Protein AF-A0A2L2YLL3-F1 (afdb_monomer_lite)

pLDDT: mean 72.64, std 23.44, range [24.08, 97.94]

Structure (mmCIF, N/CA/C/O backbone):
data_AF-A0A2L2YLL3-F1
#
_entry.id   AF-A0A2L2YLL3-F1
#
loop_
_atom_site.group_PDB
_atom_site.id
_atom_site.type_symbol
_atom_site.label_atom_id
_atom_site.label_alt_id
_atom_site.label_comp_id
_atom_site.label_asym_id
_atom_site.label_entity_id
_atom_site.label_seq_id
_atom_site.pdbx_PDB_ins_code
_atom_site.Cartn_x
_atom_site.Cartn_y
_atom_site.Cartn_z
_atom_site.occupancy
_atom_site.B_iso_or_equiv
_atom_site.auth_seq_id
_atom_site.auth_comp_id
_atom_site.auth_asym_id
_atom_site.auth_atom_id
_atom_site.pdbx_PDB_model_num
ATOM 1 N N . TYR A 1 1 ? 27.338 8.711 -15.411 1.00 29.44 1 TYR A N 1
ATOM 2 C CA . TYR A 1 1 ? 28.175 9.914 -15.576 1.00 29.44 1 TYR A CA 1
ATOM 3 C C . TYR A 1 1 ? 27.740 11.093 -14.691 1.00 29.44 1 TYR A C 1
ATOM 5 O O . TYR A 1 1 ? 27.883 12.232 -15.105 1.00 29.44 1 TYR A O 1
ATOM 13 N N . CYS A 1 2 ? 27.277 10.874 -13.451 1.00 27.00 2 CYS A N 1
ATOM 14 C CA . CYS A 1 2 ? 27.056 11.976 -12.488 1.00 27.00 2 CYS A CA 1
ATOM 15 C C . CYS A 1 2 ? 27.782 11.753 -11.155 1.00 27.00 2 CYS A C 1
ATOM 17 O O . CYS 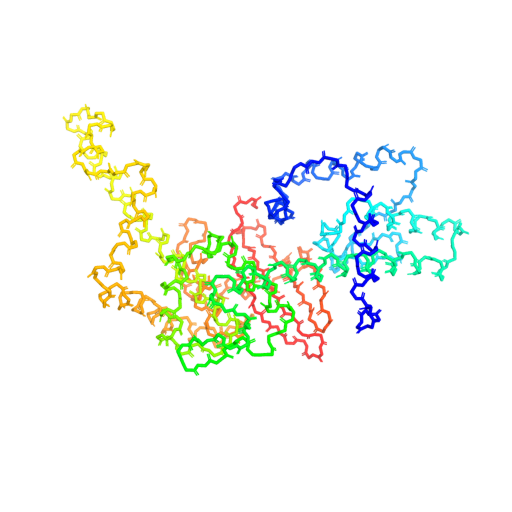A 1 2 ? 27.609 12.535 -10.228 1.00 27.00 2 CYS A O 1
ATOM 19 N N . ASP A 1 3 ? 28.611 10.714 -11.064 1.00 27.02 3 ASP A N 1
ATOM 20 C CA . ASP A 1 3 ? 29.281 10.329 -9.820 1.00 27.02 3 ASP A CA 1
ATOM 21 C C . ASP A 1 3 ? 30.549 11.165 -9.547 1.00 27.02 3 ASP A C 1
ATOM 23 O O . ASP A 1 3 ? 31.161 11.022 -8.497 1.00 27.02 3 ASP A O 1
ATOM 27 N N . ASN A 1 4 ? 30.897 12.092 -10.454 1.00 31.94 4 ASN A N 1
ATOM 28 C CA . ASN A 1 4 ? 32.111 12.919 -10.396 1.00 31.94 4 ASN A CA 1
ATOM 29 C C . ASN A 1 4 ? 31.833 14.437 -10.376 1.00 31.94 4 ASN A C 1
ATOM 31 O O . ASN A 1 4 ? 32.734 15.225 -10.659 1.00 31.94 4 ASN A O 1
ATOM 35 N N . LEU A 1 5 ? 30.601 14.876 -10.092 1.00 33.72 5 LEU A N 1
ATOM 36 C CA . LEU A 1 5 ? 30.301 16.310 -10.003 1.00 33.72 5 LEU A CA 1
ATOM 37 C C . LEU A 1 5 ? 30.640 16.853 -8.615 1.00 33.72 5 LEU A C 1
ATOM 39 O O . LEU A 1 5 ? 30.211 16.319 -7.592 1.00 33.72 5 LEU A O 1
ATOM 43 N N . THR A 1 6 ? 31.388 17.951 -8.591 1.00 36.62 6 THR A N 1
ATOM 44 C CA . THR A 1 6 ? 31.751 18.647 -7.353 1.00 36.62 6 THR A CA 1
ATOM 45 C C . THR A 1 6 ? 30.547 19.404 -6.769 1.00 36.62 6 THR A C 1
ATOM 47 O O . THR A 1 6 ? 29.654 19.816 -7.518 1.00 36.62 6 THR A O 1
ATOM 50 N N . PRO A 1 7 ? 30.510 19.664 -5.446 1.00 39.06 7 PRO A N 1
ATOM 51 C CA . PRO A 1 7 ? 29.427 20.419 -4.805 1.00 39.06 7 PRO A CA 1
ATOM 52 C C . PRO A 1 7 ? 29.129 21.777 -5.464 1.00 39.06 7 PRO A C 1
ATOM 54 O O . PRO A 1 7 ? 27.971 22.167 -5.565 1.00 39.06 7 PRO A O 1
ATOM 57 N N . LYS A 1 8 ? 30.156 22.452 -5.995 1.00 36.75 8 LYS A N 1
ATOM 58 C CA . LYS A 1 8 ? 30.034 23.743 -6.687 1.00 36.75 8 LYS A CA 1
ATOM 59 C C . LYS A 1 8 ? 29.384 23.623 -8.074 1.00 36.75 8 LYS A C 1
ATOM 61 O O . LYS A 1 8 ? 28.555 24.447 -8.436 1.00 36.75 8 LYS A O 1
ATOM 66 N N . GLN A 1 9 ? 29.692 22.561 -8.821 1.00 38.09 9 GLN A N 1
ATOM 67 C CA . GLN A 1 9 ? 29.041 22.270 -10.110 1.00 38.09 9 GLN A CA 1
ATOM 68 C C . GLN A 1 9 ? 27.572 21.876 -9.926 1.00 38.09 9 GLN A C 1
ATOM 70 O O . GLN A 1 9 ? 26.725 22.179 -10.761 1.00 38.09 9 GLN A O 1
ATOM 75 N N . ILE A 1 10 ? 27.264 21.226 -8.804 1.00 38.25 10 ILE A N 1
ATOM 76 C CA . ILE A 1 10 ? 25.896 20.915 -8.394 1.00 38.25 10 ILE A CA 1
ATOM 77 C C . ILE A 1 10 ? 25.134 22.210 -8.048 1.00 38.25 10 ILE A C 1
ATOM 79 O O . ILE A 1 10 ? 23.993 22.369 -8.469 1.00 38.25 10 ILE A O 1
ATOM 83 N N . GLU A 1 11 ? 25.764 23.158 -7.350 1.00 37.25 11 GLU A N 1
ATOM 84 C CA . GLU A 1 11 ? 25.188 24.470 -7.014 1.00 37.25 11 GLU A CA 1
ATOM 85 C C . GLU A 1 11 ? 24.919 25.352 -8.251 1.00 37.25 11 GLU A C 1
ATOM 87 O O . GLU A 1 11 ? 23.884 26.013 -8.336 1.00 37.25 11 GLU A O 1
ATOM 92 N N . GLU A 1 12 ? 25.799 25.325 -9.254 1.00 37.50 12 GLU A N 1
ATOM 93 C CA . GLU A 1 12 ? 25.586 26.025 -10.531 1.00 37.50 12 GLU A CA 1
ATOM 94 C C . GLU A 1 12 ? 24.445 25.408 -11.358 1.00 37.50 12 GLU A C 1
ATOM 96 O O . GLU A 1 12 ? 23.628 26.136 -11.927 1.00 37.50 12 GLU A O 1
ATOM 101 N N . LEU A 1 13 ? 24.316 24.077 -11.353 1.00 35.47 13 LEU A N 1
ATOM 102 C CA . LEU A 1 13 ? 23.163 23.372 -11.927 1.00 35.47 13 LEU A CA 1
ATOM 103 C C . LEU A 1 13 ? 21.850 23.727 -11.208 1.00 35.47 13 LEU A C 1
ATOM 105 O O . LEU A 1 13 ? 20.812 23.854 -11.859 1.00 35.47 13 LEU A O 1
ATOM 109 N N . PHE A 1 14 ? 21.890 23.945 -9.890 1.00 37.72 14 PHE A N 1
ATOM 110 C CA . PHE A 1 14 ? 20.732 24.408 -9.121 1.00 37.72 14 PHE A CA 1
ATOM 111 C C . PHE A 1 14 ? 20.312 25.834 -9.493 1.00 37.72 14 PHE A C 1
ATOM 113 O O . PHE A 1 14 ? 19.123 26.058 -9.723 1.00 37.72 14 PHE A O 1
ATOM 120 N N . LYS A 1 15 ? 21.263 26.766 -9.666 1.00 37.06 15 LYS A N 1
ATOM 121 C CA . LYS A 1 15 ? 20.975 28.138 -10.134 1.00 37.06 15 LYS A CA 1
ATOM 122 C C . LYS A 1 15 ? 20.339 28.164 -11.527 1.00 37.06 15 LYS A C 1
ATOM 124 O O . LYS A 1 15 ? 19.437 28.961 -11.770 1.00 37.06 15 LYS A O 1
ATOM 129 N N . LEU A 1 16 ? 20.757 27.264 -12.421 1.00 33.34 16 LEU A N 1
ATOM 130 C CA . LEU A 1 16 ? 20.118 27.067 -13.727 1.00 33.34 16 LEU A CA 1
ATOM 131 C C . LEU A 1 16 ? 18.698 26.493 -13.600 1.00 33.34 16 LEU A C 1
ATOM 133 O O . LEU A 1 16 ? 17.821 26.870 -14.371 1.00 33.34 16 LEU A O 1
ATOM 137 N N . SER A 1 17 ? 18.443 25.625 -12.615 1.00 29.89 17 SER A N 1
ATOM 138 C CA . SER A 1 17 ? 17.100 25.087 -12.354 1.00 29.89 17 SER A CA 1
ATOM 139 C C . SER A 1 17 ? 16.139 26.128 -11.761 1.00 29.89 17 SER A C 1
ATOM 141 O O . SER A 1 17 ? 14.954 26.119 -12.094 1.00 29.89 17 SER A O 1
ATOM 143 N N . ASP A 1 18 ? 16.651 27.069 -10.960 1.00 30.89 18 ASP A N 1
ATOM 144 C CA . ASP A 1 18 ? 15.876 28.167 -10.367 1.00 30.89 18 ASP A CA 1
ATOM 145 C C . ASP A 1 18 ? 15.486 29.229 -11.405 1.00 30.89 18 ASP A C 1
ATOM 147 O O . ASP A 1 18 ? 14.413 29.821 -11.314 1.00 30.89 18 ASP A O 1
ATOM 151 N N . GLN A 1 19 ? 16.296 29.424 -12.451 1.00 31.30 19 GLN A N 1
ATOM 152 C CA . GLN A 1 19 ? 15.951 30.296 -13.584 1.00 31.30 19 GLN A CA 1
ATOM 153 C C . GLN A 1 19 ? 14.800 29.748 -14.446 1.00 31.30 19 GLN A C 1
ATOM 155 O O . GLN A 1 19 ? 14.175 30.504 -15.188 1.00 31.30 19 GLN A O 1
ATOM 160 N N . VAL A 1 20 ? 14.484 28.454 -14.327 1.00 28.75 20 VAL A N 1
ATOM 161 C CA . VAL A 1 20 ? 13.350 27.799 -15.005 1.00 28.75 20 VAL A CA 1
ATOM 162 C C . VAL A 1 20 ? 12.089 27.794 -14.120 1.00 28.75 20 VAL A C 1
ATOM 164 O O . VAL A 1 20 ? 10.995 27.466 -14.583 1.00 28.75 20 VAL A O 1
ATOM 167 N N . GLN A 1 21 ? 12.190 28.214 -12.853 1.00 30.09 21 GLN A N 1
ATOM 168 C CA . GLN A 1 21 ? 11.046 28.329 -11.951 1.00 30.09 21 GLN A CA 1
ATOM 169 C C . GLN A 1 21 ? 10.413 29.723 -12.038 1.00 30.09 21 GLN A C 1
ATOM 171 O O . GLN A 1 21 ? 10.912 30.706 -11.492 1.00 30.09 21 GLN A O 1
ATOM 176 N N . GLY A 1 22 ? 9.241 29.810 -12.670 1.00 27.80 22 GLY A N 1
ATOM 177 C CA . GLY A 1 22 ? 8.340 30.937 -12.434 1.00 27.80 22 GLY A CA 1
ATOM 178 C C . GLY A 1 22 ? 8.000 31.032 -10.942 1.00 27.80 22 GLY A C 1
ATOM 179 O O . GLY A 1 22 ? 7.763 30.009 -10.295 1.00 27.80 22 GLY A O 1
ATOM 180 N N . LYS A 1 23 ? 7.977 32.258 -10.397 1.00 32.75 23 LYS A N 1
ATOM 181 C CA . LYS A 1 23 ? 7.629 32.539 -8.995 1.00 32.75 23 LYS A CA 1
ATOM 182 C C . LYS A 1 23 ? 6.327 31.831 -8.614 1.00 32.75 23 LYS A C 1
ATOM 184 O O . LYS A 1 23 ? 5.242 32.305 -8.932 1.00 32.75 23 LYS A O 1
ATOM 189 N N . SER A 1 24 ? 6.419 30.746 -7.857 1.00 28.45 24 SER A N 1
ATOM 190 C CA . SER A 1 24 ? 5.320 30.329 -7.000 1.00 28.45 24 SER A CA 1
ATOM 191 C C . SER A 1 24 ? 5.876 29.652 -5.762 1.00 28.45 24 SER A C 1
ATOM 193 O O . SER A 1 24 ? 6.748 28.789 -5.821 1.00 28.45 24 SER A O 1
ATOM 195 N N . GLN A 1 25 ? 5.384 30.136 -4.630 1.00 29.81 25 GLN A N 1
ATOM 196 C CA . GLN A 1 25 ? 5.626 29.612 -3.304 1.00 29.81 25 GLN A CA 1
ATOM 197 C C . GLN A 1 25 ? 5.488 28.087 -3.289 1.00 29.81 25 GLN A C 1
ATOM 199 O O . GLN A 1 25 ? 4.580 27.523 -3.900 1.00 29.81 25 GLN A O 1
ATOM 204 N N . LEU A 1 26 ? 6.387 27.450 -2.544 1.00 32.66 26 LEU A N 1
ATOM 205 C CA . LEU A 1 26 ? 6.389 26.043 -2.153 1.00 32.66 26 LEU A CA 1
ATOM 206 C C . LEU A 1 26 ? 5.014 25.581 -1.635 1.00 32.66 26 LEU A C 1
ATOM 208 O O . LEU A 1 26 ? 4.785 25.511 -0.437 1.00 32.66 26 LEU A O 1
ATOM 212 N N . HIS A 1 27 ? 4.097 25.217 -2.528 1.00 36.59 27 HIS A N 1
ATOM 213 C CA . HIS A 1 27 ? 2.863 24.521 -2.188 1.00 36.59 27 HIS A CA 1
ATOM 214 C C . HIS A 1 27 ? 2.395 23.659 -3.376 1.00 36.59 27 HIS A C 1
ATOM 216 O O . HIS A 1 27 ? 2.254 24.133 -4.498 1.00 36.59 27 HIS A O 1
ATOM 222 N N . LYS A 1 28 ? 2.073 22.386 -3.091 1.00 32.31 28 LYS A N 1
ATOM 223 C CA . LYS A 1 28 ? 1.314 21.427 -3.935 1.00 32.31 28 LYS A CA 1
ATOM 224 C C . LYS A 1 28 ? 2.044 20.574 -4.992 1.00 32.31 28 LYS A C 1
ATOM 226 O O . LYS A 1 28 ? 1.364 19.840 -5.703 1.00 32.31 28 LYS A O 1
ATOM 231 N N . ASN A 1 29 ? 3.375 20.527 -5.076 1.00 28.50 29 ASN A N 1
ATOM 232 C CA . ASN A 1 29 ? 4.015 19.623 -6.058 1.00 28.50 29 ASN A CA 1
ATOM 233 C C . ASN A 1 29 ? 3.997 18.138 -5.641 1.00 28.50 29 ASN A C 1
ATOM 235 O O . ASN A 1 29 ? 3.726 17.275 -6.474 1.00 28.50 29 ASN A O 1
ATOM 239 N N . ALA A 1 30 ? 4.131 17.827 -4.348 1.00 26.27 30 ALA A N 1
ATOM 240 C CA . ALA A 1 30 ? 3.989 16.452 -3.850 1.00 26.27 30 ALA A CA 1
ATOM 241 C C . ALA A 1 30 ? 2.544 15.910 -3.955 1.00 26.27 30 ALA A C 1
ATOM 243 O O . ALA A 1 30 ? 2.341 14.713 -4.152 1.00 26.27 30 ALA A O 1
ATOM 244 N N . SER A 1 31 ? 1.523 16.779 -3.892 1.00 25.52 31 SER A N 1
ATOM 245 C CA . SER A 1 31 ? 0.127 16.380 -4.134 1.00 25.52 31 SER A CA 1
ATOM 246 C C . SER A 1 31 ? -0.211 16.278 -5.625 1.00 25.52 31 SER A C 1
ATOM 248 O O . SER A 1 31 ? -1.009 15.423 -6.001 1.00 25.52 31 SER A O 1
ATOM 250 N N . LYS A 1 32 ? 0.436 17.070 -6.493 1.00 26.20 32 LYS A N 1
ATOM 251 C CA . LYS A 1 32 ? 0.293 16.954 -7.955 1.00 26.20 32 LYS A CA 1
ATOM 252 C C . LYS A 1 32 ? 0.927 15.678 -8.521 1.00 26.20 32 LYS A C 1
ATOM 254 O O . LYS A 1 32 ? 0.388 15.122 -9.467 1.00 26.20 32 LYS A O 1
ATOM 259 N N . ILE A 1 33 ? 1.979 15.138 -7.901 1.00 27.12 33 ILE A N 1
ATOM 260 C CA . ILE A 1 33 ? 2.552 13.836 -8.300 1.00 27.12 33 ILE A CA 1
ATOM 261 C C . ILE A 1 33 ? 1.598 12.669 -7.968 1.00 27.12 33 ILE A C 1
ATOM 263 O O . ILE A 1 33 ? 1.525 11.709 -8.730 1.00 27.12 33 ILE A O 1
ATOM 267 N N . LYS A 1 34 ? 0.778 12.769 -6.908 1.00 26.97 34 LYS A N 1
ATOM 268 C CA . LYS A 1 34 ? -0.331 11.819 -6.666 1.00 26.97 34 LYS A CA 1
ATOM 269 C C . LYS A 1 34 ? -1.477 11.969 -7.678 1.00 26.97 34 LYS A C 1
ATOM 271 O O . LYS A 1 34 ? -2.118 10.972 -7.996 1.00 26.97 34 LYS A O 1
ATOM 276 N N . ALA A 1 35 ? -1.708 13.170 -8.214 1.00 24.08 35 ALA A N 1
ATOM 277 C CA . ALA A 1 35 ? -2.744 13.424 -9.223 1.00 24.08 35 ALA A CA 1
ATOM 278 C C . ALA A 1 35 ? -2.396 12.872 -10.620 1.00 24.08 35 ALA A C 1
ATOM 280 O O . ALA A 1 35 ? -3.283 12.666 -11.437 1.00 24.08 35 ALA A O 1
ATOM 281 N N . VAL A 1 36 ? -1.125 12.560 -10.881 1.00 27.75 36 VAL A N 1
ATOM 282 C CA . VAL A 1 36 ? -0.669 11.957 -12.146 1.00 27.75 36 VAL A CA 1
ATOM 283 C C . VAL A 1 36 ? -1.029 10.464 -12.258 1.00 27.75 36 VAL A C 1
ATOM 285 O O . VAL A 1 36 ? -1.131 9.931 -13.358 1.00 27.75 36 VAL A O 1
ATOM 288 N N . ASN A 1 37 ? -1.296 9.785 -11.139 1.00 28.09 37 ASN A N 1
ATOM 289 C CA . ASN A 1 37 ? -1.699 8.373 -11.140 1.00 28.09 37 ASN A CA 1
ATOM 290 C C . ASN A 1 37 ? -3.218 8.164 -11.240 1.00 28.09 37 ASN A C 1
ATOM 292 O O . ASN A 1 37 ? -3.678 7.023 -11.255 1.00 28.09 37 ASN A O 1
ATOM 296 N N . HIS A 1 38 ? -4.006 9.237 -11.305 1.00 32.31 38 HIS A N 1
ATOM 297 C CA . HIS A 1 38 ? -5.446 9.142 -11.482 1.00 32.31 38 HIS A CA 1
ATOM 298 C C . HIS A 1 38 ? -5.905 10.155 -12.524 1.00 32.31 38 HIS A C 1
ATOM 300 O O . HIS A 1 38 ? -6.122 11.327 -12.224 1.00 32.31 38 HIS A O 1
ATOM 306 N N . ILE A 1 39 ? -6.077 9.680 -13.757 1.00 34.41 39 ILE A N 1
ATOM 307 C CA . ILE A 1 39 ? -6.798 10.422 -14.787 1.00 34.41 39 ILE A CA 1
ATOM 308 C C . ILE A 1 39 ? -8.276 10.391 -14.371 1.00 34.41 39 ILE A C 1
ATOM 310 O O . ILE A 1 39 ? -8.981 9.405 -14.587 1.00 34.41 39 ILE A O 1
ATOM 314 N N . GLY A 1 40 ? -8.696 11.428 -13.641 1.00 31.53 40 GLY A N 1
ATOM 315 C CA . GLY A 1 40 ? -10.042 11.545 -13.073 1.00 31.53 40 GLY A CA 1
ATOM 316 C C . GLY A 1 40 ? -11.124 11.596 -14.147 1.00 31.53 40 GLY A C 1
ATOM 317 O O . GLY A 1 40 ? -12.174 10.983 -13.971 1.00 31.53 40 GLY A O 1
ATOM 318 N N . ASP A 1 41 ? -10.789 12.238 -15.262 1.00 36.19 41 ASP A N 1
ATOM 319 C CA . ASP A 1 41 ? -11.589 12.382 -16.467 1.00 36.19 41 ASP A CA 1
ATOM 320 C C . ASP A 1 41 ? -10.685 12.065 -17.668 1.00 36.19 41 ASP A C 1
ATOM 322 O O . ASP A 1 41 ? -9.819 12.857 -18.058 1.00 36.19 41 ASP A O 1
ATOM 326 N N . LYS A 1 42 ? -10.816 10.837 -18.190 1.00 36.56 42 LYS A N 1
ATOM 327 C CA . LYS A 1 42 ? -10.049 10.374 -19.355 1.00 36.56 42 LYS A CA 1
ATOM 328 C C . LYS A 1 42 ? -10.321 11.265 -20.558 1.00 36.56 42 LYS A C 1
ATOM 330 O O . LYS A 1 42 ? -9.387 11.564 -21.294 1.00 36.56 42 LYS A O 1
ATOM 335 N N . GLN A 1 43 ? -11.560 11.716 -20.720 1.00 38.97 43 GLN A N 1
ATOM 336 C CA . GLN A 1 43 ? -11.976 12.512 -21.856 1.00 38.97 43 GLN A CA 1
ATOM 337 C C . GLN A 1 43 ? -11.348 13.901 -21.810 1.00 38.97 43 GLN A C 1
ATOM 339 O O . GLN A 1 43 ? -10.747 14.283 -22.798 1.00 38.97 43 GLN A O 1
ATOM 344 N N . ALA A 1 44 ? -11.304 14.572 -20.658 1.00 39.41 44 ALA A N 1
ATOM 345 C CA . ALA A 1 44 ? -10.593 15.847 -20.513 1.00 39.41 44 ALA A CA 1
ATOM 346 C C . ALA A 1 44 ? -9.067 15.728 -20.729 1.00 39.41 44 ALA A C 1
ATOM 348 O O . ALA A 1 44 ? -8.439 16.622 -21.293 1.00 39.41 44 ALA A O 1
ATOM 349 N N . PHE A 1 45 ? -8.440 14.621 -20.312 1.00 40.19 45 PHE A N 1
ATOM 350 C CA . PHE A 1 45 ? -7.019 14.374 -20.592 1.00 40.19 45 PHE A CA 1
ATOM 351 C C . PHE A 1 45 ? -6.765 14.138 -22.085 1.00 40.19 45 PHE A C 1
ATOM 353 O O . PHE A 1 45 ? -5.854 14.739 -22.656 1.00 40.19 45 PHE A O 1
ATOM 360 N N . PHE A 1 46 ? -7.591 13.322 -22.739 1.00 41.06 46 PHE A N 1
ATOM 361 C CA . PHE A 1 46 ? -7.507 13.114 -24.182 1.00 41.06 46 PHE A CA 1
ATOM 362 C C . PHE A 1 46 ? -7.867 14.376 -24.959 1.00 41.06 46 PHE A C 1
ATOM 364 O O . PHE A 1 46 ? -7.169 14.697 -25.907 1.00 41.06 46 PHE A O 1
ATOM 371 N N . GLU A 1 47 ? -8.854 15.150 -24.523 1.00 42.38 47 GLU A N 1
ATOM 372 C CA . GLU A 1 47 ? -9.174 16.471 -25.054 1.00 42.38 47 GLU A CA 1
ATOM 373 C C . GLU A 1 47 ? -8.025 17.445 -24.828 1.00 42.38 47 GLU A C 1
ATOM 375 O O . GLU A 1 47 ? -7.798 18.267 -25.693 1.00 42.38 47 GLU A O 1
ATOM 380 N N . SER A 1 48 ? -7.229 17.335 -23.759 1.00 39.94 48 SER A N 1
ATOM 381 C CA . SER A 1 48 ? -6.019 18.151 -23.573 1.00 39.94 48 SER A CA 1
ATOM 382 C C . SER A 1 48 ? -4.863 17.724 -24.484 1.00 39.94 48 SER A C 1
ATOM 384 O O . SER A 1 48 ? -4.108 18.574 -24.942 1.00 39.94 48 SER A O 1
ATOM 386 N N . LEU A 1 49 ? -4.751 16.432 -24.819 1.00 38.88 49 LEU A N 1
ATOM 387 C CA . LEU A 1 49 ? -3.808 15.929 -25.825 1.00 38.88 49 LEU A CA 1
ATOM 388 C C . LEU A 1 49 ? -4.269 16.272 -27.247 1.00 38.88 49 LEU A C 1
ATOM 390 O O . LEU A 1 49 ? -3.451 16.612 -28.095 1.00 38.88 49 LEU A O 1
ATOM 394 N N . VAL A 1 50 ? -5.579 16.236 -27.496 1.00 38.47 50 VAL A N 1
ATOM 395 C CA . VAL A 1 50 ? -6.224 16.645 -28.747 1.00 38.47 50 VAL A CA 1
ATOM 396 C C . VAL A 1 50 ? -6.211 18.165 -28.890 1.00 38.47 50 VAL A C 1
ATOM 398 O O . VAL A 1 50 ? -6.021 18.637 -29.995 1.00 38.47 50 VAL A O 1
ATOM 401 N N . THR A 1 51 ? -6.328 18.927 -27.802 1.00 39.31 51 THR A N 1
ATOM 402 C CA . THR A 1 51 ? -6.189 20.393 -27.754 1.00 39.31 51 THR A CA 1
ATOM 403 C C . THR A 1 51 ? -4.730 20.783 -27.891 1.00 39.31 51 THR A C 1
ATOM 405 O O . THR A 1 51 ? -4.444 21.678 -28.657 1.00 39.31 51 THR A O 1
ATOM 408 N N . ALA A 1 52 ? -3.784 20.055 -27.293 1.00 37.69 52 ALA A N 1
ATOM 409 C CA . ALA A 1 52 ? -2.366 20.216 -27.606 1.00 37.69 52 ALA A CA 1
ATOM 410 C C . ALA A 1 52 ? -2.077 19.884 -29.081 1.00 37.69 52 ALA A C 1
ATOM 412 O O . ALA A 1 52 ? -1.311 20.592 -29.717 1.00 37.69 52 ALA A O 1
ATOM 413 N N . ARG A 1 53 ? -2.729 18.862 -29.659 1.00 35.91 53 ARG A N 1
ATOM 414 C CA . ARG A 1 53 ? -2.729 18.570 -31.107 1.00 35.91 53 ARG A CA 1
ATOM 415 C C . ARG A 1 53 ? -3.400 19.684 -31.928 1.00 35.91 53 ARG A C 1
ATOM 417 O O . ARG A 1 53 ? -2.978 19.913 -33.055 1.00 35.91 53 ARG A O 1
ATOM 424 N N . ARG A 1 54 ? -4.403 20.368 -31.371 1.00 37.66 54 ARG A N 1
ATOM 425 C CA . ARG A 1 54 ? -5.152 21.476 -31.984 1.00 37.66 54 ARG A CA 1
ATOM 426 C C . ARG A 1 54 ? -4.365 22.789 -31.966 1.00 37.66 54 ARG A C 1
ATOM 428 O O . ARG A 1 54 ? -4.247 23.450 -32.981 1.00 37.66 54 ARG A O 1
ATOM 435 N N . ASP A 1 55 ? -3.714 23.094 -30.850 1.00 38.31 55 ASP A N 1
ATOM 436 C CA . ASP A 1 55 ? -2.754 24.189 -30.664 1.00 38.31 55 ASP A CA 1
ATOM 437 C C . ASP A 1 55 ? -1.465 23.975 -31.482 1.00 38.31 55 ASP A C 1
ATOM 439 O O . ASP A 1 55 ? -0.667 24.893 -31.662 1.00 38.31 55 ASP A O 1
ATOM 443 N N . LEU A 1 56 ? -1.263 22.753 -31.981 1.00 38.78 56 LEU A N 1
ATOM 444 C CA . LEU A 1 56 ? -0.209 22.358 -32.910 1.00 38.78 56 LEU A CA 1
ATOM 445 C C . LEU A 1 56 ? -0.735 22.165 -34.345 1.00 38.78 56 LEU A C 1
ATOM 447 O O . LEU A 1 56 ? 0.014 21.605 -35.148 1.00 38.78 56 LEU A O 1
ATOM 451 N N . GLU A 1 57 ? -1.964 22.603 -34.682 1.00 31.77 57 GLU A N 1
ATOM 452 C CA . GLU A 1 57 ? -2.580 22.512 -36.025 1.00 31.77 57 GLU A CA 1
ATOM 453 C C . GLU A 1 57 ? -1.649 23.102 -37.099 1.00 31.77 57 GLU A C 1
ATOM 455 O O . GLU A 1 57 ? -1.609 24.299 -37.371 1.00 31.77 57 GLU A O 1
ATOM 460 N N . GLY A 1 58 ? -0.846 22.204 -37.668 1.00 43.47 58 GLY A N 1
ATOM 461 C CA . GLY A 1 58 ? 0.346 22.471 -38.470 1.00 43.47 58 GLY A CA 1
ATOM 462 C C . GLY A 1 58 ? 1.355 21.310 -38.421 1.00 43.47 58 GLY A C 1
ATOM 463 O O . GLY A 1 58 ? 2.151 21.163 -39.341 1.00 43.47 58 GLY A O 1
ATOM 464 N N . HIS A 1 59 ? 1.293 20.443 -37.399 1.00 42.34 59 HIS A N 1
ATOM 465 C CA . HIS A 1 59 ? 2.264 19.368 -37.152 1.00 42.34 59 HIS A CA 1
ATOM 466 C C . HIS A 1 59 ? 1.599 17.976 -37.194 1.00 42.34 59 HIS A C 1
ATOM 468 O O . HIS A 1 59 ? 0.731 17.657 -36.382 1.00 42.34 59 HIS A O 1
ATOM 474 N N . GLN A 1 60 ? 2.010 17.123 -38.142 1.00 43.47 60 GLN A N 1
ATOM 475 C CA . GLN A 1 60 ? 1.501 15.752 -38.335 1.00 43.47 60 GLN A CA 1
ATOM 476 C C . GLN A 1 60 ? 2.293 14.712 -37.513 1.00 43.47 60 GLN A C 1
ATOM 478 O O . GLN A 1 60 ? 3.020 13.879 -38.065 1.00 43.47 60 GLN A O 1
ATOM 483 N N . VAL A 1 61 ? 2.158 14.746 -36.188 1.00 42.06 61 VAL A N 1
ATOM 484 C CA . VAL A 1 61 ? 2.708 13.705 -35.294 1.00 42.06 61 VAL A CA 1
ATOM 485 C C . VAL A 1 61 ? 1.698 12.558 -35.171 1.00 42.06 61 VAL A C 1
ATOM 487 O O . VAL A 1 61 ? 0.528 12.800 -34.859 1.00 42.06 61 VAL A O 1
ATOM 490 N N . GLN A 1 62 ? 2.123 11.317 -35.435 1.00 42.88 62 GLN A N 1
ATOM 491 C CA . GLN A 1 62 ? 1.291 10.122 -35.265 1.00 42.88 62 GLN A CA 1
ATOM 492 C C . GLN A 1 62 ? 1.502 9.518 -33.876 1.00 42.88 62 GLN A C 1
ATOM 494 O O . GLN A 1 62 ? 2.619 9.188 -33.484 1.00 42.88 62 GLN A O 1
ATOM 499 N N . PHE A 1 63 ? 0.396 9.349 -33.153 1.00 42.50 63 PHE A N 1
ATOM 500 C CA . PHE A 1 63 ? 0.340 8.590 -31.910 1.00 42.50 63 PHE A CA 1
ATOM 501 C C . PHE A 1 63 ? -0.372 7.275 -32.194 1.00 42.50 63 PHE A C 1
ATOM 503 O O . PHE A 1 63 ? -1.509 7.287 -32.671 1.00 42.50 63 PHE A O 1
ATOM 510 N N . SER A 1 64 ? 0.273 6.155 -31.886 1.00 38.09 64 SER A N 1
ATOM 511 C CA . SER A 1 64 ? -0.372 4.846 -31.933 1.00 38.09 64 SER A CA 1
ATOM 512 C C . SER A 1 64 ? -0.097 4.064 -30.654 1.00 38.09 64 SER A C 1
ATOM 514 O O . SER A 1 64 ? 0.901 4.285 -29.962 1.00 38.09 64 SER A O 1
ATOM 516 N N . PHE A 1 65 ? -1.043 3.196 -30.308 1.00 33.94 65 PHE A N 1
ATOM 517 C CA . PHE A 1 65 ? -0.837 2.180 -29.290 1.00 33.94 65 PHE A CA 1
ATOM 518 C C . PHE A 1 65 ? -0.354 0.918 -29.988 1.00 33.94 65 PHE A C 1
ATOM 520 O O . PHE A 1 65 ? -0.991 0.447 -30.929 1.00 33.94 65 PHE A O 1
ATOM 527 N N . GLU A 1 66 ? 0.763 0.386 -29.518 1.00 34.78 66 GLU A N 1
ATOM 528 C CA . GLU A 1 66 ? 1.254 -0.919 -29.954 1.00 34.78 66 GLU A CA 1
ATOM 529 C C . GLU A 1 66 ? 0.593 -2.032 -29.140 1.00 34.78 66 GLU A C 1
ATOM 531 O O . GLU A 1 66 ? 0.050 -1.772 -28.064 1.00 34.78 66 GLU A O 1
ATOM 536 N N . GLU A 1 67 ? 0.695 -3.283 -29.606 1.00 27.64 67 GLU A N 1
ATOM 537 C CA . GLU A 1 67 ? 0.190 -4.481 -28.902 1.00 27.64 67 GLU A CA 1
ATOM 538 C C . GLU A 1 67 ? 0.682 -4.591 -27.444 1.00 27.64 67 GLU A C 1
ATOM 540 O O . GLU A 1 67 ? 0.090 -5.295 -26.633 1.00 27.64 67 GLU A O 1
ATOM 545 N N . LEU A 1 68 ? 1.732 -3.848 -27.081 1.00 30.34 68 LEU A N 1
ATOM 546 C CA . LEU A 1 68 ? 2.320 -3.793 -25.746 1.00 30.34 68 LEU A CA 1
ATOM 547 C C . LEU A 1 68 ? 1.867 -2.581 -24.901 1.00 30.34 68 LEU A C 1
ATOM 549 O O . LEU A 1 68 ? 2.448 -2.301 -23.857 1.00 30.34 68 LEU A O 1
ATOM 553 N N . GLY A 1 69 ? 0.857 -1.809 -25.310 1.00 31.11 69 GLY A N 1
ATOM 554 C CA . GLY A 1 69 ? 0.325 -0.692 -24.508 1.00 31.11 69 GLY A CA 1
ATOM 555 C C . GLY A 1 69 ? 1.304 0.474 -24.279 1.00 31.11 69 GLY A C 1
ATOM 556 O O . GLY A 1 69 ? 1.079 1.323 -23.409 1.00 31.11 69 GLY A O 1
ATOM 557 N N . LEU A 1 70 ? 2.389 0.521 -25.055 1.00 37.12 70 LEU A N 1
ATOM 558 C CA . LEU A 1 70 ? 3.320 1.641 -25.119 1.00 37.12 70 LEU A CA 1
ATOM 559 C C . LEU A 1 70 ? 2.741 2.742 -26.010 1.00 37.12 70 LEU A C 1
ATOM 561 O O . LEU A 1 70 ? 2.012 2.469 -26.964 1.00 37.12 70 LEU A O 1
ATOM 565 N N . ILE A 1 71 ? 3.082 3.992 -25.695 1.00 41.91 71 ILE A N 1
ATOM 566 C CA . ILE A 1 71 ? 2.836 5.107 -26.605 1.00 41.91 71 ILE A CA 1
ATOM 567 C C . ILE A 1 71 ? 3.984 5.096 -27.601 1.00 41.91 71 ILE A C 1
ATOM 569 O O . ILE A 1 71 ? 5.130 5.347 -27.218 1.00 41.91 71 ILE A O 1
ATOM 573 N N . ASN A 1 72 ? 3.654 4.806 -28.852 1.00 44.62 72 ASN A N 1
ATOM 574 C CA . ASN A 1 72 ? 4.548 5.003 -29.972 1.00 44.62 72 ASN A CA 1
ATOM 575 C C . ASN A 1 72 ? 4.360 6.435 -30.497 1.00 44.62 72 ASN A C 1
ATOM 577 O O . ASN A 1 72 ? 3.244 6.862 -30.818 1.00 44.62 72 ASN A O 1
ATOM 581 N N . ILE A 1 73 ? 5.464 7.177 -30.530 1.00 48.41 73 ILE A N 1
ATOM 582 C CA . ILE A 1 73 ? 5.566 8.511 -31.111 1.00 48.41 73 ILE A CA 1
ATOM 583 C C . ILE A 1 73 ? 6.363 8.373 -32.412 1.00 48.41 73 ILE A C 1
ATOM 585 O O . ILE A 1 73 ? 7.574 8.150 -32.380 1.00 48.41 73 ILE A O 1
ATOM 589 N N . ASP A 1 74 ? 5.667 8.508 -33.546 1.00 47.88 74 ASP A N 1
ATOM 590 C CA . ASP A 1 74 ? 6.239 8.528 -34.902 1.00 47.88 74 ASP A CA 1
ATOM 591 C C . ASP A 1 74 ? 7.133 7.322 -35.295 1.00 47.88 74 ASP A C 1
ATOM 593 O O . ASP A 1 74 ? 7.949 7.448 -36.199 1.00 47.88 74 ASP A O 1
ATOM 597 N N . ASN A 1 75 ? 6.947 6.146 -34.686 1.00 46.00 75 ASN A N 1
ATOM 598 C CA . ASN A 1 75 ? 7.743 4.912 -34.858 1.00 46.00 75 ASN A CA 1
ATOM 599 C C . ASN A 1 75 ? 9.202 4.993 -34.380 1.00 46.00 75 ASN A C 1
ATOM 601 O O . ASN A 1 75 ? 9.981 4.086 -34.655 1.00 46.00 75 ASN A O 1
ATOM 605 N N . GLU A 1 76 ? 9.561 6.044 -33.640 1.00 43.75 76 GLU A N 1
ATOM 606 C CA . GLU A 1 76 ? 10.944 6.310 -33.213 1.00 43.75 76 GLU A CA 1
ATOM 607 C C . GLU A 1 76 ? 11.110 6.305 -31.685 1.00 43.75 76 GLU A C 1
ATOM 609 O O . GLU A 1 76 ? 12.218 6.151 -31.164 1.00 43.75 76 GLU A O 1
ATOM 614 N N . LEU A 1 77 ? 10.022 6.495 -30.926 1.00 46.00 77 LEU A N 1
ATOM 615 C CA . LEU A 1 77 ? 10.047 6.418 -29.466 1.00 46.00 77 LEU A CA 1
ATOM 616 C C . LEU A 1 77 ? 8.874 5.622 -28.918 1.00 46.00 77 LEU A C 1
ATOM 618 O O . LEU A 1 77 ? 7.717 6.019 -29.043 1.00 46.00 77 LEU A O 1
ATOM 622 N N . HIS A 1 78 ? 9.216 4.570 -28.183 1.00 48.50 78 HIS A N 1
ATOM 623 C CA . HIS A 1 78 ? 8.277 3.730 -27.455 1.00 48.50 78 HIS A CA 1
ATOM 624 C C . HIS A 1 78 ? 8.402 4.069 -25.971 1.00 48.50 78 HIS A C 1
ATOM 626 O O . HIS A 1 78 ? 9.417 3.777 -25.333 1.00 48.50 78 HIS A O 1
ATOM 632 N N . ILE A 1 79 ? 7.395 4.736 -25.407 1.00 46.19 79 ILE A N 1
ATOM 633 C CA . ILE A 1 79 ? 7.426 5.180 -24.011 1.00 46.19 79 ILE A CA 1
ATOM 634 C C . ILE A 1 79 ? 6.201 4.698 -23.242 1.00 46.19 79 ILE A C 1
ATOM 636 O O . ILE A 1 79 ? 5.060 4.795 -23.691 1.00 46.19 79 ILE A O 1
ATOM 640 N N . ALA A 1 80 ? 6.437 4.201 -22.028 1.00 45.44 80 ALA A N 1
ATOM 641 C CA . ALA A 1 80 ? 5.358 3.813 -21.135 1.00 45.44 80 ALA A CA 1
ATOM 642 C C . ALA A 1 80 ? 4.506 5.043 -20.745 1.00 45.44 80 ALA A C 1
ATOM 644 O O . ALA A 1 80 ? 5.074 6.062 -20.324 1.00 45.44 80 ALA A O 1
ATOM 645 N N . PRO A 1 81 ? 3.160 4.961 -20.785 1.00 42.97 81 PRO A N 1
ATOM 646 C CA . PRO A 1 81 ? 2.281 6.096 -20.499 1.00 42.97 81 PRO A CA 1
ATOM 647 C C . PRO A 1 81 ? 2.579 6.784 -19.162 1.00 42.97 81 PRO A C 1
ATOM 649 O O . PRO A 1 81 ? 2.730 8.000 -19.098 1.00 42.97 81 PRO A O 1
ATOM 652 N N . ASN A 1 82 ? 2.762 6.014 -18.085 1.00 43.50 82 ASN A N 1
ATOM 653 C CA . ASN A 1 82 ? 3.054 6.551 -16.751 1.00 43.50 82 ASN A CA 1
ATOM 654 C C . ASN A 1 82 ? 4.418 7.259 -16.656 1.00 43.50 82 ASN A C 1
ATOM 656 O O . ASN A 1 82 ? 4.573 8.172 -15.847 1.00 43.50 82 ASN A O 1
ATOM 660 N N . LYS A 1 83 ? 5.403 6.862 -17.469 1.00 49.12 83 LYS A N 1
ATOM 661 C CA . LYS A 1 83 ? 6.702 7.535 -17.558 1.00 49.12 83 LYS A CA 1
ATOM 662 C C . LYS A 1 83 ? 6.566 8.839 -18.320 1.00 49.12 83 LYS A C 1
ATOM 664 O O . LYS A 1 83 ? 7.068 9.852 -17.843 1.00 49.12 83 LYS A O 1
ATOM 669 N N . LEU A 1 84 ? 5.794 8.844 -19.405 1.00 49.66 84 LEU A N 1
ATOM 670 C CA . LEU A 1 84 ? 5.466 10.069 -20.123 1.00 49.66 84 LEU A CA 1
ATOM 671 C C . LEU A 1 84 ? 4.764 11.085 -19.208 1.00 49.66 84 LEU A C 1
ATOM 673 O O . LEU A 1 84 ? 5.113 12.263 -19.242 1.00 49.66 84 LEU A O 1
ATOM 677 N N . VAL A 1 85 ? 3.851 10.656 -18.323 1.00 45.59 85 VAL A N 1
ATOM 678 C CA . VAL A 1 85 ? 3.185 11.592 -17.393 1.00 45.59 85 VAL A CA 1
ATOM 679 C C . VAL A 1 85 ? 4.118 12.109 -16.277 1.00 45.59 85 VAL A C 1
ATOM 681 O O . VAL A 1 85 ? 3.942 13.226 -15.787 1.00 45.59 85 VAL A O 1
ATOM 684 N N . GLN A 1 86 ? 5.153 11.350 -15.898 1.00 47.06 86 GLN A N 1
ATOM 685 C CA . GLN A 1 86 ? 6.157 11.766 -14.900 1.00 47.06 86 GLN A CA 1
ATOM 686 C C . GLN A 1 86 ? 7.171 12.797 -15.436 1.00 47.06 86 GLN A C 1
ATOM 688 O O . GLN A 1 86 ? 7.751 13.563 -14.651 1.00 47.06 86 GLN A O 1
ATOM 693 N N . ILE A 1 87 ? 7.356 12.831 -16.759 1.00 54.75 87 ILE A N 1
ATOM 694 C CA . ILE A 1 87 ? 8.167 13.820 -17.478 1.00 54.75 87 ILE A CA 1
ATOM 695 C C . ILE A 1 87 ? 7.482 15.197 -17.401 1.00 54.75 87 ILE A C 1
ATOM 697 O O . ILE A 1 87 ? 6.267 15.288 -17.250 1.00 54.75 87 ILE A O 1
ATOM 701 N N . SER A 1 88 ? 8.235 16.299 -17.400 1.00 54.66 88 SER A N 1
ATOM 702 C CA . SER A 1 88 ? 7.622 17.639 -17.369 1.00 54.66 88 SER A CA 1
ATOM 703 C C . SER A 1 88 ? 6.893 17.955 -18.685 1.00 54.66 88 SER A C 1
ATOM 705 O O . SER A 1 88 ? 7.232 17.392 -19.719 1.00 54.66 88 SER A O 1
ATOM 707 N N . ASP A 1 89 ? 5.920 18.875 -18.691 1.00 52.62 89 ASP A N 1
ATOM 708 C CA . ASP A 1 89 ? 5.273 19.313 -19.945 1.00 52.62 89 ASP A CA 1
ATOM 709 C C . ASP A 1 89 ? 6.281 19.847 -20.966 1.00 52.62 89 ASP A C 1
ATOM 711 O O . ASP A 1 89 ? 6.165 19.585 -22.160 1.00 52.62 89 ASP A O 1
ATOM 715 N N . MET A 1 90 ? 7.297 20.564 -20.485 1.00 62.47 90 MET A N 1
ATOM 716 C CA . MET A 1 90 ? 8.376 21.099 -21.308 1.00 62.47 90 MET A CA 1
ATOM 717 C C . MET A 1 90 ? 9.206 19.981 -21.945 1.00 62.47 90 MET A C 1
ATOM 719 O O . MET A 1 90 ? 9.444 19.996 -23.148 1.00 62.47 90 MET A O 1
ATOM 723 N N . ASP A 1 91 ? 9.599 18.984 -21.156 1.00 59.22 91 ASP A N 1
ATOM 724 C CA . ASP A 1 91 ? 10.375 17.842 -21.639 1.00 59.22 91 ASP A CA 1
ATOM 725 C C . ASP A 1 91 ? 9.543 16.921 -22.545 1.00 59.22 91 ASP A C 1
ATOM 727 O O . ASP A 1 91 ? 10.059 16.395 -23.528 1.00 59.22 91 ASP A O 1
ATOM 731 N N . ARG A 1 92 ? 8.242 16.756 -22.266 1.00 57.00 92 ARG A N 1
ATOM 732 C CA . ARG A 1 92 ? 7.305 16.063 -23.163 1.00 57.00 92 ARG A CA 1
ATOM 733 C C . ARG A 1 92 ? 7.246 16.763 -24.518 1.00 57.00 92 ARG A C 1
ATOM 735 O O . ARG A 1 92 ? 7.355 16.105 -25.544 1.00 57.00 92 ARG A O 1
ATOM 742 N N . ARG A 1 93 ? 7.123 18.095 -24.530 1.00 59.75 93 ARG A N 1
ATOM 743 C CA . ARG A 1 93 ? 7.162 18.894 -25.766 1.00 59.75 93 ARG A CA 1
ATOM 744 C C . ARG A 1 93 ? 8.501 18.754 -26.488 1.00 59.75 93 ARG A C 1
ATOM 746 O O . ARG A 1 93 ? 8.497 18.633 -27.704 1.00 59.75 93 ARG A O 1
ATOM 753 N N . ALA A 1 94 ? 9.619 18.712 -25.764 1.00 65.62 94 ALA A N 1
ATOM 754 C CA . ALA A 1 94 ? 10.941 18.513 -26.358 1.00 65.62 94 ALA A CA 1
ATOM 755 C C . ALA A 1 94 ? 11.091 17.132 -27.023 1.00 65.62 94 ALA A C 1
ATOM 757 O O . ALA A 1 94 ? 11.672 17.037 -28.101 1.00 65.62 94 ALA A O 1
ATOM 758 N N . ILE A 1 95 ? 10.534 16.077 -26.415 1.00 58.78 95 ILE A N 1
ATOM 759 C CA . ILE A 1 95 ? 10.463 14.736 -27.015 1.00 58.78 95 ILE A CA 1
ATOM 760 C C . ILE A 1 95 ? 9.647 14.767 -28.314 1.00 58.78 95 ILE A C 1
ATOM 762 O O . ILE A 1 95 ? 10.105 14.264 -29.340 1.00 58.78 95 ILE A O 1
ATOM 766 N N . LEU A 1 96 ? 8.459 15.378 -28.283 1.00 60.00 96 LEU A N 1
ATOM 767 C CA . LEU A 1 96 ? 7.573 15.463 -29.448 1.00 60.00 96 LEU A CA 1
ATOM 768 C C . LEU A 1 96 ? 8.194 16.286 -30.587 1.00 60.00 96 LEU A C 1
ATOM 770 O O . LEU A 1 96 ? 8.152 15.868 -31.739 1.00 60.00 96 LEU A O 1
ATOM 774 N N . ASP A 1 97 ? 8.825 17.417 -30.266 1.00 67.00 97 ASP A N 1
ATOM 775 C CA . ASP A 1 97 ? 9.512 18.278 -31.235 1.00 67.00 97 ASP A CA 1
ATOM 776 C C . ASP A 1 97 ? 10.723 17.578 -31.874 1.00 67.00 97 ASP A C 1
ATOM 778 O O . ASP A 1 97 ? 10.916 17.643 -33.088 1.00 67.00 97 ASP A O 1
ATOM 782 N N . ALA A 1 98 ? 11.522 16.851 -31.084 1.00 61.69 98 ALA A N 1
ATOM 783 C CA . ALA A 1 98 ? 12.647 16.076 -31.606 1.00 61.69 98 ALA A CA 1
ATOM 784 C C . ALA A 1 98 ? 12.184 14.943 -32.539 1.00 61.69 98 ALA A C 1
ATOM 786 O O . ALA A 1 98 ? 12.759 14.775 -33.613 1.00 61.69 98 ALA A O 1
ATOM 787 N N . SER A 1 99 ? 11.121 14.224 -32.163 1.00 54.97 99 SER A N 1
ATOM 788 C CA . SER A 1 99 ? 10.543 13.134 -32.969 1.00 54.97 99 SER A CA 1
ATOM 789 C C . SER A 1 99 ? 10.015 13.656 -34.310 1.00 54.97 99 SER A C 1
ATOM 791 O O . SER A 1 99 ? 10.342 13.126 -35.370 1.00 54.97 99 SER A O 1
ATOM 793 N N . HIS A 1 100 ? 9.308 14.791 -34.286 1.00 61.34 100 HIS A N 1
ATOM 794 C CA . HIS A 1 100 ? 8.832 15.459 -35.497 1.00 61.34 100 HIS A CA 1
ATOM 795 C C . HIS A 1 100 ? 9.981 15.918 -36.410 1.00 61.34 100 HIS A C 1
ATOM 797 O O . HIS A 1 100 ? 9.907 15.786 -37.635 1.00 61.34 100 HIS A O 1
ATOM 803 N N . LYS A 1 101 ? 11.057 16.475 -35.840 1.00 67.75 101 LYS A N 1
ATOM 804 C CA . LYS A 1 101 ? 12.223 16.910 -36.623 1.00 67.75 101 LYS A CA 1
ATOM 805 C C . LYS A 1 101 ? 12.966 15.730 -37.246 1.00 67.75 101 LYS A C 1
ATOM 807 O O . LYS A 1 101 ? 13.408 15.862 -38.384 1.00 67.75 101 LYS A O 1
ATOM 812 N N . LEU A 1 102 ? 13.075 14.602 -36.543 1.00 54.88 102 LEU A N 1
ATOM 813 C CA . LEU A 1 102 ? 13.672 13.379 -37.084 1.00 54.88 102 LEU A CA 1
ATOM 814 C C . LEU A 1 102 ? 12.860 12.855 -38.277 1.00 54.88 102 LEU A C 1
ATOM 816 O O . LEU A 1 102 ? 13.406 12.699 -39.367 1.00 54.88 102 LEU A O 1
ATOM 820 N N . LYS A 1 103 ? 11.540 12.699 -38.109 1.00 61.12 103 LYS A N 1
ATOM 821 C CA . LYS A 1 103 ? 10.619 12.221 -39.156 1.00 61.12 103 LYS A CA 1
ATOM 822 C C . LYS A 1 103 ? 10.678 13.050 -40.439 1.00 61.12 103 LYS A C 1
ATOM 824 O O . LYS A 1 103 ? 10.640 12.511 -41.540 1.00 61.12 103 LYS A O 1
ATOM 829 N N . ASN A 1 104 ? 10.805 14.367 -40.307 1.00 71.69 104 ASN A N 1
ATOM 830 C CA . ASN A 1 104 ? 10.892 15.277 -41.450 1.00 71.69 104 ASN A CA 1
ATOM 831 C C . ASN A 1 104 ? 12.323 15.461 -41.982 1.00 71.69 104 ASN A C 1
ATOM 833 O O . ASN A 1 104 ? 12.573 16.399 -42.736 1.00 71.69 104 ASN A O 1
ATOM 837 N N . SER A 1 105 ? 13.279 14.617 -41.573 1.00 76.19 105 SER A N 1
ATOM 838 C CA . SER A 1 105 ? 14.703 14.731 -41.933 1.00 76.19 105 SER A CA 1
ATOM 839 C C . SER A 1 105 ? 15.342 16.087 -41.575 1.00 76.19 105 SER A C 1
ATOM 841 O O . SER A 1 105 ? 16.420 16.425 -42.059 1.00 76.19 105 SER A O 1
ATOM 843 N N . ALA A 1 106 ? 14.700 16.869 -40.701 1.00 76.00 106 ALA A N 1
ATOM 844 C CA . ALA A 1 106 ? 15.188 18.147 -40.182 1.00 76.00 106 ALA A CA 1
ATOM 845 C C . ALA A 1 106 ? 16.144 17.964 -38.986 1.00 76.00 106 ALA A C 1
ATOM 847 O O . ALA A 1 106 ? 16.710 18.929 -38.469 1.00 76.00 106 ALA A O 1
ATOM 848 N N . MET A 1 107 ? 16.314 16.725 -38.527 1.00 75.75 107 MET A N 1
ATOM 849 C CA . MET A 1 107 ? 17.236 16.307 -37.481 1.00 75.75 107 MET A CA 1
ATOM 850 C C . MET A 1 107 ? 17.798 14.933 -37.846 1.00 75.75 107 MET A C 1
ATOM 852 O O . MET A 1 107 ? 17.081 14.085 -38.365 1.00 75.75 107 MET A O 1
ATOM 856 N N . THR A 1 108 ? 19.087 14.719 -37.584 1.00 75.81 108 THR A N 1
ATOM 857 C CA . THR A 1 108 ? 19.715 13.404 -37.753 1.00 75.81 108 THR A CA 1
ATOM 858 C C . THR A 1 108 ? 19.381 12.496 -36.574 1.00 75.81 108 THR A C 1
ATOM 860 O O . THR A 1 108 ? 19.180 12.981 -35.461 1.00 75.81 108 THR A O 1
ATOM 863 N N . ASP A 1 109 ? 19.418 11.182 -36.783 1.00 51.38 109 ASP A N 1
ATOM 864 C CA . ASP A 1 109 ? 19.209 10.188 -35.721 1.00 51.38 109 ASP A CA 1
ATOM 865 C C . ASP A 1 109 ? 20.139 10.419 -34.507 1.00 51.38 109 ASP A C 1
ATOM 867 O O . ASP A 1 109 ? 19.703 10.480 -33.359 1.00 51.38 109 ASP A O 1
ATOM 871 N N . ALA A 1 110 ? 21.418 10.725 -34.749 1.00 55.22 110 ALA A N 1
ATOM 872 C CA . ALA A 1 110 ? 22.366 11.063 -33.683 1.00 55.22 110 ALA A CA 1
ATOM 873 C C . ALA A 1 110 ? 21.977 12.333 -32.891 1.00 55.22 110 ALA A C 1
ATOM 875 O O . ALA A 1 110 ? 22.173 12.404 -31.675 1.00 55.22 110 ALA A O 1
ATOM 876 N N . ALA A 1 111 ? 21.435 13.355 -33.561 1.00 63.44 111 ALA A N 1
ATOM 877 C CA . ALA A 1 111 ? 20.970 14.578 -32.905 1.00 63.44 111 ALA A CA 1
ATOM 878 C C . ALA A 1 111 ? 19.653 14.356 -32.143 1.00 63.44 111 ALA A C 1
ATOM 880 O O . ALA A 1 111 ? 19.463 14.935 -31.069 1.00 63.44 111 ALA A O 1
ATOM 881 N N . TYR A 1 112 ? 18.793 13.479 -32.660 1.00 57.12 112 TYR A N 1
ATOM 882 C CA . TYR A 1 112 ? 17.579 13.022 -32.000 1.00 57.12 112 TYR A CA 1
ATOM 883 C C . TYR A 1 112 ? 17.900 12.286 -30.702 1.00 57.12 112 TYR A C 1
ATOM 885 O O . TYR A 1 112 ? 17.494 12.746 -29.632 1.00 57.12 112 TYR A O 1
ATOM 893 N N . TRP A 1 113 ? 18.733 11.243 -30.749 1.00 54.12 113 TRP A N 1
ATOM 894 C CA . TRP A 1 113 ? 19.115 10.498 -29.549 1.00 54.12 113 TRP A CA 1
ATOM 895 C C . TRP A 1 113 ? 19.823 11.368 -28.516 1.00 54.12 113 TRP A C 1
ATOM 897 O O . TRP A 1 113 ? 19.573 11.215 -27.325 1.00 54.12 113 TRP A O 1
ATOM 907 N N . LYS A 1 114 ? 20.614 12.358 -28.940 1.00 66.25 114 LYS A N 1
ATOM 908 C CA . LYS A 1 114 ? 21.211 13.348 -28.032 1.00 66.25 114 LYS A CA 1
ATOM 909 C C . LYS A 1 114 ? 20.169 14.249 -27.346 1.00 66.25 114 LYS A C 1
ATOM 911 O O . LYS A 1 114 ? 20.337 14.602 -26.177 1.00 66.25 114 LYS A O 1
ATOM 916 N N . SER A 1 115 ? 19.094 14.625 -28.041 1.00 60.94 115 SER A N 1
ATOM 917 C CA . SER A 1 115 ? 17.964 15.371 -27.463 1.00 60.94 115 SER A CA 1
ATOM 918 C C . SER A 1 115 ? 17.182 14.522 -26.455 1.00 60.94 115 SER A C 1
ATOM 920 O O . SER A 1 115 ? 16.925 14.965 -25.331 1.00 60.94 115 SER A O 1
ATOM 922 N N . ILE A 1 116 ? 16.878 13.272 -26.819 1.00 56.34 116 ILE A N 1
ATOM 923 C CA . ILE A 1 116 ? 16.217 12.306 -25.935 1.00 56.34 116 ILE A CA 1
ATOM 924 C C . ILE A 1 116 ? 17.090 12.021 -24.710 1.00 56.34 116 ILE A C 1
ATOM 926 O O . ILE A 1 116 ? 16.602 12.096 -23.584 1.00 56.34 116 ILE A O 1
ATOM 930 N N . GLU A 1 117 ? 18.394 11.801 -24.885 1.00 52.75 117 GLU A N 1
ATOM 931 C CA . GLU A 1 117 ? 19.335 11.603 -23.784 1.00 52.75 117 GLU A CA 1
ATOM 932 C C . GLU A 1 117 ? 19.330 12.797 -22.826 1.00 52.75 117 GLU A C 1
ATOM 934 O O . GLU A 1 117 ? 19.264 12.602 -21.615 1.00 52.75 117 GLU A O 1
ATOM 939 N N . LYS A 1 118 ? 19.311 14.034 -23.334 1.00 62.94 118 LYS A N 1
ATOM 940 C CA . LYS A 1 118 ? 19.223 15.240 -22.500 1.00 62.94 118 LYS A CA 1
ATOM 941 C C . LYS A 1 118 ? 17.936 15.273 -21.668 1.00 62.94 118 LYS A C 1
ATOM 943 O O . LYS A 1 118 ? 17.988 15.566 -20.473 1.00 62.94 118 LYS A O 1
ATOM 948 N N . VAL A 1 119 ? 16.791 14.928 -22.257 1.00 60.69 119 VAL A N 1
ATOM 949 C CA . VAL A 1 119 ? 15.510 14.834 -21.532 1.00 60.69 119 VAL A CA 1
ATOM 950 C C . VAL A 1 119 ? 15.548 13.725 -20.475 1.00 60.69 119 VAL A C 1
ATOM 952 O O . VAL A 1 119 ? 15.116 13.927 -19.334 1.00 60.69 119 VAL A O 1
ATOM 955 N N . LEU A 1 120 ? 16.104 12.564 -20.817 1.00 54.31 120 LEU A N 1
ATOM 956 C CA . LEU A 1 120 ? 16.269 11.444 -19.893 1.00 54.31 120 LEU A CA 1
ATOM 957 C C . LEU A 1 120 ? 17.237 11.790 -18.754 1.00 54.31 120 LEU A C 1
ATOM 959 O O . LEU A 1 120 ? 16.977 11.433 -17.606 1.00 54.31 120 LEU A O 1
ATOM 963 N N . GLN A 1 121 ? 18.311 12.530 -19.032 1.00 55.25 121 GLN A N 1
ATOM 964 C CA . GLN A 1 121 ? 19.255 13.038 -18.038 1.00 55.25 121 GLN A CA 1
ATOM 965 C C . GLN A 1 121 ? 18.582 14.049 -17.100 1.00 55.25 121 GLN A C 1
ATOM 967 O O . GLN A 1 121 ? 18.692 13.897 -15.883 1.00 55.25 121 GLN A O 1
ATOM 972 N N . ASN A 1 122 ? 17.809 15.005 -17.623 1.00 55.16 122 ASN A N 1
ATOM 973 C CA . ASN A 1 122 ? 17.038 15.957 -16.812 1.00 55.16 122 ASN A CA 1
ATOM 974 C C . ASN A 1 122 ? 16.062 15.239 -15.866 1.00 55.16 122 ASN A C 1
ATOM 976 O O . ASN A 1 122 ? 15.992 15.531 -14.670 1.00 55.16 122 ASN A O 1
ATOM 980 N N . ASN A 1 123 ? 15.341 14.239 -16.376 1.00 56.91 123 ASN A N 1
ATOM 981 C CA . ASN A 1 123 ? 14.398 13.466 -15.572 1.00 56.91 123 ASN A CA 1
ATOM 982 C C . ASN A 1 123 ? 15.110 12.529 -14.587 1.00 56.91 123 ASN A C 1
ATOM 984 O O . ASN A 1 123 ? 14.654 12.373 -13.455 1.00 56.91 123 ASN A O 1
ATOM 988 N N . ARG A 1 124 ? 16.280 11.987 -14.941 1.00 53.34 124 ARG A N 1
ATOM 989 C CA . ARG A 1 124 ? 17.155 11.256 -14.013 1.00 53.34 124 ARG A CA 1
ATOM 990 C C . ARG A 1 124 ? 17.626 12.148 -12.865 1.00 53.34 124 ARG A C 1
ATOM 992 O O . ARG A 1 124 ? 17.573 11.705 -11.720 1.00 53.34 124 ARG A O 1
ATOM 999 N N . VAL A 1 125 ? 18.034 13.388 -13.140 1.00 48.12 125 VAL A N 1
ATOM 1000 C CA . VAL A 1 125 ? 18.413 14.380 -12.117 1.00 48.12 125 VAL A CA 1
ATOM 1001 C C . VAL A 1 125 ? 17.225 14.685 -11.203 1.00 48.12 125 VAL A C 1
ATOM 1003 O O . VAL A 1 125 ? 17.366 14.642 -9.982 1.00 48.12 125 VAL A O 1
ATOM 1006 N N . LYS A 1 126 ? 16.027 14.883 -11.765 1.00 54.94 126 LYS A N 1
ATOM 1007 C CA . LYS A 1 126 ? 14.791 15.078 -10.991 1.00 54.94 126 LYS A CA 1
ATOM 1008 C C . LYS A 1 126 ? 14.459 13.875 -10.103 1.00 54.94 126 LYS A C 1
ATOM 1010 O O . LYS A 1 126 ? 14.160 14.057 -8.927 1.00 54.94 126 LYS A O 1
ATOM 1015 N N . MET A 1 127 ? 14.552 12.648 -10.619 1.00 56.75 127 MET A N 1
ATOM 1016 C CA . MET A 1 127 ? 14.335 11.431 -9.823 1.00 56.75 127 MET A CA 1
ATOM 1017 C C . MET A 1 127 ? 15.388 11.281 -8.717 1.00 56.75 127 MET A C 1
ATOM 1019 O O . MET A 1 127 ? 15.064 10.893 -7.598 1.00 56.75 127 MET A O 1
ATOM 1023 N N . GLN A 1 128 ? 16.651 11.612 -8.994 1.00 54.59 128 GLN A N 1
ATOM 1024 C CA . GLN A 1 128 ? 17.705 11.629 -7.976 1.00 54.59 128 GLN A CA 1
ATOM 1025 C C . GLN A 1 128 ? 17.450 12.695 -6.903 1.00 54.59 128 GLN A C 1
ATOM 1027 O O . GLN A 1 128 ? 17.676 12.427 -5.725 1.00 54.59 128 GLN A O 1
ATOM 1032 N N . TYR A 1 129 ? 16.938 13.866 -7.280 1.00 57.56 129 TYR A N 1
ATOM 1033 C CA . TYR A 1 129 ? 16.526 14.906 -6.340 1.00 57.56 129 TYR A CA 1
ATOM 1034 C C . TYR A 1 129 ? 15.367 14.441 -5.452 1.00 57.56 129 TYR A C 1
ATOM 1036 O O . TYR A 1 129 ? 15.483 14.480 -4.230 1.00 57.56 129 TYR A O 1
ATOM 1044 N N . GLN A 1 130 ? 14.303 13.893 -6.046 1.00 62.53 130 GLN A N 1
ATOM 1045 C CA . GLN A 1 130 ? 13.174 13.320 -5.303 1.00 62.53 130 GLN A CA 1
ATOM 1046 C C . GLN A 1 130 ? 13.632 12.232 -4.327 1.00 62.53 130 GLN A C 1
ATOM 1048 O O . GLN A 1 130 ? 13.170 12.186 -3.191 1.00 62.53 130 GLN A O 1
ATOM 1053 N N . ARG A 1 131 ? 14.590 11.388 -4.729 1.00 67.88 131 ARG A N 1
ATOM 1054 C CA . ARG A 1 131 ? 15.199 10.394 -3.834 1.00 67.88 131 ARG A CA 1
ATOM 1055 C C . ARG A 1 131 ? 15.982 11.032 -2.694 1.00 67.88 131 ARG A C 1
ATOM 1057 O O . ARG A 1 131 ? 15.907 10.532 -1.578 1.00 67.88 131 ARG A O 1
ATOM 1064 N N . ARG A 1 132 ? 16.711 12.128 -2.928 1.00 69.88 132 ARG A N 1
ATOM 1065 C CA . ARG A 1 132 ? 17.393 12.872 -1.853 1.00 69.88 132 ARG A CA 1
ATOM 1066 C C . ARG A 1 132 ? 16.392 13.458 -0.857 1.00 69.88 132 ARG A C 1
ATOM 1068 O O . ARG A 1 132 ? 16.594 13.299 0.344 1.00 69.88 132 ARG A O 1
ATOM 1075 N N . GLU A 1 133 ? 15.309 14.069 -1.334 1.00 75.19 133 GLU A N 1
ATOM 1076 C CA . GLU A 1 133 ? 14.231 14.563 -0.467 1.00 75.19 133 GLU A CA 1
ATOM 1077 C C . GLU A 1 133 ? 13.570 13.424 0.316 1.00 75.19 133 GLU A C 1
ATOM 1079 O O . GLU A 1 133 ? 13.403 13.523 1.532 1.00 75.19 133 GLU A O 1
ATOM 1084 N N . ALA A 1 134 ? 13.262 12.310 -0.353 1.00 77.50 134 ALA A N 1
ATOM 1085 C CA . ALA A 1 134 ? 12.707 11.119 0.277 1.00 77.50 134 ALA A CA 1
ATOM 1086 C C . ALA A 1 134 ? 13.636 10.563 1.366 1.00 77.50 134 ALA A C 1
ATOM 1088 O O . ALA A 1 134 ? 13.176 10.258 2.465 1.00 77.50 134 ALA A O 1
ATOM 1089 N N . ILE A 1 135 ? 14.945 10.484 1.100 1.00 80.44 135 ILE A N 1
ATOM 1090 C CA . ILE A 1 135 ? 15.952 10.084 2.091 1.00 80.44 135 ILE A CA 1
ATOM 1091 C C . ILE A 1 135 ? 15.945 11.050 3.277 1.00 80.44 135 ILE A C 1
ATOM 1093 O O . ILE A 1 135 ? 15.946 10.592 4.415 1.00 80.44 135 ILE A O 1
ATOM 1097 N N . ALA A 1 136 ? 15.913 12.365 3.046 1.00 79.44 136 ALA A N 1
ATOM 1098 C CA . ALA A 1 136 ? 15.883 13.356 4.122 1.00 79.44 136 ALA A CA 1
ATOM 1099 C C . ALA A 1 136 ? 14.626 13.219 5.001 1.00 79.44 136 ALA A C 1
ATOM 1101 O O . ALA A 1 136 ? 14.717 13.253 6.229 1.00 79.44 136 ALA A O 1
ATOM 1102 N N . GLN A 1 137 ? 13.458 12.998 4.392 1.00 86.81 137 GLN A N 1
ATOM 1103 C CA . GLN A 1 137 ? 12.208 12.773 5.123 1.00 86.81 137 GLN A CA 1
ATOM 1104 C C . GLN A 1 137 ? 12.221 11.456 5.903 1.00 86.81 137 GLN A C 1
ATOM 1106 O O . GLN A 1 137 ? 11.820 11.438 7.065 1.00 86.81 137 GLN A O 1
ATOM 1111 N N . LEU A 1 138 ? 12.730 10.374 5.307 1.00 89.38 138 LEU A N 1
ATOM 1112 C CA . LEU A 1 138 ? 12.895 9.088 5.987 1.00 89.38 138 LEU A CA 1
ATOM 1113 C C . LEU A 1 138 ? 13.861 9.212 7.171 1.00 89.38 138 LEU A C 1
ATOM 1115 O O . LEU A 1 138 ? 13.539 8.752 8.260 1.00 89.38 138 LEU A O 1
ATOM 1119 N N . LYS A 1 139 ? 15.004 9.885 6.994 1.00 90.94 139 LYS A N 1
ATOM 1120 C CA . LYS A 1 139 ? 15.980 10.151 8.064 1.00 90.94 139 LYS A CA 1
ATOM 1121 C C . LYS A 1 139 ? 15.337 10.884 9.236 1.00 90.94 139 LYS A C 1
ATOM 1123 O O . LYS A 1 139 ? 15.467 10.455 10.378 1.00 90.94 139 LYS A O 1
ATOM 1128 N N . LYS A 1 140 ? 14.553 11.927 8.945 1.00 91.19 140 LYS A N 1
ATOM 1129 C CA . LYS A 1 140 ? 13.773 12.655 9.953 1.00 91.19 140 LYS A CA 1
ATOM 1130 C C . LYS A 1 140 ? 12.748 11.756 10.651 1.00 91.19 140 LYS A C 1
ATOM 1132 O O . LYS A 1 140 ? 12.651 11.789 11.872 1.00 91.19 140 LYS A O 1
ATOM 1137 N N . ALA A 1 141 ? 11.993 10.962 9.894 1.00 90.75 141 ALA A N 1
ATOM 1138 C CA . ALA A 1 141 ? 10.949 10.092 10.432 1.00 90.75 141 ALA A CA 1
ATOM 1139 C C . ALA A 1 141 ? 11.511 8.982 11.336 1.00 90.75 141 ALA A C 1
ATOM 1141 O O . ALA A 1 141 ? 10.927 8.685 12.374 1.00 90.75 141 ALA A O 1
ATOM 1142 N N . PHE A 1 142 ? 12.661 8.415 10.969 1.00 91.81 142 PHE A N 1
ATOM 1143 C CA . PHE A 1 142 ? 13.374 7.408 11.758 1.00 91.81 142 PHE A CA 1
ATOM 1144 C C . PHE A 1 142 ? 14.346 7.998 12.785 1.00 91.81 142 PHE A C 1
ATOM 1146 O O . PHE A 1 142 ? 14.988 7.234 13.500 1.00 91.81 142 PHE A O 1
ATOM 1153 N N . GLN A 1 143 ? 14.454 9.329 12.865 1.00 92.81 143 GLN A N 1
ATOM 1154 C CA . GLN A 1 143 ? 15.352 10.040 13.780 1.00 92.81 143 GLN A CA 1
ATOM 1155 C C . GLN A 1 143 ? 16.805 9.542 13.679 1.00 92.81 143 GLN A C 1
ATOM 1157 O O . GLN A 1 143 ? 17.452 9.238 14.677 1.00 92.81 143 GLN A O 1
ATOM 1162 N N . THR A 1 144 ? 17.310 9.431 12.448 1.00 93.19 144 THR A N 1
ATOM 1163 C CA . THR A 1 144 ? 18.660 8.935 12.148 1.00 93.19 144 THR A CA 1
ATOM 1164 C C . THR A 1 144 ? 19.335 9.776 11.072 1.00 93.19 144 THR A C 1
ATOM 1166 O O . THR A 1 144 ? 18.684 10.263 10.148 1.00 93.19 144 THR A O 1
ATOM 1169 N N . ASP A 1 145 ? 20.662 9.849 11.116 1.00 91.25 145 ASP A N 1
ATOM 1170 C CA . ASP A 1 145 ? 21.470 10.431 10.042 1.00 91.25 145 ASP A CA 1
ATOM 1171 C C . ASP A 1 145 ? 21.826 9.416 8.949 1.00 91.25 145 ASP A C 1
ATOM 1173 O O . ASP A 1 145 ? 22.220 9.801 7.843 1.00 91.25 145 ASP A O 1
ATOM 1177 N N . ASN A 1 146 ? 21.651 8.118 9.215 1.00 91.56 146 ASN A N 1
ATOM 1178 C CA . ASN A 1 146 ? 21.916 7.041 8.268 1.00 91.56 146 ASN A CA 1
ATOM 1179 C C . ASN A 1 146 ? 20.750 6.042 8.237 1.00 91.56 146 ASN A C 1
ATOM 1181 O O . ASN A 1 146 ? 20.424 5.415 9.239 1.00 91.56 146 ASN A O 1
ATOM 1185 N N . LEU A 1 147 ? 20.122 5.864 7.072 1.00 91.19 147 LEU A N 1
ATOM 1186 C CA . LEU A 1 147 ? 19.015 4.913 6.937 1.00 91.19 147 LEU A CA 1
ATOM 1187 C C . LEU A 1 147 ? 19.473 3.460 7.086 1.00 91.19 147 LEU A C 1
ATOM 1189 O O . LEU A 1 147 ? 18.706 2.632 7.564 1.00 91.19 147 LEU A O 1
ATOM 1193 N N . GLU A 1 148 ? 20.725 3.148 6.750 1.00 93.12 148 GLU A N 1
ATOM 1194 C CA . GLU A 1 148 ? 21.257 1.786 6.862 1.00 93.12 148 GLU A CA 1
ATOM 1195 C C . GLU A 1 148 ? 21.432 1.321 8.311 1.00 93.12 148 GLU A C 1
ATOM 1197 O O . GLU A 1 148 ? 21.571 0.125 8.561 1.00 93.12 148 GLU A O 1
ATOM 1202 N N . THR A 1 149 ? 21.428 2.250 9.272 1.00 92.50 149 THR A N 1
ATOM 1203 C CA . THR A 1 149 ? 21.535 1.941 10.704 1.00 92.50 149 THR A CA 1
ATOM 1204 C C . THR A 1 149 ? 20.176 1.806 11.384 1.00 92.50 149 THR A C 1
ATOM 1206 O O . THR A 1 149 ? 20.126 1.470 12.568 1.00 92.50 149 THR A O 1
ATOM 1209 N N . VAL A 1 150 ? 19.074 2.056 10.666 1.00 92.12 150 VAL A N 1
ATOM 1210 C CA . VAL A 1 150 ? 17.726 1.896 11.217 1.00 92.12 150 VAL A CA 1
ATOM 1211 C C . VAL A 1 150 ? 17.479 0.426 11.509 1.00 92.12 150 VAL A C 1
ATOM 1213 O O . VAL A 1 150 ? 17.510 -0.418 10.610 1.00 92.12 150 VAL A O 1
ATOM 1216 N N . LYS A 1 151 ? 17.183 0.144 12.777 1.00 92.31 151 LYS A N 1
ATOM 1217 C CA . LYS A 1 151 ? 16.856 -1.194 13.255 1.00 92.31 151 LYS A CA 1
ATOM 1218 C C . LYS A 1 151 ? 15.357 -1.368 13.392 1.00 92.31 151 LYS A C 1
ATOM 1220 O O . LYS A 1 151 ? 14.716 -0.644 14.150 1.00 92.31 151 LYS A O 1
ATOM 1225 N N . ILE A 1 152 ? 14.824 -2.393 12.736 1.00 93.12 152 ILE A N 1
ATOM 1226 C CA . ILE A 1 152 ? 13.496 -2.927 13.038 1.00 93.12 152 ILE A CA 1
ATOM 1227 C C . ILE A 1 152 ? 13.705 -4.258 13.757 1.00 93.12 152 ILE A C 1
ATOM 1229 O O . ILE A 1 152 ? 14.202 -5.232 13.193 1.00 93.12 152 ILE A O 1
ATOM 1233 N N . GLY A 1 153 ? 13.408 -4.280 15.057 1.00 90.50 153 GLY A N 1
ATOM 1234 C CA . GLY A 1 153 ? 13.818 -5.384 15.922 1.00 90.50 153 GLY A CA 1
ATOM 1235 C C . GLY A 1 153 ? 15.342 -5.475 16.027 1.00 90.50 153 GLY A C 1
ATOM 1236 O O . GLY A 1 153 ? 15.974 -4.583 16.587 1.00 90.50 153 GLY A O 1
ATOM 1237 N N . LYS A 1 154 ? 15.925 -6.565 15.519 1.00 89.62 154 LYS A N 1
ATOM 1238 C CA . LYS A 1 154 ? 17.382 -6.794 15.524 1.00 89.62 154 LYS A CA 1
ATOM 1239 C C . LYS A 1 154 ? 18.045 -6.523 14.167 1.00 89.62 154 LYS A C 1
ATOM 1241 O O . LYS A 1 154 ? 19.270 -6.524 14.099 1.00 89.62 154 LYS A O 1
ATOM 1246 N N . GLU A 1 155 ? 17.258 -6.269 13.122 1.00 91.19 155 GLU A N 1
ATOM 1247 C CA . GLU A 1 155 ? 17.720 -6.243 11.733 1.00 91.19 155 GLU A CA 1
ATOM 1248 C C . GLU A 1 155 ? 17.884 -4.816 11.198 1.00 91.19 155 GLU A C 1
ATOM 1250 O O . GLU A 1 155 ? 17.023 -3.958 11.411 1.00 91.19 155 GLU A O 1
ATOM 1255 N N . ASN A 1 156 ? 18.955 -4.585 10.434 1.00 93.50 156 ASN A N 1
ATOM 1256 C CA . ASN A 1 156 ? 19.178 -3.351 9.673 1.00 93.50 156 ASN A CA 1
ATOM 1257 C C . ASN A 1 156 ? 18.503 -3.463 8.299 1.00 93.50 156 ASN A C 1
ATOM 1259 O O . ASN A 1 156 ? 19.165 -3.647 7.275 1.00 93.50 156 ASN A O 1
ATOM 1263 N N . ILE A 1 157 ? 17.173 -3.406 8.279 1.00 91.69 157 ILE A N 1
ATOM 1264 C CA . ILE A 1 157 ? 16.386 -3.800 7.100 1.00 91.69 157 ILE A CA 1
ATOM 1265 C C . ILE A 1 157 ? 16.577 -2.892 5.878 1.00 91.69 157 ILE A C 1
ATOM 1267 O O . ILE A 1 157 ? 16.251 -3.309 4.774 1.00 91.69 157 ILE A O 1
ATOM 1271 N N . PHE A 1 158 ? 17.097 -1.670 6.045 1.00 91.94 158 PHE A N 1
ATOM 1272 C CA . PHE A 1 158 ? 17.343 -0.731 4.940 1.00 91.94 158 PHE A CA 1
ATOM 1273 C C . PHE A 1 158 ? 18.799 -0.714 4.456 1.00 91.94 158 PHE A C 1
ATOM 1275 O O . PHE A 1 158 ? 19.149 0.103 3.602 1.00 91.94 158 PHE A O 1
ATOM 1282 N N . LYS A 1 159 ? 19.661 -1.600 4.971 1.00 90.38 159 LYS A N 1
ATOM 1283 C CA . LYS A 1 159 ? 21.039 -1.734 4.483 1.00 90.38 159 LYS A CA 1
ATOM 1284 C C . LYS A 1 159 ? 21.035 -2.153 3.008 1.00 90.38 159 LYS A C 1
ATOM 1286 O O . LYS A 1 159 ? 20.364 -3.117 2.650 1.00 90.38 159 LYS A O 1
ATOM 1291 N N . ASN A 1 160 ? 21.810 -1.462 2.165 1.00 80.62 160 ASN A N 1
ATOM 1292 C CA . ASN A 1 160 ? 21.895 -1.713 0.718 1.00 80.62 160 ASN A CA 1
ATOM 1293 C C . ASN A 1 160 ? 20.544 -1.626 -0.031 1.00 80.62 160 ASN A C 1
ATOM 1295 O O . ASN A 1 160 ? 20.361 -2.288 -1.055 1.00 80.62 160 ASN A O 1
ATOM 1299 N N . MET A 1 161 ? 19.592 -0.831 0.470 1.00 82.38 161 MET A N 1
ATOM 1300 C CA . MET A 1 161 ? 18.282 -0.657 -0.162 1.00 82.38 161 MET A CA 1
ATOM 1301 C C . MET A 1 161 ? 18.421 -0.122 -1.595 1.00 82.38 161 MET A C 1
ATOM 1303 O O . MET A 1 161 ? 19.055 0.908 -1.842 1.00 82.38 161 MET A O 1
ATOM 1307 N N . LYS A 1 162 ? 17.794 -0.806 -2.556 1.00 76.56 162 LYS A N 1
ATOM 1308 C CA . LYS A 1 162 ? 17.834 -0.427 -3.972 1.00 76.56 162 LYS A CA 1
ATOM 1309 C C . LYS A 1 162 ? 17.031 0.857 -4.212 1.00 76.56 162 LYS A C 1
ATOM 1311 O O . LYS A 1 162 ? 16.043 1.106 -3.519 1.00 76.56 162 LYS A O 1
ATOM 1316 N N . PRO A 1 163 ? 17.342 1.641 -5.263 1.00 68.94 163 PRO A N 1
ATOM 1317 C CA . PRO A 1 163 ? 16.592 2.861 -5.564 1.00 68.94 163 PRO A CA 1
ATOM 1318 C C . PRO A 1 163 ? 15.081 2.648 -5.753 1.00 68.94 163 PRO A C 1
ATOM 1320 O O . PRO A 1 163 ? 14.290 3.475 -5.318 1.00 68.94 163 PRO A O 1
ATOM 1323 N N . SER A 1 164 ? 14.661 1.529 -6.351 1.00 66.88 164 SER A N 1
ATOM 1324 C CA . SER A 1 164 ? 13.238 1.188 -6.504 1.00 66.88 164 SER A CA 1
ATOM 1325 C C . SER A 1 164 ? 12.547 0.866 -5.175 1.00 66.88 164 SER A C 1
ATOM 1327 O O . SER A 1 164 ? 11.361 1.145 -5.012 1.00 66.88 164 SER A O 1
ATOM 1329 N N . GLU A 1 165 ? 13.274 0.284 -4.221 1.00 72.44 165 GLU A N 1
ATOM 1330 C CA . GLU A 1 165 ? 12.768 -0.008 -2.876 1.00 72.44 165 GLU A CA 1
ATOM 1331 C C . GLU A 1 165 ? 12.643 1.279 -2.059 1.00 72.44 165 GLU A C 1
ATOM 1333 O O . GLU A 1 165 ? 11.640 1.464 -1.375 1.00 72.44 165 GLU A O 1
ATOM 1338 N N . LEU A 1 166 ? 13.599 2.204 -2.208 1.00 78.12 166 LEU A N 1
ATOM 1339 C CA . LEU A 1 166 ? 13.520 3.551 -1.643 1.00 78.12 166 LEU A CA 1
ATOM 1340 C C . LEU A 1 166 ? 12.300 4.311 -2.178 1.00 78.12 166 LEU A C 1
ATOM 1342 O O . LEU A 1 166 ? 11.543 4.876 -1.390 1.00 78.12 166 LEU A O 1
ATOM 1346 N N . ASP A 1 167 ? 12.090 4.304 -3.498 1.00 73.25 167 ASP A N 1
ATOM 1347 C CA . ASP A 1 167 ? 10.943 4.970 -4.124 1.00 73.25 167 ASP A CA 1
ATOM 1348 C C . ASP A 1 167 ? 9.618 4.381 -3.604 1.00 73.25 167 ASP A C 1
ATOM 1350 O O . ASP A 1 167 ? 8.699 5.121 -3.242 1.00 73.25 167 ASP A O 1
ATOM 1354 N N . ARG A 1 168 ? 9.522 3.044 -3.505 1.00 80.06 168 ARG A N 1
ATOM 1355 C CA . ARG A 1 168 ? 8.356 2.358 -2.922 1.00 80.06 168 ARG A CA 1
ATOM 1356 C C . ARG A 1 168 ? 8.141 2.766 -1.469 1.00 80.06 168 ARG A C 1
ATOM 1358 O O . ARG A 1 168 ? 7.028 3.149 -1.114 1.00 80.06 168 ARG A O 1
ATOM 1365 N N . LEU A 1 169 ? 9.183 2.702 -0.646 1.00 86.62 169 LEU A N 1
ATOM 1366 C CA . LEU A 1 169 ? 9.106 3.038 0.771 1.00 86.62 169 LEU A CA 1
ATOM 1367 C C . LEU A 1 169 ? 8.645 4.486 0.962 1.00 86.62 169 LEU A C 1
ATOM 1369 O O . LEU A 1 169 ? 7.709 4.735 1.714 1.00 86.62 169 LEU A O 1
ATOM 1373 N N . ALA A 1 170 ? 9.236 5.438 0.238 1.00 80.12 170 ALA A N 1
ATOM 1374 C CA . ALA A 1 170 ? 8.852 6.847 0.297 1.00 80.12 170 ALA A CA 1
ATOM 1375 C C . ALA A 1 170 ? 7.377 7.063 -0.079 1.00 80.12 170 ALA A C 1
ATOM 1377 O O . ALA A 1 170 ? 6.648 7.790 0.606 1.00 80.12 170 ALA A O 1
ATOM 1378 N N . ASN A 1 171 ? 6.907 6.373 -1.122 1.00 81.12 171 ASN A N 1
ATOM 1379 C CA . ASN A 1 171 ? 5.503 6.401 -1.521 1.00 81.12 171 ASN A CA 1
ATOM 1380 C C . ASN A 1 171 ? 4.587 5.832 -0.433 1.00 81.12 171 ASN A C 1
ATOM 1382 O O . ASN A 1 171 ? 3.556 6.439 -0.128 1.00 81.12 171 ASN A O 1
ATOM 1386 N N . VAL A 1 172 ? 4.961 4.711 0.187 1.00 86.62 172 VAL A N 1
ATOM 1387 C CA . VAL A 1 172 ? 4.210 4.095 1.290 1.00 86.62 172 VAL A CA 1
ATOM 1388 C C . VAL A 1 172 ? 4.165 5.016 2.508 1.00 86.62 172 VAL A C 1
ATOM 1390 O O . VAL A 1 172 ? 3.081 5.262 3.033 1.00 86.62 172 VAL A O 1
ATOM 1393 N N . MET A 1 173 ? 5.283 5.624 2.906 1.00 87.12 173 MET A N 1
ATOM 1394 C CA . MET A 1 173 ? 5.316 6.576 4.025 1.00 87.12 173 MET A CA 1
ATOM 1395 C C . MET A 1 173 ? 4.462 7.826 3.764 1.00 87.12 173 MET A C 1
ATOM 1397 O O . MET A 1 173 ? 3.767 8.326 4.652 1.00 87.12 173 MET A O 1
ATOM 1401 N N . THR A 1 174 ? 4.458 8.315 2.525 1.00 82.94 174 THR A N 1
ATOM 1402 C CA . THR A 1 174 ? 3.659 9.481 2.117 1.00 82.94 174 THR A CA 1
ATOM 1403 C C . THR A 1 174 ? 2.166 9.151 1.992 1.00 82.94 174 THR A C 1
ATOM 1405 O O . THR A 1 174 ? 1.301 10.014 2.144 1.00 82.94 174 THR A O 1
ATOM 1408 N N . SER A 1 175 ? 1.810 7.910 1.667 1.00 84.25 175 SER A N 1
ATOM 1409 C CA . SER A 1 175 ? 0.418 7.475 1.496 1.00 84.25 175 SER A CA 1
ATOM 1410 C C . SER A 1 175 ? -0.124 6.817 2.763 1.00 84.25 175 SER A C 1
ATOM 1412 O O . SER A 1 175 ? -0.812 7.473 3.547 1.00 84.25 175 SER A O 1
ATOM 1414 N N . SER A 1 176 ? 0.203 5.549 2.979 1.00 89.31 176 SER A N 1
ATOM 1415 C CA . SER A 1 176 ? -0.227 4.741 4.118 1.00 89.31 176 SER A CA 1
ATOM 1416 C C . SER A 1 176 ? 0.368 5.232 5.435 1.00 89.31 176 SER A C 1
ATOM 1418 O O . SER A 1 176 ? -0.350 5.319 6.425 1.00 89.31 176 SER A O 1
ATOM 1420 N N . GLY A 1 177 ? 1.618 5.694 5.443 1.00 86.19 177 GLY A N 1
ATOM 1421 C CA . GLY A 1 177 ? 2.217 6.378 6.595 1.00 86.19 177 GLY A CA 1
ATOM 1422 C C . GLY A 1 177 ? 1.631 7.770 6.874 1.00 86.19 177 GLY A C 1
ATOM 1423 O O . GLY A 1 177 ? 2.103 8.449 7.779 1.00 86.19 177 GLY A O 1
ATOM 1424 N N . LYS A 1 178 ? 0.619 8.216 6.107 1.00 88.69 178 LYS A N 1
ATOM 1425 C CA . LYS A 1 178 ? -0.090 9.500 6.259 1.00 88.69 178 LYS A CA 1
ATOM 1426 C C . LYS A 1 178 ? 0.856 10.704 6.349 1.00 88.69 178 LYS A C 1
ATOM 1428 O O . LYS A 1 178 ? 0.691 11.565 7.206 1.00 88.69 178 LYS A O 1
ATOM 1433 N N . ASN A 1 179 ? 1.805 10.779 5.412 1.00 88.44 179 ASN A N 1
ATOM 1434 C CA . ASN A 1 179 ? 2.886 11.770 5.390 1.00 88.44 179 ASN A CA 1
ATOM 1435 C C . ASN A 1 179 ? 3.806 11.659 6.614 1.00 88.44 179 ASN A C 1
ATOM 1437 O O . ASN A 1 179 ? 4.065 12.655 7.286 1.00 88.44 179 ASN A O 1
ATOM 1441 N N . TYR A 1 180 ? 4.331 10.454 6.857 1.00 88.56 180 TYR A N 1
ATOM 1442 C CA . TYR A 1 180 ? 5.291 10.188 7.933 1.00 88.56 180 TYR A CA 1
ATOM 1443 C C . TYR A 1 180 ? 4.739 10.494 9.337 1.00 88.56 180 TYR A C 1
ATOM 1445 O O . TYR A 1 180 ? 5.463 10.995 10.196 1.00 88.56 180 TYR A O 1
ATOM 1453 N N . ASP A 1 181 ? 3.455 10.213 9.579 1.00 91.12 181 ASP A N 1
ATOM 1454 C CA . ASP A 1 181 ? 2.835 10.445 10.881 1.00 91.12 181 ASP A CA 1
ATOM 1455 C C . ASP A 1 181 ? 3.493 9.562 11.962 1.00 91.12 181 ASP A C 1
ATOM 1457 O O . ASP A 1 181 ? 3.417 8.331 11.867 1.00 91.12 181 ASP A O 1
ATOM 1461 N N . PRO A 1 182 ? 4.092 10.153 13.016 1.00 92.88 182 PRO A N 1
ATOM 1462 C CA . PRO A 1 182 ? 4.821 9.394 14.028 1.00 92.88 182 PRO A CA 1
ATOM 1463 C C . PRO A 1 182 ? 3.986 8.320 14.731 1.00 92.88 182 PRO A C 1
ATOM 1465 O O . PRO A 1 182 ? 4.520 7.261 15.040 1.00 92.88 182 PRO A O 1
ATOM 1468 N N . LYS A 1 183 ? 2.679 8.544 14.945 1.00 94.75 183 LYS A N 1
ATOM 1469 C CA . LYS A 1 183 ? 1.805 7.569 15.620 1.00 94.75 183 LYS A CA 1
ATOM 1470 C C . LYS A 1 183 ? 1.559 6.341 14.746 1.00 94.75 183 LYS A C 1
ATOM 1472 O O . LYS A 1 183 ? 1.509 5.223 15.248 1.00 94.75 183 LYS A O 1
ATOM 1477 N N . VAL A 1 184 ? 1.418 6.544 13.433 1.00 95.19 184 VAL A N 1
ATOM 1478 C CA . VAL A 1 184 ? 1.276 5.437 12.472 1.00 95.19 184 VAL A CA 1
ATOM 1479 C C . VAL A 1 184 ? 2.580 4.650 12.393 1.00 95.19 184 VAL A C 1
ATOM 1481 O O . VAL A 1 184 ? 2.555 3.422 12.441 1.00 95.19 184 VAL A O 1
ATOM 1484 N N . LEU A 1 185 ? 3.715 5.349 12.305 1.00 95.00 185 LEU A N 1
ATOM 1485 C CA . LEU A 1 185 ? 5.025 4.711 12.200 1.00 95.00 185 LEU A CA 1
ATOM 1486 C C . LEU A 1 185 ? 5.420 3.960 13.472 1.00 95.00 185 LEU A C 1
ATOM 1488 O O . LEU A 1 185 ? 5.987 2.880 13.364 1.00 95.00 185 LEU A O 1
ATOM 1492 N N . GLU A 1 186 ? 5.090 4.471 14.660 1.00 95.56 186 GLU A N 1
ATOM 1493 C CA . GLU A 1 186 ? 5.323 3.760 15.922 1.00 95.56 186 GLU A CA 1
ATOM 1494 C C . GLU A 1 186 ? 4.619 2.395 15.926 1.00 95.56 186 GLU A C 1
ATOM 1496 O O . GLU A 1 186 ? 5.251 1.368 16.181 1.00 95.56 186 GLU A O 1
ATOM 1501 N N . ILE A 1 187 ? 3.328 2.372 15.576 1.00 97.75 187 ILE A N 1
ATOM 1502 C CA . ILE A 1 187 ? 2.536 1.137 15.532 1.00 97.75 187 ILE A CA 1
ATOM 1503 C C . ILE A 1 187 ? 3.057 0.197 14.443 1.00 97.75 187 ILE A C 1
ATOM 1505 O O . ILE A 1 187 ? 3.243 -0.994 14.692 1.00 97.75 187 ILE A O 1
ATOM 1509 N N . ALA A 1 188 ? 3.348 0.723 13.251 1.00 97.19 188 ALA A N 1
ATOM 1510 C CA . ALA A 1 188 ? 3.889 -0.069 12.153 1.00 97.19 188 ALA A CA 1
ATOM 1511 C C . ALA A 1 188 ? 5.271 -0.665 12.473 1.00 97.19 188 ALA A C 1
ATOM 1513 O O . ALA A 1 188 ? 5.529 -1.814 12.122 1.00 97.19 188 ALA A O 1
ATOM 1514 N N . ASN A 1 189 ? 6.146 0.074 13.163 1.00 96.25 189 ASN A N 1
ATOM 1515 C CA . ASN A 1 189 ? 7.470 -0.398 13.574 1.00 96.25 189 ASN A CA 1
ATOM 1516 C C . ASN A 1 189 ? 7.377 -1.558 14.564 1.00 96.25 189 ASN A C 1
ATOM 1518 O O . ASN A 1 189 ? 8.083 -2.556 14.412 1.00 96.25 189 ASN A O 1
ATOM 1522 N N . GLU A 1 190 ? 6.507 -1.440 15.566 1.00 96.69 190 GLU A N 1
ATOM 1523 C CA . GLU A 1 190 ? 6.302 -2.505 16.550 1.00 96.69 190 GLU A CA 1
ATOM 1524 C C . GLU A 1 190 ? 5.662 -3.733 15.917 1.00 96.69 190 GLU A C 1
ATOM 1526 O O . GLU A 1 190 ? 6.125 -4.850 16.140 1.00 96.69 190 GLU A O 1
ATOM 1531 N N . PHE A 1 191 ? 4.684 -3.538 15.032 1.00 97.62 191 PHE A N 1
ATOM 1532 C CA . PHE A 1 191 ? 4.107 -4.641 14.280 1.00 97.62 191 PHE A CA 1
ATOM 1533 C C . PHE A 1 191 ? 5.150 -5.335 13.387 1.00 97.62 191 PHE A C 1
ATOM 1535 O O . PHE A 1 191 ? 5.317 -6.551 13.453 1.00 97.62 191 PHE A O 1
ATOM 1542 N N . ALA A 1 192 ? 5.938 -4.579 12.619 1.00 97.00 192 ALA A N 1
ATOM 1543 C CA . ALA A 1 192 ? 7.010 -5.129 11.790 1.00 97.00 192 ALA A CA 1
ATOM 1544 C C . ALA A 1 192 ? 8.063 -5.890 12.619 1.00 97.00 192 ALA A C 1
ATOM 1546 O O . ALA A 1 192 ? 8.576 -6.923 12.182 1.00 97.00 192 ALA A O 1
ATOM 1547 N N . LYS A 1 193 ? 8.363 -5.419 13.835 1.00 96.38 193 LYS A N 1
ATOM 1548 C CA . LYS A 1 193 ? 9.243 -6.105 14.788 1.00 96.38 193 LYS A CA 1
ATOM 1549 C C . LYS A 1 193 ? 8.637 -7.419 15.288 1.00 96.38 193 LYS A C 1
ATOM 1551 O O . LYS A 1 193 ? 9.348 -8.423 15.287 1.00 96.38 193 LYS A O 1
ATOM 1556 N N . MET A 1 194 ? 7.354 -7.439 15.662 1.00 95.25 194 MET A N 1
ATOM 1557 C CA . MET A 1 194 ? 6.632 -8.665 16.046 1.00 95.25 194 MET A CA 1
ATOM 1558 C C . MET A 1 194 ? 6.638 -9.702 14.918 1.00 95.25 194 MET A C 1
ATOM 1560 O O . MET A 1 194 ? 6.774 -10.894 15.170 1.00 95.25 194 MET A O 1
ATOM 1564 N N . ARG A 1 195 ? 6.557 -9.249 13.661 1.00 94.44 195 ARG A N 1
ATOM 1565 C CA . ARG A 1 195 ? 6.580 -10.112 12.470 1.00 94.44 195 ARG A CA 1
ATOM 1566 C C . ARG A 1 195 ? 7.985 -10.423 11.944 1.00 94.44 195 ARG A C 1
ATOM 1568 O O . ARG A 1 195 ? 8.112 -10.941 10.835 1.00 94.44 195 ARG A O 1
ATOM 1575 N N . HIS A 1 196 ? 9.032 -10.118 12.715 1.00 94.31 196 HIS A N 1
ATOM 1576 C CA . HIS A 1 196 ? 10.433 -10.372 12.364 1.00 94.31 196 HIS A CA 1
ATOM 1577 C C . HIS A 1 196 ? 10.806 -9.871 10.958 1.00 94.31 196 HIS A C 1
ATOM 1579 O O . HIS A 1 196 ? 11.400 -10.602 10.166 1.00 94.31 196 HIS A O 1
ATOM 1585 N N . CYS A 1 197 ? 10.418 -8.635 10.636 1.00 94.12 197 CYS A N 1
ATOM 1586 C CA . CYS A 1 197 ? 10.666 -8.014 9.338 1.00 94.12 197 CYS A CA 1
ATOM 1587 C C . CYS A 1 197 ? 12.149 -8.066 8.933 1.00 94.12 197 CYS A C 1
ATOM 1589 O O . CYS A 1 197 ? 13.016 -7.687 9.717 1.00 94.12 197 CYS A O 1
ATOM 1591 N N . LYS A 1 198 ? 12.426 -8.488 7.690 1.00 90.69 198 LYS A N 1
ATOM 1592 C CA . LYS A 1 198 ? 13.797 -8.671 7.174 1.00 90.69 198 LYS A CA 1
ATOM 1593 C C . LYS A 1 198 ? 14.160 -7.756 6.010 1.00 90.69 198 LYS A C 1
ATOM 1595 O O . LYS A 1 198 ? 15.341 -7.532 5.771 1.00 90.69 198 LYS A O 1
ATOM 1600 N N . THR A 1 199 ? 13.172 -7.251 5.271 1.00 90.25 199 THR A N 1
ATOM 1601 C CA . THR A 1 199 ? 13.405 -6.521 4.016 1.00 90.25 199 THR A CA 1
ATOM 1602 C C . THR A 1 199 ? 12.652 -5.185 3.978 1.00 90.25 199 THR A C 1
ATOM 1604 O O . THR A 1 199 ? 11.620 -5.048 4.644 1.00 90.25 199 THR A O 1
ATOM 1607 N N . PRO A 1 200 ? 13.095 -4.203 3.165 1.00 90.06 200 PRO A N 1
ATOM 1608 C CA . PRO A 1 200 ? 12.345 -2.961 2.949 1.00 90.06 200 PRO A CA 1
ATOM 1609 C C . PRO A 1 200 ? 10.954 -3.202 2.342 1.00 90.06 200 PRO A C 1
ATOM 1611 O O . PRO A 1 200 ? 10.004 -2.467 2.625 1.00 90.06 200 PRO A O 1
ATOM 1614 N N . GLY A 1 201 ? 10.833 -4.236 1.501 1.00 89.38 201 GLY A N 1
ATOM 1615 C CA . GLY A 1 201 ? 9.575 -4.640 0.878 1.00 89.38 201 GLY A CA 1
ATOM 1616 C C . GLY A 1 201 ? 8.560 -5.146 1.903 1.00 89.38 201 GLY A C 1
ATOM 1617 O O . GLY A 1 201 ? 7.428 -4.666 1.919 1.00 89.38 201 GLY A O 1
ATOM 1618 N N . ASP A 1 202 ? 8.979 -6.039 2.804 1.00 91.62 202 ASP A N 1
ATOM 1619 C CA . ASP A 1 202 ? 8.124 -6.519 3.898 1.00 91.62 202 ASP A CA 1
ATOM 1620 C C . ASP A 1 202 ? 7.716 -5.379 4.825 1.00 91.62 202 ASP A C 1
ATOM 1622 O O . ASP A 1 202 ? 6.546 -5.260 5.179 1.00 91.62 202 ASP A O 1
ATOM 1626 N N . TYR A 1 203 ? 8.662 -4.502 5.167 1.00 95.75 203 TYR A N 1
ATOM 1627 C CA . TYR A 1 203 ? 8.378 -3.342 6.002 1.00 95.75 203 TYR A CA 1
ATOM 1628 C C . TYR A 1 203 ? 7.322 -2.435 5.373 1.00 95.75 203 TYR A C 1
ATOM 1630 O O . TYR A 1 203 ? 6.382 -2.024 6.050 1.00 95.75 203 TYR A O 1
ATOM 1638 N N . SER A 1 204 ? 7.431 -2.178 4.067 1.00 94.06 204 SER A N 1
ATOM 1639 C CA . SER A 1 204 ? 6.419 -1.424 3.323 1.00 94.06 204 SER A CA 1
ATOM 1640 C C . SER A 1 204 ? 5.041 -2.080 3.458 1.00 94.06 204 SER A C 1
ATOM 1642 O O . SER A 1 204 ? 4.088 -1.408 3.844 1.00 94.06 204 SER A O 1
ATOM 1644 N N . ASN A 1 205 ? 4.948 -3.399 3.256 1.00 94.31 205 ASN A N 1
ATOM 1645 C CA . ASN A 1 205 ? 3.691 -4.136 3.414 1.00 94.31 205 ASN A CA 1
ATOM 1646 C C . ASN A 1 205 ? 3.146 -4.059 4.852 1.00 94.31 205 ASN A C 1
ATOM 1648 O O . ASN A 1 205 ? 1.942 -3.905 5.036 1.00 94.31 205 ASN A O 1
ATOM 1652 N N . TYR A 1 206 ? 4.002 -4.112 5.880 1.00 97.12 206 TYR A N 1
ATOM 1653 C CA . TYR A 1 206 ? 3.578 -3.981 7.280 1.00 97.12 206 TYR A CA 1
ATOM 1654 C C . TYR A 1 206 ? 3.086 -2.574 7.630 1.00 97.12 206 TYR A C 1
ATOM 1656 O O . TYR A 1 206 ? 2.096 -2.449 8.350 1.00 97.12 206 TYR A O 1
ATOM 1664 N N . VAL A 1 207 ? 3.715 -1.519 7.098 1.00 97.19 207 VAL A N 1
ATOM 1665 C CA . VAL A 1 207 ? 3.225 -0.137 7.244 1.00 97.19 207 VAL A CA 1
ATOM 1666 C C . VAL A 1 207 ? 1.851 0.009 6.603 1.00 97.19 207 VAL A C 1
ATOM 1668 O O . VAL A 1 207 ? 0.946 0.598 7.195 1.00 97.19 207 VAL A O 1
ATOM 1671 N N . GLU A 1 208 ? 1.674 -0.530 5.400 1.00 95.50 208 GLU A N 1
ATOM 1672 C CA . GLU A 1 208 ? 0.391 -0.472 4.715 1.00 95.50 208 GLU A CA 1
ATOM 1673 C C . GLU A 1 208 ? -0.695 -1.286 5.432 1.00 95.50 208 GLU A C 1
ATOM 1675 O O . GLU A 1 208 ? -1.809 -0.788 5.606 1.00 95.50 208 GLU A O 1
ATOM 1680 N N . PHE A 1 209 ? -0.362 -2.489 5.911 1.00 97.44 209 PHE A N 1
ATOM 1681 C CA . PHE A 1 209 ? -1.266 -3.341 6.682 1.00 97.44 209 PHE A CA 1
ATOM 1682 C C . PHE A 1 209 ? -1.712 -2.658 7.978 1.00 97.44 209 PHE A C 1
ATOM 1684 O O . PHE A 1 209 ? -2.910 -2.517 8.216 1.00 97.44 209 PHE A O 1
ATOM 1691 N N . ALA A 1 210 ? -0.762 -2.169 8.784 1.00 97.56 210 ALA A N 1
ATOM 1692 C CA . ALA A 1 210 ? -1.062 -1.465 10.027 1.00 97.56 210 ALA A CA 1
ATOM 1693 C C . ALA A 1 210 ? -1.905 -0.209 9.764 1.00 97.56 210 ALA A C 1
ATOM 1695 O O . ALA A 1 210 ? -2.884 0.038 10.460 1.00 97.56 210 ALA A O 1
ATOM 1696 N N . SER A 1 211 ? -1.579 0.562 8.723 1.00 96.81 211 SER A N 1
ATOM 1697 C CA . SER A 1 211 ? -2.350 1.752 8.352 1.00 96.81 211 SER A CA 1
ATOM 1698 C C . SER A 1 211 ? -3.792 1.426 7.961 1.00 96.81 211 SER A C 1
ATOM 1700 O O . SER A 1 211 ? -4.712 2.103 8.427 1.00 96.81 211 SER A O 1
ATOM 1702 N N . LYS A 1 212 ? -4.010 0.378 7.151 1.00 95.50 212 LYS A N 1
ATOM 1703 C CA . LYS A 1 212 ? -5.365 -0.078 6.821 1.00 95.50 212 LYS A CA 1
ATOM 1704 C C . LYS A 1 212 ? -6.101 -0.544 8.076 1.00 95.50 212 LYS A C 1
ATOM 1706 O O . LYS A 1 212 ? -7.203 -0.070 8.311 1.00 95.50 212 LYS A O 1
ATOM 1711 N N . TYR A 1 213 ? -5.482 -1.374 8.911 1.00 97.25 213 TYR A N 1
ATOM 1712 C CA . TYR A 1 213 ? -6.102 -1.854 10.147 1.00 97.25 213 TYR A CA 1
ATOM 1713 C C . TYR A 1 213 ? -6.544 -0.702 11.065 1.00 97.25 213 TYR A C 1
ATOM 1715 O O . TYR A 1 213 ? -7.678 -0.667 11.535 1.00 97.25 213 TYR A O 1
ATOM 1723 N N . LEU A 1 214 ? -5.680 0.299 11.266 1.00 97.00 214 LEU A N 1
ATOM 1724 C CA . LEU A 1 214 ? -6.008 1.496 12.048 1.00 97.00 214 LEU A CA 1
ATOM 1725 C C . LEU A 1 214 ? -7.163 2.293 11.429 1.00 97.00 214 LEU A C 1
ATOM 1727 O O . LEU A 1 214 ? -7.997 2.845 12.148 1.00 97.00 214 LEU A O 1
ATOM 1731 N N . ASN A 1 215 ? -7.217 2.367 10.098 1.00 95.50 215 ASN A N 1
ATOM 1732 C CA . ASN A 1 215 ? -8.319 3.007 9.392 1.00 95.50 215 ASN A CA 1
ATOM 1733 C C . ASN A 1 215 ? -9.629 2.224 9.548 1.00 95.50 215 ASN A C 1
ATOM 1735 O O . ASN A 1 215 ? -10.658 2.845 9.784 1.00 95.50 215 ASN A O 1
ATOM 1739 N N . ASP A 1 216 ? -9.595 0.896 9.470 1.00 95.00 216 ASP A N 1
ATOM 1740 C CA . ASP A 1 216 ? -10.777 0.045 9.624 1.00 95.00 216 ASP A CA 1
ATOM 1741 C C . ASP A 1 216 ? -11.342 0.148 11.050 1.00 95.00 216 ASP A C 1
ATOM 1743 O O . ASP A 1 216 ? -12.544 0.346 11.222 1.00 95.00 216 ASP A O 1
ATOM 1747 N N . LEU A 1 217 ? -10.481 0.157 12.079 1.00 96.06 217 LEU A N 1
ATOM 1748 C CA . LEU A 1 217 ? -10.898 0.434 13.462 1.00 96.06 217 LEU A CA 1
ATOM 1749 C C . LEU A 1 217 ? -11.554 1.814 13.604 1.00 96.06 217 LEU A C 1
ATOM 1751 O O . LEU A 1 217 ? -12.579 1.959 14.272 1.00 96.06 217 LEU A O 1
ATOM 1755 N N . LYS A 1 218 ? -10.976 2.838 12.965 1.00 95.56 218 LYS A N 1
ATOM 1756 C CA . LYS A 1 218 ? -11.531 4.196 12.966 1.00 95.56 218 LYS A CA 1
ATOM 1757 C C . LYS A 1 218 ? -12.908 4.228 12.292 1.00 95.56 218 LYS A C 1
ATOM 1759 O O . LYS A 1 218 ? -13.832 4.809 12.854 1.00 95.56 218 LYS A O 1
ATOM 1764 N N . VAL A 1 219 ? -13.048 3.610 11.118 1.00 94.62 219 VAL A N 1
ATOM 1765 C CA . VAL A 1 219 ? -14.318 3.523 10.377 1.00 94.62 219 VAL A CA 1
ATOM 1766 C C . VAL A 1 219 ? -15.367 2.774 11.196 1.00 94.62 219 VAL A C 1
ATOM 1768 O O . VAL A 1 219 ? -16.501 3.232 11.288 1.00 94.62 219 VAL A O 1
ATOM 1771 N N . HIS A 1 220 ? -14.992 1.681 11.863 1.00 94.38 220 HIS A N 1
ATOM 1772 C CA . HIS A 1 220 ? -15.899 0.934 12.730 1.00 94.38 220 HIS A CA 1
ATOM 1773 C C . HIS A 1 220 ? -16.406 1.780 13.910 1.00 94.38 220 HIS A C 1
ATOM 1775 O O . HIS A 1 220 ? -17.603 1.802 14.190 1.00 94.38 220 HIS A O 1
ATOM 1781 N N . LYS A 1 221 ? -15.526 2.547 14.568 1.00 94.19 221 LYS A N 1
ATOM 1782 C CA . LYS A 1 221 ? -15.929 3.489 15.628 1.00 94.19 221 LYS A CA 1
ATOM 1783 C C . LYS A 1 221 ? -16.856 4.591 15.107 1.00 94.19 221 LYS A C 1
ATOM 1785 O O . LYS A 1 221 ? -17.859 4.896 15.748 1.00 94.19 221 LYS A O 1
ATOM 1790 N N . GLU A 1 222 ? -16.557 5.149 13.934 1.00 94.19 222 GLU A N 1
ATOM 1791 C CA . GLU A 1 222 ? -17.417 6.135 13.266 1.00 94.19 222 GLU A CA 1
ATOM 1792 C C . GLU A 1 222 ? -18.805 5.566 12.943 1.00 94.19 222 GLU A C 1
ATOM 1794 O O . GLU A 1 222 ? -19.808 6.246 13.163 1.00 94.19 222 GLU A O 1
ATOM 1799 N N . ALA A 1 223 ? -18.870 4.321 12.468 1.00 94.12 223 ALA A N 1
ATOM 1800 C CA . ALA A 1 223 ? -20.120 3.632 12.172 1.00 94.12 223 ALA A CA 1
ATOM 1801 C C . ALA A 1 223 ? -20.940 3.362 13.442 1.00 94.12 223 ALA A C 1
ATOM 1803 O O . ALA A 1 223 ? -22.141 3.618 13.452 1.00 94.12 223 ALA A O 1
ATOM 1804 N N . ASN A 1 224 ? -20.300 2.933 14.535 1.00 93.44 224 ASN A N 1
ATOM 1805 C CA . ASN A 1 224 ? -20.974 2.722 15.821 1.00 93.44 224 ASN A CA 1
ATOM 1806 C C . ASN A 1 224 ? -21.551 4.025 16.386 1.00 93.44 224 ASN A C 1
ATOM 1808 O O . ASN A 1 224 ? -22.679 4.037 16.874 1.00 93.44 224 ASN A O 1
ATOM 1812 N N . TYR A 1 225 ? -20.816 5.134 16.269 1.00 93.19 225 TYR A N 1
ATOM 1813 C CA . TYR A 1 225 ? -21.335 6.455 16.618 1.00 93.19 225 TYR A CA 1
ATOM 1814 C C . TYR A 1 225 ? -22.535 6.847 15.752 1.00 93.19 225 TYR A C 1
ATOM 1816 O O . TYR A 1 225 ? -23.528 7.342 16.278 1.00 93.19 225 TYR A O 1
ATOM 1824 N N . GLN A 1 226 ? -22.456 6.635 14.433 1.00 93.06 226 GLN A N 1
ATOM 1825 C CA . GLN A 1 226 ? -23.547 6.981 13.522 1.00 93.06 226 GLN A CA 1
ATOM 1826 C C . GLN A 1 226 ? -24.802 6.158 13.828 1.00 93.06 226 GLN A C 1
ATOM 1828 O O . GLN A 1 226 ? -25.875 6.733 13.953 1.00 93.06 226 GLN A O 1
ATOM 1833 N N . LYS A 1 227 ? -24.648 4.852 14.062 1.00 93.50 227 LYS A N 1
ATOM 1834 C CA . LYS A 1 227 ? -25.737 3.970 14.487 1.00 93.50 227 LYS A CA 1
ATOM 1835 C C . LYS A 1 227 ? -26.379 4.447 15.792 1.00 93.50 227 LYS A C 1
ATOM 1837 O O . LYS A 1 227 ? -27.596 4.565 15.856 1.00 93.50 227 LYS A O 1
ATOM 1842 N N . ALA A 1 228 ? -25.572 4.779 16.802 1.00 92.00 228 ALA A N 1
ATOM 1843 C CA . ALA A 1 228 ? -26.082 5.281 18.077 1.00 92.00 228 ALA A CA 1
ATOM 1844 C C . ALA A 1 228 ? -26.811 6.632 17.926 1.00 92.00 228 ALA A C 1
ATOM 1846 O O . ALA A 1 228 ? -27.812 6.873 18.597 1.00 92.00 228 ALA A O 1
ATOM 1847 N N . PHE A 1 229 ? -26.331 7.507 17.036 1.00 91.94 229 PHE A N 1
ATOM 1848 C CA . PHE A 1 229 ? -27.013 8.760 16.710 1.00 91.94 229 PHE A CA 1
ATOM 1849 C C . PHE A 1 229 ? -28.363 8.500 16.033 1.00 91.94 229 PHE A C 1
ATOM 1851 O O . PHE A 1 229 ? -29.371 9.084 16.430 1.00 91.94 229 PHE A O 1
ATOM 1858 N N . ASP A 1 230 ? -28.399 7.614 15.038 1.00 92.31 230 ASP A N 1
ATOM 1859 C CA . ASP A 1 230 ? -29.623 7.282 14.308 1.00 92.31 230 ASP A CA 1
ATOM 1860 C C . ASP A 1 230 ? -30.670 6.674 15.259 1.00 92.31 230 ASP A C 1
ATOM 1862 O O . ASP A 1 230 ? -31.816 7.114 15.268 1.00 92.31 230 ASP A O 1
ATOM 1866 N N . GLU A 1 231 ? -30.260 5.759 16.146 1.00 91.81 231 GLU A N 1
ATOM 1867 C CA . GLU A 1 231 ? -31.113 5.164 17.187 1.00 91.81 231 GLU A CA 1
ATOM 1868 C C . GLU A 1 231 ? -31.669 6.202 18.175 1.00 91.81 231 GLU A C 1
ATOM 1870 O O . GLU A 1 231 ? -32.849 6.153 18.524 1.00 91.81 231 GLU A O 1
ATOM 1875 N N . ALA A 1 232 ? -30.856 7.173 18.603 1.00 88.88 232 ALA A N 1
ATOM 1876 C CA . ALA A 1 232 ? -31.325 8.256 19.469 1.00 88.88 232 ALA A CA 1
ATOM 1877 C C . ALA A 1 232 ? -32.364 9.141 18.762 1.00 88.88 232 ALA A C 1
ATOM 1879 O O . ALA A 1 232 ? -33.354 9.542 19.371 1.00 88.88 232 ALA A O 1
ATOM 1880 N N . THR A 1 233 ? -32.170 9.383 17.463 1.00 90.25 233 THR A N 1
ATOM 1881 C CA . THR A 1 233 ? -33.034 10.258 16.658 1.00 90.25 233 THR A CA 1
ATOM 1882 C C . THR A 1 233 ? -34.395 9.623 16.342 1.00 90.25 2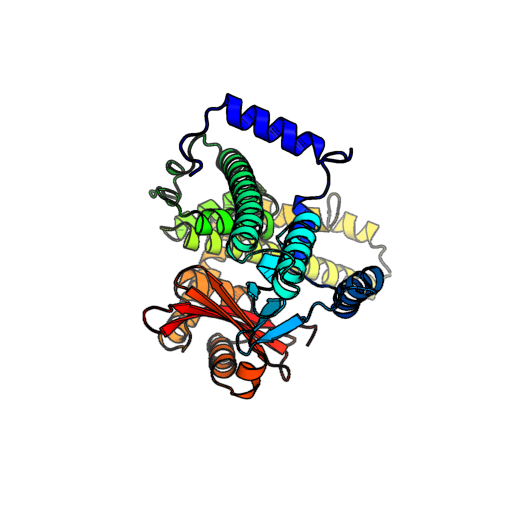33 THR A C 1
ATOM 1884 O O . THR A 1 233 ? -35.355 10.343 16.077 1.00 90.25 233 THR A O 1
ATOM 1887 N N . ILE A 1 234 ? -34.502 8.287 16.390 1.00 89.25 234 ILE A N 1
ATOM 1888 C CA . ILE A 1 234 ? -35.778 7.564 16.233 1.00 89.25 234 ILE A CA 1
ATOM 1889 C C . ILE A 1 234 ? -36.749 7.903 17.371 1.00 89.25 234 ILE A C 1
ATOM 1891 O O . ILE A 1 234 ? -37.946 8.045 17.129 1.00 89.25 234 ILE A O 1
ATOM 1895 N N . ASN A 1 235 ? -36.241 8.022 18.601 1.00 79.75 235 ASN A N 1
ATOM 1896 C CA . ASN A 1 235 ? -37.074 8.226 19.787 1.00 79.75 235 ASN A CA 1
ATOM 1897 C C . ASN A 1 235 ? -37.419 9.703 20.009 1.00 79.75 235 ASN A C 1
ATOM 1899 O O . ASN A 1 235 ? -38.538 10.023 20.399 1.00 79.75 235 ASN A O 1
ATOM 1903 N N . GLU A 1 236 ? -36.474 10.602 19.739 1.00 84.69 236 GLU A N 1
ATOM 1904 C CA . GLU A 1 236 ? -36.681 12.046 19.798 1.00 84.69 236 GLU A CA 1
ATOM 1905 C C . GLU A 1 236 ? -35.676 12.737 18.863 1.00 84.69 236 GLU A C 1
ATOM 1907 O O . GLU A 1 236 ? -34.513 12.335 18.830 1.00 84.69 236 GLU A O 1
ATOM 1912 N N . PRO A 1 237 ? -36.051 13.777 18.097 1.00 85.00 237 PRO A N 1
ATOM 1913 C CA . PRO A 1 237 ? -35.096 14.506 17.268 1.00 85.00 237 PRO A CA 1
ATOM 1914 C C . PRO A 1 237 ? -33.962 15.138 18.099 1.00 85.00 237 PRO A C 1
ATOM 1916 O O . PRO A 1 237 ? -34.112 16.216 18.670 1.00 85.00 237 PRO A O 1
ATOM 1919 N N . VAL A 1 238 ? -32.787 14.503 18.127 1.00 87.19 238 VAL A N 1
ATOM 1920 C CA . VAL A 1 238 ? -31.596 15.034 18.806 1.00 87.19 238 VAL A CA 1
ATOM 1921 C C . VAL A 1 238 ? -30.715 15.789 17.814 1.00 87.19 238 VAL A C 1
ATOM 1923 O O . VAL A 1 238 ? -30.360 15.297 16.741 1.00 87.19 238 VAL A O 1
ATOM 1926 N N . SER A 1 239 ? -30.291 17.003 18.173 1.00 89.25 239 SER A N 1
ATOM 1927 C CA . SER A 1 239 ? -29.307 17.718 17.355 1.00 89.25 239 SER A CA 1
ATOM 1928 C C . SER A 1 239 ? -27.939 17.021 17.411 1.00 89.25 239 SER A C 1
ATOM 1930 O O . SER A 1 239 ? -27.459 16.640 18.481 1.00 89.25 239 SER A O 1
ATOM 1932 N N . ARG A 1 240 ? -27.245 16.924 16.268 1.00 86.62 240 ARG A N 1
ATOM 1933 C CA . ARG A 1 240 ? -25.899 16.314 16.190 1.00 86.62 240 ARG A CA 1
ATOM 1934 C C . ARG A 1 240 ? -24.901 16.903 17.189 1.00 86.62 240 ARG A C 1
ATOM 1936 O O . ARG A 1 240 ? -24.057 16.176 17.699 1.00 86.62 240 ARG A O 1
ATOM 1943 N N . ASN A 1 241 ? -24.991 18.202 17.474 1.00 86.81 241 ASN A N 1
ATOM 1944 C CA . ASN A 1 241 ? -24.086 18.879 18.405 1.00 86.81 241 ASN A CA 1
ATOM 1945 C C . ASN A 1 241 ? -24.323 18.451 19.859 1.00 86.81 241 ASN A C 1
ATOM 1947 O O . ASN A 1 241 ? -23.360 18.266 20.601 1.00 86.81 241 ASN A O 1
ATOM 1951 N N . VAL A 1 242 ? -25.588 18.275 20.253 1.00 87.69 242 VAL A N 1
ATOM 1952 C CA . VAL A 1 242 ? -25.950 17.774 21.587 1.00 87.69 242 VAL A CA 1
ATOM 1953 C C . VAL A 1 242 ? -25.471 16.335 21.738 1.00 87.69 242 VAL A C 1
ATOM 1955 O O . VAL A 1 242 ? -24.701 16.048 22.653 1.00 87.69 242 VAL A O 1
ATOM 1958 N N . PHE A 1 243 ? -25.788 15.478 20.766 1.00 91.25 243 PHE A N 1
ATOM 1959 C CA . PHE A 1 243 ? -25.364 14.080 20.792 1.00 91.25 243 PHE A CA 1
ATOM 1960 C C . PHE A 1 243 ? -23.835 13.933 20.815 1.00 91.25 243 PHE A C 1
ATOM 1962 O O . PHE A 1 243 ? -23.286 13.167 21.598 1.00 91.25 243 PHE A O 1
ATOM 1969 N N . ALA A 1 244 ? -23.105 14.710 20.006 1.00 88.88 244 ALA A N 1
ATOM 1970 C CA . ALA A 1 244 ? -21.642 14.703 20.017 1.00 88.88 244 ALA A CA 1
ATOM 1971 C C . ALA A 1 244 ? -21.053 15.093 21.386 1.00 88.88 244 ALA A C 1
ATOM 1973 O O . ALA A 1 244 ? -20.030 14.537 21.786 1.00 88.88 244 ALA A O 1
ATOM 1974 N N . LYS A 1 245 ? -21.688 16.018 22.117 1.00 89.31 245 LYS A N 1
ATOM 1975 C CA . LYS A 1 245 ? -21.264 16.412 23.467 1.00 89.31 245 LYS A CA 1
ATOM 1976 C C . LYS A 1 245 ? -21.507 15.294 24.483 1.00 89.31 245 LYS A C 1
ATOM 1978 O O . LYS A 1 245 ? -20.629 15.030 25.303 1.00 89.31 245 LYS A O 1
ATOM 1983 N N . GLU A 1 246 ? -22.650 14.619 24.407 1.00 87.81 246 GLU A N 1
ATOM 1984 C CA . GLU A 1 246 ? -22.983 13.464 25.256 1.00 87.81 246 GLU A CA 1
ATOM 1985 C C . GLU A 1 246 ? -22.043 12.284 25.007 1.00 87.81 246 GLU A C 1
ATOM 1987 O O . GLU A 1 246 ? -21.517 11.693 25.950 1.00 87.81 246 GLU A O 1
ATOM 1992 N N . TYR A 1 247 ? -21.728 12.028 23.737 1.00 86.94 247 TYR A N 1
ATOM 1993 C CA . TYR A 1 247 ? -20.740 11.039 23.305 1.00 86.94 247 TYR A CA 1
ATOM 1994 C C . TYR A 1 247 ? -19.284 11.483 23.533 1.00 86.94 247 TYR A C 1
ATOM 1996 O O . TYR A 1 247 ? -18.353 10.770 23.168 1.00 86.94 247 TYR A O 1
ATOM 2004 N N . ARG A 1 248 ? -19.072 12.664 24.136 1.00 90.62 248 ARG A N 1
ATOM 2005 C CA . ARG A 1 248 ? -17.762 13.235 24.499 1.00 90.62 248 ARG A CA 1
ATOM 2006 C C . ARG A 1 248 ? -16.792 13.384 23.320 1.00 90.62 248 ARG A C 1
ATOM 2008 O O . ARG A 1 248 ? -15.575 13.299 23.499 1.00 90.62 248 ARG A O 1
ATOM 2015 N N . ILE A 1 249 ? -17.313 13.670 22.125 1.00 89.19 249 ILE A N 1
ATOM 2016 C CA . ILE A 1 249 ? -16.496 13.959 20.943 1.00 89.19 249 ILE A CA 1
ATOM 2017 C C . ILE A 1 249 ? -15.681 15.236 21.190 1.00 89.19 249 ILE A C 1
ATOM 2019 O O . ILE A 1 249 ? -16.225 16.301 21.479 1.00 89.19 249 ILE A O 1
ATOM 2023 N N . GLN A 1 250 ? -14.361 15.135 21.046 1.00 82.31 250 GLN A N 1
ATOM 2024 C CA . GLN A 1 250 ? -13.428 16.255 21.196 1.00 82.31 250 GLN A CA 1
ATOM 2025 C C . GLN A 1 250 ? -12.931 16.734 19.829 1.00 82.31 250 GLN A C 1
ATOM 2027 O O . GLN A 1 250 ? -12.332 15.965 19.078 1.00 82.31 250 GLN A O 1
ATOM 2032 N N . GLY A 1 251 ? -13.127 18.019 19.523 1.00 86.69 251 GLY A N 1
ATOM 2033 C CA . GLY A 1 251 ? -12.682 18.613 18.260 1.00 86.69 251 GLY A CA 1
ATOM 2034 C C . GLY A 1 251 ? -13.442 18.070 17.047 1.00 86.69 251 GLY A C 1
ATOM 2035 O O . GLY A 1 251 ? -14.645 17.815 17.108 1.00 86.69 251 GLY A O 1
ATOM 2036 N N . LYS A 1 252 ? -12.752 17.910 15.910 1.00 87.81 252 LYS A N 1
ATOM 2037 C CA . LYS A 1 252 ? -13.371 17.347 14.703 1.00 87.81 252 LYS A CA 1
ATOM 2038 C C . LYS A 1 252 ? -13.636 15.856 14.899 1.00 87.81 252 LYS A C 1
ATOM 2040 O O . LYS A 1 252 ? -12.724 15.103 15.227 1.00 87.81 252 LYS A O 1
ATOM 2045 N N . ARG A 1 253 ? -14.852 15.408 14.573 1.00 85.62 253 ARG A N 1
ATOM 2046 C CA . ARG A 1 253 ? -15.290 14.005 14.694 1.00 85.62 253 ARG A CA 1
ATOM 2047 C C . ARG A 1 253 ? -14.290 12.992 14.116 1.00 85.62 253 ARG A C 1
ATOM 2049 O O . ARG A 1 253 ? -13.941 12.023 14.779 1.00 85.62 253 ARG A O 1
ATOM 2056 N N . SER A 1 254 ? -13.775 13.242 12.912 1.00 82.88 254 SER A N 1
ATOM 2057 C CA . SER A 1 254 ? -12.808 12.346 12.261 1.00 82.88 254 SER A CA 1
ATOM 2058 C C . SER A 1 254 ? -11.454 12.279 12.975 1.00 82.88 254 SER A C 1
ATOM 2060 O O . SER A 1 254 ? -10.773 11.257 12.917 1.00 82.88 254 SER A O 1
ATOM 2062 N N . GLU A 1 255 ? -11.040 13.369 13.622 1.00 90.56 255 GLU A N 1
ATOM 2063 C CA . GLU A 1 255 ? -9.810 13.427 14.418 1.00 90.56 255 GLU A CA 1
ATOM 2064 C C . GLU A 1 255 ? -10.014 12.774 15.787 1.00 90.56 255 GLU A C 1
ATOM 2066 O O . GLU A 1 255 ? -9.103 12.105 16.271 1.00 90.56 255 GLU A O 1
ATOM 2071 N N . HIS A 1 256 ? -11.209 12.903 16.372 1.00 93.50 256 HIS A N 1
ATOM 2072 C CA . HIS A 1 256 ? -11.575 12.258 17.629 1.00 93.50 256 HIS A CA 1
ATOM 2073 C C . HIS A 1 256 ? -11.413 10.736 17.551 1.00 93.50 256 HIS A C 1
ATOM 2075 O O . HIS A 1 256 ? -10.575 10.189 18.262 1.00 93.50 256 HIS A O 1
ATOM 2081 N N . PHE A 1 257 ? -12.107 10.060 16.630 1.00 94.94 257 PHE A N 1
ATOM 2082 C CA . PHE A 1 257 ? -12.019 8.596 16.511 1.00 94.94 257 PHE A CA 1
ATOM 2083 C C . PHE A 1 257 ? -10.622 8.119 16.128 1.00 94.94 257 PHE A C 1
ATOM 2085 O O . PHE A 1 257 ? -10.145 7.095 16.611 1.00 94.94 257 PHE A O 1
ATOM 2092 N N . ARG A 1 258 ? -9.917 8.897 15.302 1.00 93.88 258 ARG A N 1
ATOM 2093 C CA . ARG A 1 258 ? -8.512 8.631 14.996 1.00 93.88 258 ARG A CA 1
ATOM 2094 C C . ARG A 1 258 ? -7.651 8.659 16.265 1.00 93.88 258 ARG A C 1
ATOM 2096 O O . ARG A 1 258 ? -6.807 7.788 16.448 1.00 93.88 258 ARG A O 1
ATOM 2103 N N . ASN A 1 259 ? -7.847 9.650 17.133 1.00 94.31 259 ASN A N 1
ATOM 2104 C CA . ASN A 1 259 ? -7.129 9.747 18.401 1.00 94.31 259 ASN A CA 1
ATOM 2105 C C . ASN A 1 259 ? -7.537 8.650 19.386 1.00 94.31 259 ASN A C 1
ATOM 2107 O O . ASN A 1 259 ? -6.663 8.150 20.084 1.00 94.31 259 ASN A O 1
ATOM 2111 N N . GLU A 1 260 ? -8.806 8.240 19.420 1.00 94.62 260 GLU A N 1
ATOM 2112 C CA . GLU A 1 260 ? -9.244 7.098 20.228 1.00 94.62 260 GLU A CA 1
ATOM 2113 C C . GLU A 1 260 ? -8.510 5.814 19.841 1.00 94.62 260 GLU A C 1
ATOM 2115 O O . GLU A 1 260 ? -7.939 5.170 20.716 1.00 94.62 260 GLU A O 1
ATOM 2120 N N . VAL A 1 261 ? -8.441 5.485 18.544 1.00 96.19 261 VAL A N 1
ATOM 2121 C CA . VAL A 1 261 ? -7.704 4.302 18.060 1.00 96.19 261 VAL A CA 1
ATOM 2122 C C . VAL A 1 261 ? -6.240 4.355 18.502 1.00 96.19 261 VAL A C 1
ATOM 2124 O O . VAL A 1 261 ? -5.713 3.385 19.041 1.00 96.19 261 VAL A O 1
ATOM 2127 N N . PHE A 1 262 ? -5.562 5.495 18.340 1.00 96.31 262 PHE A N 1
ATOM 2128 C CA . PHE A 1 262 ? -4.174 5.612 18.802 1.00 96.31 262 PHE A CA 1
ATOM 2129 C C . PHE A 1 262 ? -4.037 5.525 20.322 1.00 96.31 262 PHE A C 1
ATOM 2131 O O . PHE A 1 262 ? -3.073 4.944 20.820 1.00 96.31 262 PHE A O 1
ATOM 2138 N N . ASN A 1 263 ? -4.986 6.093 21.064 1.00 95.31 263 ASN A N 1
ATOM 2139 C CA . ASN A 1 263 ? -4.988 6.013 22.515 1.00 95.31 263 ASN A CA 1
ATOM 2140 C C . ASN A 1 263 ? -5.167 4.567 22.981 1.00 95.31 263 ASN A C 1
ATOM 2142 O O . ASN A 1 263 ? -4.487 4.184 23.921 1.00 95.31 263 ASN A O 1
ATOM 2146 N N . GLU A 1 264 ? -5.964 3.740 22.301 1.00 94.81 264 GLU A N 1
ATOM 2147 C CA . GLU A 1 264 ? -6.090 2.308 22.612 1.00 94.81 264 GLU A CA 1
ATOM 2148 C C . GLU A 1 264 ? -4.772 1.544 22.433 1.00 94.81 264 GLU A C 1
ATOM 2150 O O . GLU A 1 264 ? -4.434 0.692 23.254 1.00 94.81 264 GLU A O 1
ATOM 2155 N N . PHE A 1 265 ? -3.980 1.863 21.406 1.00 96.88 265 PHE A N 1
ATOM 2156 C CA . PHE A 1 265 ? -2.636 1.292 21.238 1.00 96.88 265 PHE A CA 1
ATOM 2157 C C . PHE A 1 265 ? -1.635 1.786 22.291 1.00 96.88 265 PHE A C 1
ATOM 2159 O O . PHE A 1 265 ? -0.660 1.095 22.593 1.00 96.88 265 PHE A O 1
ATOM 2166 N N . LYS A 1 266 ? -1.880 2.963 22.877 1.00 94.69 266 LYS A N 1
ATOM 2167 C CA . LYS A 1 266 ? -1.058 3.523 23.953 1.00 94.69 266 LYS A CA 1
ATOM 2168 C C . LYS A 1 266 ? -1.434 2.964 25.328 1.00 94.69 266 LYS A C 1
ATOM 2170 O O . LYS A 1 266 ? -0.546 2.596 26.088 1.00 94.69 266 LYS A O 1
ATOM 2175 N N . THR A 1 267 ? -2.722 2.924 25.662 1.00 95.00 267 THR A N 1
ATOM 2176 C CA . THR A 1 267 ? -3.222 2.564 26.999 1.00 95.00 267 THR A CA 1
ATOM 2177 C C . THR A 1 267 ? -3.437 1.064 27.162 1.00 95.00 267 THR A C 1
ATOM 2179 O O . THR A 1 267 ? -3.146 0.527 28.223 1.00 95.00 267 THR A O 1
ATOM 2182 N N . ASN A 1 268 ? -3.874 0.373 26.106 1.00 95.50 268 ASN A N 1
ATOM 2183 C CA . ASN A 1 268 ? -4.146 -1.066 26.096 1.00 95.50 268 ASN A CA 1
ATOM 2184 C C . ASN A 1 268 ? -3.175 -1.803 25.164 1.00 95.50 268 ASN A C 1
ATOM 2186 O O . ASN A 1 268 ? -3.579 -2.677 24.397 1.00 95.50 268 ASN A O 1
ATOM 2190 N N . ARG A 1 269 ? -1.891 -1.423 25.210 1.00 95.12 269 ARG A N 1
ATOM 2191 C CA . ARG A 1 269 ? -0.861 -1.808 24.233 1.00 95.12 269 ARG A CA 1
ATOM 2192 C C . ARG A 1 269 ? -0.870 -3.297 23.889 1.00 95.12 269 ARG A C 1
ATOM 2194 O O . ARG A 1 269 ? -1.037 -3.642 22.725 1.00 95.12 269 ARG A O 1
ATOM 2201 N N . GLU A 1 270 ? -0.720 -4.169 24.883 1.00 95.62 270 GLU A N 1
ATOM 2202 C CA . GLU A 1 270 ? -0.640 -5.620 24.666 1.00 95.62 270 GLU A CA 1
ATOM 2203 C C . GLU A 1 270 ? -1.890 -6.166 23.968 1.00 95.62 270 GLU A C 1
ATOM 2205 O O . GLU A 1 270 ? -1.782 -6.854 22.956 1.00 95.62 270 GLU A O 1
ATOM 2210 N N . LYS A 1 271 ? -3.081 -5.785 24.444 1.00 97.12 271 LYS A N 1
ATOM 2211 C CA . LYS A 1 271 ? -4.358 -6.199 23.851 1.00 97.12 271 LYS A CA 1
ATOM 2212 C C . LYS A 1 271 ? -4.498 -5.711 22.406 1.00 97.12 271 LYS A C 1
ATOM 2214 O O . LYS A 1 271 ? -4.893 -6.487 21.541 1.00 97.12 271 LYS A O 1
ATOM 2219 N N . SER A 1 272 ? -4.166 -4.450 22.141 1.00 97.75 272 SER A N 1
ATOM 2220 C CA . SER A 1 272 ? -4.299 -3.835 20.814 1.00 97.75 272 SER A CA 1
ATOM 2221 C C . SER A 1 272 ? -3.341 -4.453 19.791 1.00 97.75 272 SER A C 1
ATOM 2223 O O . SER A 1 272 ? -3.749 -4.756 18.670 1.00 97.75 272 SER A O 1
ATOM 2225 N N . PHE A 1 273 ? -2.086 -4.709 20.179 1.00 97.81 273 PHE A N 1
ATOM 2226 C CA . PHE A 1 273 ? -1.120 -5.393 19.314 1.00 97.81 273 PHE A CA 1
ATOM 2227 C C . PHE A 1 273 ? -1.437 -6.878 19.136 1.00 97.81 273 PHE A C 1
ATOM 2229 O O . PHE A 1 273 ? -1.261 -7.393 18.035 1.00 97.81 273 PHE A O 1
ATOM 2236 N N . LYS A 1 274 ? -1.953 -7.552 20.171 1.00 97.44 274 LYS A N 1
ATOM 2237 C CA . LYS A 1 274 ? -2.433 -8.932 20.054 1.00 97.44 274 LYS A CA 1
ATOM 2238 C C . LYS A 1 274 ? -3.578 -9.036 19.046 1.00 97.44 274 LYS A C 1
ATOM 2240 O O . LYS A 1 274 ? -3.510 -9.876 18.163 1.00 97.44 274 LYS A O 1
ATOM 2245 N N . ALA A 1 275 ? -4.567 -8.142 19.109 1.00 97.88 275 ALA A N 1
ATOM 2246 C CA . ALA A 1 275 ? -5.673 -8.121 18.149 1.00 97.88 275 ALA A CA 1
ATOM 2247 C C . ALA A 1 275 ? -5.193 -7.872 16.704 1.00 97.88 275 ALA A C 1
ATOM 2249 O O . ALA A 1 275 ? -5.629 -8.551 15.776 1.00 97.88 275 ALA A O 1
ATOM 2250 N N . LEU A 1 276 ? -4.251 -6.940 16.509 1.00 97.94 276 LEU A N 1
ATOM 2251 C CA . LEU A 1 276 ? -3.624 -6.706 15.203 1.00 97.94 276 LEU A CA 1
ATOM 2252 C C . LEU A 1 276 ? -2.900 -7.964 14.679 1.00 97.94 276 LEU A C 1
ATOM 2254 O O . LEU A 1 276 ? -3.032 -8.312 13.503 1.00 97.94 276 LEU A O 1
ATOM 2258 N N . ASP A 1 277 ? -2.149 -8.653 15.540 1.00 97.31 277 ASP A N 1
ATOM 2259 C CA . ASP A 1 277 ? -1.418 -9.871 15.176 1.00 97.31 277 ASP A CA 1
ATOM 2260 C C . ASP A 1 277 ? -2.340 -11.072 14.921 1.00 97.31 277 ASP A C 1
ATOM 2262 O O . ASP A 1 277 ? -2.080 -11.856 14.008 1.00 97.31 277 ASP A O 1
ATOM 2266 N N . GLU A 1 278 ? -3.445 -11.190 15.661 1.00 97.69 278 GLU A N 1
ATOM 2267 C CA . GLU A 1 278 ? -4.487 -12.199 15.442 1.00 97.69 278 GLU A CA 1
ATOM 2268 C C . GLU A 1 278 ? -5.112 -12.043 14.051 1.00 97.69 278 GLU A C 1
ATOM 2270 O O . GLU A 1 278 ? -5.201 -13.021 13.308 1.00 97.69 278 GLU A O 1
ATOM 2275 N N . VAL A 1 279 ? -5.462 -10.817 13.640 1.00 96.81 279 VAL A N 1
ATOM 2276 C CA . VAL A 1 279 ? -5.997 -10.551 12.292 1.00 96.81 279 VAL A CA 1
ATOM 2277 C C . VAL A 1 279 ? -4.992 -10.951 11.213 1.00 96.81 279 VAL A C 1
ATOM 2279 O O . VAL A 1 279 ? -5.346 -11.654 10.265 1.00 96.81 279 VAL A O 1
ATOM 2282 N N . TYR A 1 280 ? -3.722 -10.569 11.368 1.00 97.56 280 TYR A N 1
ATOM 2283 C CA . TYR A 1 280 ? -2.679 -10.955 10.418 1.00 97.56 280 TYR A CA 1
ATOM 2284 C C . TYR A 1 280 ? -2.463 -12.474 10.377 1.00 97.56 280 TYR A C 1
ATOM 2286 O O . TYR A 1 280 ? -2.306 -13.050 9.302 1.00 97.56 280 TYR A O 1
ATOM 2294 N N . THR A 1 281 ? -2.455 -13.138 11.532 1.00 97.69 281 THR A N 1
ATOM 2295 C CA . THR A 1 281 ? -2.210 -14.582 11.642 1.00 97.69 281 THR A CA 1
ATOM 2296 C C . THR A 1 281 ? -3.369 -15.401 11.068 1.00 97.69 281 THR A C 1
ATOM 2298 O O . THR A 1 281 ? 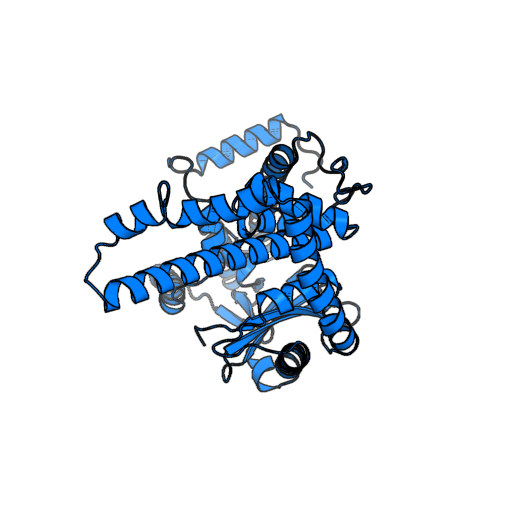-3.120 -16.377 10.360 1.00 97.69 281 THR A O 1
ATOM 2301 N N . ASN A 1 282 ? -4.614 -14.965 11.270 1.00 96.88 282 ASN A N 1
ATOM 2302 C CA . ASN A 1 282 ? -5.801 -15.580 10.667 1.00 96.88 282 ASN A CA 1
ATOM 2303 C C . ASN A 1 282 ? -5.817 -15.430 9.138 1.00 96.88 282 ASN A C 1
ATOM 2305 O O . ASN A 1 282 ? -6.167 -16.359 8.410 1.00 96.88 282 ASN A O 1
ATOM 2309 N N . LEU A 1 283 ? -5.390 -14.275 8.621 1.00 96.62 283 LEU A N 1
ATOM 2310 C CA . LEU A 1 283 ? -5.212 -14.106 7.179 1.00 96.62 283 LEU A CA 1
ATOM 2311 C C . LEU A 1 283 ? -4.053 -14.956 6.662 1.00 96.62 283 LEU A C 1
ATOM 2313 O O . LEU A 1 283 ? -4.171 -15.585 5.620 1.00 96.62 283 LEU A O 1
ATOM 2317 N N . LYS A 1 284 ? -2.938 -15.034 7.393 1.00 97.25 284 LYS A N 1
ATOM 2318 C CA . LYS A 1 284 ? -1.794 -15.868 7.011 1.00 97.25 284 LYS A CA 1
ATOM 2319 C C . LYS A 1 284 ? -2.190 -17.340 6.846 1.00 97.25 284 LYS A C 1
ATOM 2321 O O . LYS A 1 284 ? -1.763 -17.963 5.874 1.00 97.25 284 LYS A O 1
ATOM 2326 N N . SER A 1 285 ? -2.990 -17.892 7.759 1.00 97.50 285 SER A N 1
ATOM 2327 C CA . SER A 1 285 ? -3.394 -19.305 7.716 1.00 97.50 285 SER A CA 1
ATOM 2328 C C . SER A 1 285 ? -4.316 -19.643 6.541 1.00 97.50 285 SER A C 1
ATOM 2330 O O . SER A 1 285 ? -4.296 -20.779 6.076 1.00 97.50 285 SER A O 1
ATOM 2332 N N . THR A 1 286 ? -5.071 -18.669 6.030 1.00 97.25 286 THR A N 1
ATOM 2333 C CA . THR A 1 286 ? -6.016 -18.852 4.916 1.00 97.25 286 THR A CA 1
ATOM 2334 C C . THR A 1 286 ? -5.424 -18.437 3.565 1.00 97.25 286 THR A C 1
ATOM 2336 O O . THR A 1 286 ? -5.603 -19.130 2.571 1.00 97.25 286 THR A O 1
ATOM 2339 N N . VAL A 1 287 ? -4.636 -17.361 3.512 1.00 97.94 287 VAL A N 1
ATOM 2340 C CA . VAL A 1 287 ? -4.074 -16.803 2.269 1.00 97.94 287 VAL A CA 1
ATOM 2341 C C . VAL A 1 287 ? -2.884 -17.602 1.745 1.00 97.94 287 VAL A C 1
ATOM 2343 O O . VAL A 1 287 ? -2.780 -17.826 0.539 1.00 97.94 287 VAL A O 1
ATOM 2346 N N . LEU A 1 288 ? -1.950 -18.018 2.609 1.00 97.31 288 LEU A N 1
ATOM 2347 C CA . LEU A 1 288 ? -0.704 -18.633 2.133 1.00 97.31 288 LEU A CA 1
ATOM 2348 C C . LEU A 1 288 ? -0.896 -19.986 1.433 1.00 97.31 288 LEU A C 1
ATOM 2350 O O . LEU A 1 288 ? -0.246 -20.183 0.402 1.00 97.31 288 LEU A O 1
ATOM 2354 N N . PRO A 1 289 ? -1.772 -20.897 1.908 1.00 97.75 289 PRO A N 1
ATOM 2355 C CA . PRO A 1 289 ? -2.035 -22.147 1.198 1.00 97.75 289 PRO A CA 1
ATOM 2356 C C . PRO A 1 289 ? -2.577 -21.931 -0.222 1.00 97.75 289 PRO A C 1
ATOM 2358 O O . PRO A 1 289 ? -2.207 -22.676 -1.131 1.00 97.75 289 PRO A O 1
ATOM 2361 N N . VAL A 1 290 ? -3.406 -20.900 -0.419 1.00 97.50 290 VAL A N 1
ATOM 2362 C CA . VAL A 1 290 ? -3.970 -20.535 -1.727 1.00 97.50 290 VAL A CA 1
ATOM 2363 C C . VAL A 1 290 ? -2.906 -19.869 -2.606 1.00 97.50 290 VAL A C 1
ATOM 2365 O O . VAL A 1 290 ? -2.665 -20.314 -3.727 1.00 97.50 290 VAL A O 1
ATOM 2368 N N . ASN A 1 291 ? -2.167 -18.885 -2.077 1.00 96.88 291 ASN A N 1
ATOM 2369 C CA . ASN A 1 291 ? -1.090 -18.203 -2.807 1.00 96.88 291 ASN A CA 1
ATOM 2370 C C . ASN A 1 291 ? 0.018 -19.168 -3.264 1.00 96.88 291 ASN A C 1
ATOM 2372 O O . ASN A 1 291 ? 0.623 -18.964 -4.311 1.00 96.88 291 ASN A O 1
ATOM 2376 N N . ALA A 1 292 ? 0.301 -20.232 -2.506 1.00 95.69 292 ALA A N 1
ATOM 2377 C CA . ALA A 1 292 ? 1.301 -21.229 -2.890 1.00 95.69 292 ALA A CA 1
ATOM 2378 C C . ALA A 1 292 ? 0.940 -21.983 -4.184 1.00 95.69 292 ALA A C 1
ATOM 2380 O O . ALA A 1 292 ? 1.850 -22.416 -4.895 1.00 95.69 292 ALA A O 1
ATOM 2381 N N . LYS A 1 293 ? -0.360 -22.121 -4.479 1.00 94.69 293 LYS A N 1
ATOM 2382 C CA . LYS A 1 293 ? -0.907 -22.842 -5.640 1.00 94.69 293 LYS A CA 1
ATOM 2383 C C . LYS A 1 293 ? -1.350 -21.917 -6.781 1.00 94.69 293 LYS A C 1
ATOM 2385 O O . LYS A 1 293 ? -1.559 -22.400 -7.887 1.00 94.69 293 LYS A O 1
ATOM 2390 N N . ALA A 1 294 ? -1.509 -20.621 -6.513 1.00 92.94 294 ALA A N 1
ATOM 2391 C CA . ALA A 1 294 ? -2.017 -19.645 -7.473 1.00 92.94 294 ALA A CA 1
ATOM 2392 C C . ALA A 1 294 ? -1.049 -19.381 -8.641 1.00 92.94 294 ALA A C 1
ATOM 2394 O O . ALA A 1 294 ? 0.176 -19.404 -8.475 1.00 92.94 294 ALA A O 1
ATOM 2395 N N . VAL A 1 295 ? -1.611 -19.063 -9.813 1.00 89.12 295 VAL A N 1
ATOM 2396 C CA . VAL A 1 295 ? -0.863 -18.683 -11.019 1.00 89.12 295 VAL A CA 1
ATOM 2397 C C . VAL A 1 295 ? -1.578 -17.507 -11.715 1.00 89.12 295 VAL A C 1
ATOM 2399 O O . VAL A 1 295 ? -2.601 -17.729 -12.358 1.00 89.12 295 VAL A O 1
ATOM 2402 N N . PRO A 1 296 ? -1.059 -16.265 -11.618 1.00 88.62 296 PRO A N 1
ATOM 2403 C CA . PRO A 1 296 ? 0.157 -15.872 -10.904 1.00 88.62 296 PRO A CA 1
ATOM 2404 C C . PRO A 1 296 ? -0.053 -15.739 -9.384 1.00 88.62 296 PRO A C 1
ATOM 2406 O O . PRO A 1 296 ? -1.105 -15.315 -8.911 1.00 88.62 296 PRO A O 1
ATOM 2409 N N . LYS A 1 297 ? 1.001 -16.021 -8.610 1.00 93.19 297 LYS A N 1
ATOM 2410 C CA . LYS A 1 297 ? 1.053 -15.791 -7.154 1.00 93.19 297 LYS A CA 1
ATOM 2411 C C . LYS A 1 297 ? 1.807 -14.520 -6.789 1.00 93.19 297 LYS A C 1
ATOM 2413 O O . LYS A 1 297 ? 2.649 -14.052 -7.555 1.00 93.19 297 LYS A O 1
ATOM 2418 N N . PHE A 1 298 ? 1.586 -13.992 -5.588 1.00 93.25 298 PHE A N 1
ATOM 2419 C CA . PHE A 1 298 ? 2.446 -12.938 -5.047 1.00 93.25 298 PHE A CA 1
ATOM 2420 C C . PHE A 1 298 ? 3.842 -13.478 -4.726 1.00 93.25 298 PHE A C 1
ATOM 2422 O O . PHE A 1 298 ? 4.001 -14.598 -4.234 1.00 93.25 298 PHE A O 1
ATOM 2429 N N . ALA A 1 299 ? 4.855 -12.637 -4.946 1.00 88.44 299 ALA A N 1
ATOM 2430 C CA . ALA A 1 299 ? 6.257 -12.987 -4.726 1.00 88.44 299 ALA A CA 1
ATOM 2431 C C . ALA A 1 299 ? 6.644 -13.144 -3.242 1.00 88.44 299 ALA A C 1
ATOM 2433 O O . ALA A 1 299 ? 7.624 -13.824 -2.943 1.00 88.44 299 ALA A O 1
ATOM 2434 N N . SER A 1 300 ? 5.905 -12.527 -2.312 1.00 90.56 300 SER A N 1
ATOM 2435 C CA . SER A 1 300 ? 6.146 -12.655 -0.870 1.00 90.56 300 SER A CA 1
ATOM 2436 C C . SER A 1 300 ? 4.860 -12.920 -0.090 1.00 90.56 300 SER A C 1
ATOM 2438 O O . SER A 1 300 ? 3.773 -12.490 -0.480 1.00 90.56 300 SER A O 1
ATOM 2440 N N . GLU A 1 301 ? 4.998 -13.600 1.053 1.00 94.12 301 GLU A N 1
ATOM 2441 C CA . GLU A 1 301 ? 3.894 -13.865 1.985 1.00 94.12 301 GLU A CA 1
ATOM 2442 C C . GLU A 1 301 ? 3.240 -12.568 2.475 1.00 94.12 301 GLU A C 1
ATOM 2444 O O . GLU A 1 301 ? 2.018 -12.442 2.489 1.00 94.12 301 GLU A O 1
ATOM 2449 N N . SER A 1 302 ? 4.066 -11.585 2.849 1.00 93.06 302 SER A N 1
ATOM 2450 C CA . SER A 1 302 ? 3.614 -10.288 3.353 1.00 93.06 302 SER A CA 1
ATOM 2451 C C . SER A 1 302 ? 2.802 -9.524 2.307 1.00 93.06 302 SER A C 1
ATOM 2453 O O . SER A 1 302 ? 1.796 -8.910 2.659 1.00 93.06 302 SER A O 1
ATOM 2455 N N . ALA A 1 303 ? 3.197 -9.603 1.030 1.00 91.44 303 ALA A N 1
ATOM 2456 C CA . ALA A 1 303 ? 2.456 -9.002 -0.070 1.00 91.44 303 ALA A CA 1
ATOM 2457 C C . ALA A 1 303 ? 1.109 -9.706 -0.266 1.00 91.44 303 ALA A C 1
ATOM 2459 O O . ALA A 1 303 ? 0.087 -9.027 -0.303 1.00 91.44 303 ALA A O 1
ATOM 2460 N N . ALA A 1 304 ? 1.088 -11.043 -0.307 1.00 95.19 304 ALA A N 1
ATOM 2461 C CA . ALA A 1 304 ? -0.154 -11.804 -0.453 1.00 95.19 304 ALA A CA 1
ATOM 2462 C C . ALA A 1 304 ? -1.176 -11.441 0.633 1.00 95.19 304 ALA A C 1
ATOM 2464 O O . ALA A 1 304 ? -2.310 -11.074 0.332 1.00 95.19 304 ALA A O 1
ATOM 2465 N N . ILE A 1 305 ? -0.749 -11.483 1.898 1.00 96.75 305 ILE A N 1
ATOM 2466 C CA . ILE A 1 305 ? -1.611 -11.211 3.053 1.00 96.75 305 ILE A CA 1
ATOM 2467 C C . ILE A 1 305 ? -2.146 -9.780 3.006 1.00 96.75 305 ILE A C 1
ATOM 2469 O O . ILE A 1 305 ? -3.346 -9.564 3.163 1.00 96.75 305 ILE A O 1
ATOM 2473 N N . TYR A 1 306 ? -1.275 -8.796 2.764 1.00 94.06 306 TYR A N 1
ATOM 2474 C CA . TYR A 1 306 ? -1.690 -7.398 2.715 1.00 94.06 306 TYR A CA 1
ATOM 2475 C C . TYR A 1 306 ? -2.641 -7.108 1.550 1.00 94.06 306 TYR A C 1
ATOM 2477 O O . TYR A 1 306 ? -3.655 -6.443 1.757 1.00 94.06 306 TYR A O 1
ATOM 2485 N N . HIS A 1 307 ? -2.354 -7.596 0.343 1.00 93.94 307 HIS A N 1
ATOM 2486 C CA . HIS A 1 307 ? -3.197 -7.300 -0.813 1.00 93.94 307 HIS A CA 1
ATOM 2487 C C . HIS A 1 307 ? -4.575 -7.959 -0.702 1.00 93.94 307 HIS A C 1
ATOM 2489 O O . HIS A 1 307 ? -5.566 -7.287 -0.982 1.00 93.94 307 HIS A O 1
ATOM 2495 N N . VAL A 1 308 ? -4.670 -9.197 -0.199 1.00 95.31 308 VAL A N 1
ATOM 2496 C CA . VAL A 1 308 ? -5.972 -9.824 0.094 1.00 95.31 308 VAL A CA 1
ATOM 2497 C C . VAL A 1 308 ? -6.707 -9.064 1.199 1.00 95.31 308 VAL A C 1
ATOM 2499 O O . VAL A 1 308 ? -7.883 -8.743 1.050 1.00 95.31 308 VAL A O 1
ATOM 2502 N N . PHE A 1 309 ? -6.023 -8.687 2.284 1.00 95.50 309 PHE A N 1
ATOM 2503 C CA . PHE A 1 309 ? -6.631 -7.876 3.344 1.00 95.50 309 PHE A CA 1
ATOM 2504 C C . PHE A 1 309 ? -7.184 -6.552 2.809 1.00 95.50 309 PHE A C 1
ATOM 2506 O O . PHE A 1 309 ? -8.277 -6.133 3.173 1.00 95.50 309 PHE A O 1
ATOM 2513 N N . LYS A 1 310 ? -6.435 -5.892 1.924 1.00 92.56 310 LYS A N 1
ATOM 2514 C CA . LYS A 1 310 ? -6.784 -4.585 1.370 1.00 92.56 310 LYS A CA 1
ATOM 2515 C C . LYS A 1 310 ? -7.896 -4.621 0.330 1.00 92.56 310 LYS A C 1
ATOM 2517 O O . LYS A 1 310 ? -8.646 -3.654 0.248 1.00 92.56 310 LYS A O 1
ATOM 2522 N N . HIS A 1 311 ? -7.956 -5.677 -0.470 1.00 93.25 311 HIS A N 1
ATOM 2523 C CA . HIS A 1 311 ? -8.762 -5.722 -1.689 1.00 93.25 311 HIS A CA 1
ATOM 2524 C C . HIS A 1 311 ? -9.766 -6.882 -1.717 1.00 93.25 311 HIS A C 1
ATOM 2526 O O . HIS A 1 311 ? -10.276 -7.218 -2.782 1.00 93.25 311 HIS A O 1
ATOM 2532 N N . SER A 1 312 ? -10.042 -7.503 -0.567 1.00 90.94 312 SER A N 1
ATOM 2533 C CA . SER A 1 312 ? -11.088 -8.527 -0.430 1.00 90.94 312 SER A CA 1
ATOM 2534 C C . SER A 1 312 ? -12.494 -7.940 -0.534 1.00 90.94 312 SER A C 1
ATOM 2536 O O . SER A 1 312 ? -13.389 -8.619 -1.024 1.00 90.94 312 SER A O 1
ATOM 2538 N N . GLU A 1 313 ? -12.693 -6.683 -0.137 1.00 90.12 313 GLU A N 1
ATOM 2539 C CA . GLU A 1 313 ? -13.881 -5.913 -0.516 1.00 90.12 313 GLU A CA 1
ATOM 2540 C C . GLU A 1 313 ? -13.793 -5.575 -2.010 1.00 90.12 313 GLU A C 1
ATOM 2542 O O . GLU A 1 313 ? -12.968 -4.764 -2.444 1.00 90.12 313 GLU A O 1
ATOM 2547 N N . PHE A 1 314 ? -14.616 -6.253 -2.804 1.00 88.50 314 PHE A N 1
ATOM 2548 C CA . PHE A 1 314 ? -14.558 -6.265 -4.256 1.00 88.50 314 PHE A CA 1
ATOM 2549 C C . PHE A 1 314 ? -15.931 -5.913 -4.834 1.00 88.50 314 PHE A C 1
ATOM 2551 O O . PHE A 1 314 ? -16.802 -6.773 -5.002 1.00 88.50 314 PHE A O 1
ATOM 2558 N N . GLY A 1 315 ? -16.136 -4.618 -5.084 1.00 87.44 315 GLY A N 1
ATOM 2559 C CA . GLY A 1 315 ? -17.475 -4.070 -5.296 1.00 87.44 315 GLY A CA 1
ATOM 2560 C C . GLY A 1 315 ? -18.329 -4.308 -4.049 1.00 87.44 315 GLY A C 1
ATOM 2561 O O . GLY A 1 315 ? -17.880 -4.062 -2.933 1.00 87.44 315 GLY A O 1
ATOM 2562 N N . ASP A 1 316 ? -19.518 -4.877 -4.233 1.00 86.81 316 ASP A N 1
ATOM 2563 C CA . ASP A 1 316 ? -20.450 -5.175 -3.134 1.00 86.81 316 ASP A CA 1
ATOM 2564 C C . ASP A 1 316 ? -20.202 -6.540 -2.463 1.00 86.81 316 ASP A C 1
ATOM 2566 O O . ASP A 1 316 ? -21.006 -7.003 -1.651 1.00 86.81 316 ASP A O 1
ATOM 2570 N N . LYS A 1 317 ? -19.117 -7.235 -2.826 1.00 90.50 317 LYS A N 1
ATOM 2571 C CA . LYS A 1 317 ? -18.812 -8.584 -2.334 1.00 90.50 317 LYS A CA 1
ATOM 2572 C C . LYS A 1 317 ? -17.584 -8.574 -1.441 1.00 90.50 317 LYS A C 1
ATOM 2574 O O . LYS A 1 317 ? -16.593 -7.919 -1.741 1.00 90.50 317 LYS A O 1
ATOM 2579 N N . LEU A 1 318 ? -17.621 -9.388 -0.391 1.00 93.56 318 LEU A N 1
ATOM 2580 C CA . LEU A 1 318 ? -16.428 -9.760 0.358 1.00 93.56 318 LEU A CA 1
ATOM 2581 C C . LEU A 1 318 ? -15.909 -11.097 -0.180 1.00 93.56 318 LEU A C 1
ATOM 2583 O O . LEU A 1 318 ? -16.592 -12.115 -0.074 1.00 93.56 318 LEU A O 1
ATOM 2587 N N . LEU A 1 319 ? -14.723 -11.083 -0.780 1.00 94.06 319 LEU A N 1
ATOM 2588 C CA . LEU A 1 319 ? -14.096 -12.264 -1.360 1.00 94.06 319 LEU A CA 1
ATOM 2589 C C . LEU A 1 319 ? -13.366 -13.090 -0.300 1.00 94.06 319 LEU A C 1
ATOM 2591 O O . LEU A 1 319 ? -12.627 -12.562 0.533 1.00 94.06 319 LEU A O 1
ATOM 2595 N N . THR A 1 320 ? -13.507 -14.407 -0.406 1.00 96.31 320 THR A N 1
ATOM 2596 C CA . THR A 1 320 ? -12.576 -15.363 0.209 1.00 96.31 320 THR A CA 1
ATOM 2597 C C . THR A 1 320 ? -11.213 -15.319 -0.502 1.00 96.31 320 THR A C 1
ATOM 2599 O O . THR A 1 320 ? -11.143 -14.893 -1.661 1.00 96.31 320 THR A O 1
ATOM 2602 N N . PRO A 1 321 ? -10.114 -15.757 0.143 1.00 96.19 321 PRO A N 1
ATOM 2603 C CA . PRO A 1 321 ? -8.815 -15.869 -0.518 1.00 96.19 321 PRO A CA 1
ATOM 2604 C C . PRO A 1 321 ? -8.866 -16.692 -1.811 1.00 96.19 321 PRO A C 1
ATOM 2606 O O . PRO A 1 321 ? -8.289 -16.278 -2.811 1.00 96.19 321 PRO A O 1
ATOM 2609 N N . GLU A 1 322 ? -9.594 -17.809 -1.820 1.00 96.56 322 GLU A N 1
ATOM 2610 C CA . GLU A 1 322 ? -9.805 -18.656 -2.997 1.00 96.56 322 GLU A CA 1
ATOM 2611 C C . GLU A 1 322 ? -10.420 -17.850 -4.144 1.00 96.56 322 GLU A C 1
ATOM 2613 O O . GLU A 1 322 ? -9.815 -17.733 -5.205 1.00 96.56 322 GLU A O 1
ATOM 2618 N N . GLN A 1 323 ? -11.548 -17.178 -3.893 1.00 95.62 323 GLN A N 1
ATOM 2619 C CA . GLN A 1 323 ? -12.208 -16.340 -4.900 1.00 95.62 323 GLN A CA 1
ATOM 2620 C C . GLN A 1 323 ? -11.308 -15.203 -5.402 1.00 95.62 323 GLN A C 1
ATOM 2622 O O . GLN A 1 323 ? -11.325 -14.878 -6.588 1.00 95.62 323 GLN A O 1
ATOM 2627 N N . TYR A 1 324 ? -10.516 -14.591 -4.518 1.00 95.31 324 TYR A N 1
ATOM 2628 C CA . TYR A 1 324 ? -9.579 -13.533 -4.894 1.00 95.31 324 TYR A CA 1
ATOM 2629 C C . TYR A 1 324 ? -8.514 -14.045 -5.875 1.00 95.31 324 TYR A C 1
ATOM 2631 O O . TYR A 1 324 ? -8.257 -13.412 -6.902 1.00 95.31 324 TYR A O 1
ATOM 2639 N N . PHE A 1 325 ? -7.902 -15.198 -5.590 1.00 95.00 325 PHE A N 1
ATOM 2640 C CA . PHE A 1 325 ? -6.882 -15.781 -6.465 1.00 95.00 325 PHE A CA 1
ATOM 2641 C C . PHE A 1 325 ? -7.464 -16.416 -7.732 1.00 95.00 325 PHE A C 1
ATOM 2643 O O . PHE A 1 325 ? -6.794 -16.389 -8.766 1.00 95.00 325 PHE A O 1
ATOM 2650 N N . ASP A 1 326 ? -8.703 -16.904 -7.698 1.00 93.44 326 ASP A N 1
ATOM 2651 C CA . ASP A 1 326 ? -9.418 -17.358 -8.894 1.00 93.44 326 ASP A CA 1
ATOM 2652 C C . ASP A 1 326 ? -9.649 -16.191 -9.861 1.00 93.44 326 ASP A C 1
ATOM 2654 O O . ASP A 1 326 ? -9.344 -16.300 -11.049 1.00 93.44 326 ASP A O 1
ATOM 2658 N N . ILE A 1 327 ? -10.087 -15.029 -9.356 1.00 91.31 327 ILE A N 1
ATOM 2659 C CA . ILE A 1 327 ? -10.218 -13.812 -10.172 1.00 91.31 327 ILE A CA 1
ATOM 2660 C C . ILE A 1 327 ? -8.860 -13.403 -10.745 1.00 91.31 327 ILE A C 1
ATOM 2662 O O . ILE A 1 327 ? -8.775 -13.106 -11.934 1.00 91.31 327 ILE A O 1
ATOM 2666 N N . ALA A 1 328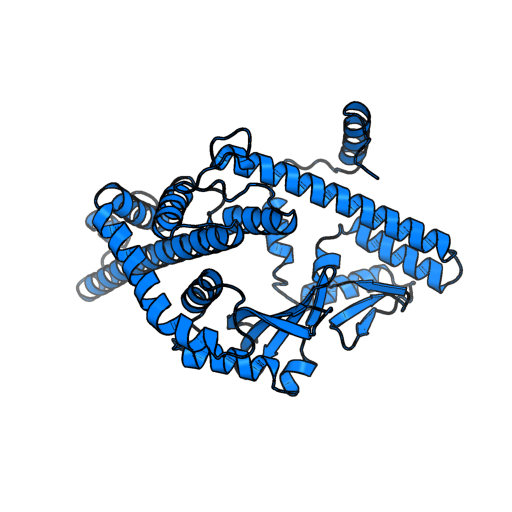 ? -7.794 -13.404 -9.937 1.00 90.50 328 ALA A N 1
ATOM 2667 C CA . ALA A 1 328 ? -6.455 -13.066 -10.421 1.00 90.50 328 ALA A CA 1
ATOM 2668 C C . ALA A 1 328 ? -5.987 -14.014 -11.537 1.00 90.50 328 ALA A C 1
ATOM 2670 O O . ALA A 1 328 ? -5.424 -13.556 -12.529 1.00 90.50 328 ALA A O 1
ATOM 2671 N N . SER A 1 329 ? -6.243 -15.314 -11.390 1.00 88.81 329 SER A N 1
ATOM 2672 C CA . SER A 1 329 ? -5.849 -16.330 -12.370 1.00 88.81 329 SER A CA 1
ATOM 2673 C C . SER A 1 329 ? -6.649 -16.186 -13.668 1.00 88.81 329 SER A C 1
ATOM 2675 O O . SER A 1 329 ? -6.071 -16.188 -14.754 1.00 88.81 329 SER 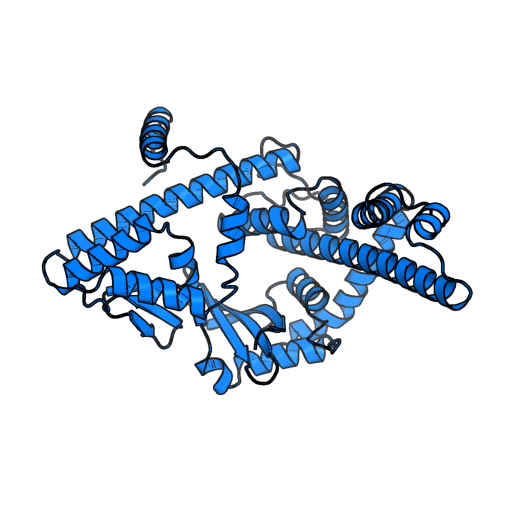A O 1
ATOM 2677 N N . ASN A 1 330 ? -7.965 -15.983 -13.580 1.00 87.50 330 ASN A N 1
ATOM 2678 C CA . ASN A 1 330 ? -8.818 -15.785 -14.755 1.00 87.50 330 ASN A CA 1
ATOM 2679 C C . ASN A 1 330 ? -8.471 -14.487 -15.492 1.00 87.50 330 ASN A C 1
ATOM 2681 O O . ASN A 1 330 ? -8.390 -14.466 -16.718 1.00 87.50 330 ASN A O 1
ATOM 2685 N N . LEU A 1 331 ? -8.177 -13.415 -14.752 1.00 82.06 331 LEU A N 1
ATOM 2686 C CA . LEU A 1 331 ? -7.849 -12.112 -15.324 1.00 82.06 331 LEU A CA 1
ATOM 2687 C C . LEU A 1 331 ? -6.633 -12.161 -16.266 1.00 82.06 331 LEU A C 1
ATOM 2689 O O . LEU A 1 331 ? -6.611 -11.450 -17.266 1.00 82.06 331 LEU A O 1
ATOM 2693 N N . VAL A 1 332 ? -5.642 -12.997 -15.958 1.00 76.06 332 VAL A N 1
ATOM 2694 C CA . VAL A 1 332 ? -4.388 -13.103 -16.725 1.00 76.06 332 VAL A CA 1
ATOM 2695 C C . VAL A 1 332 ? -4.507 -14.091 -17.891 1.00 76.06 332 VAL A C 1
ATOM 2697 O O . VAL A 1 332 ? -3.877 -13.904 -18.934 1.00 76.06 332 VAL A O 1
ATOM 2700 N N . ASN A 1 333 ? -5.333 -15.128 -17.735 1.00 77.19 333 ASN A N 1
ATOM 2701 C CA . ASN A 1 333 ? -5.460 -16.211 -18.713 1.00 77.19 333 ASN A CA 1
ATOM 2702 C C . ASN A 1 333 ? -6.583 -15.994 -19.742 1.00 77.19 333 ASN A C 1
ATOM 2704 O O . ASN A 1 333 ? -6.581 -16.639 -20.788 1.00 77.19 333 ASN A O 1
ATOM 2708 N N . GLU A 1 334 ? -7.545 -15.108 -19.477 1.00 72.81 334 GLU A N 1
ATOM 2709 C CA . GLU A 1 334 ? -8.650 -14.845 -20.402 1.00 72.81 334 GLU A CA 1
ATOM 2710 C C . GLU A 1 334 ? -8.204 -14.001 -21.616 1.00 72.81 334 GLU A C 1
ATOM 2712 O O . GLU A 1 334 ? -7.754 -12.863 -21.441 1.00 72.81 334 GLU A O 1
ATOM 2717 N N . PRO A 1 335 ? -8.409 -14.486 -22.859 1.00 62.00 335 PRO A N 1
ATOM 2718 C CA . PRO A 1 335 ? -7.975 -13.789 -24.076 1.00 62.00 335 PRO A CA 1
ATOM 2719 C C . PRO A 1 335 ? -8.534 -12.367 -24.219 1.00 62.00 335 PRO A C 1
ATOM 2721 O O . PRO A 1 335 ? -7.841 -11.466 -24.685 1.00 62.00 335 PRO A O 1
ATOM 2724 N N . VAL A 1 336 ? -9.777 -12.143 -23.776 1.00 58.62 336 VAL A N 1
ATOM 2725 C CA . VAL A 1 336 ? -10.435 -10.824 -23.807 1.00 58.62 336 VAL A CA 1
ATOM 2726 C C . VAL A 1 336 ? -9.686 -9.808 -22.939 1.00 58.62 336 VAL A C 1
ATOM 2728 O O . VAL A 1 336 ? -9.545 -8.647 -23.317 1.00 58.62 336 VAL A O 1
ATOM 2731 N N . ASN A 1 337 ? -9.138 -10.243 -21.804 1.00 58.12 337 ASN A N 1
ATOM 2732 C CA . ASN A 1 337 ? -8.416 -9.361 -20.890 1.00 58.12 337 ASN A CA 1
ATOM 2733 C C . ASN A 1 337 ? -7.000 -9.070 -21.403 1.00 58.12 337 ASN A C 1
ATOM 2735 O O . ASN A 1 337 ? -6.499 -7.964 -21.193 1.00 58.12 337 ASN A O 1
ATOM 2739 N N . GLN A 1 338 ? -6.386 -10.002 -22.141 1.00 58.00 338 GLN A N 1
ATOM 2740 C CA . GLN A 1 338 ? -5.091 -9.787 -22.797 1.00 58.00 338 GLN A CA 1
ATOM 2741 C C . GLN A 1 338 ? -5.153 -8.680 -23.859 1.00 58.00 338 GLN A C 1
ATOM 2743 O O . GLN A 1 338 ? -4.232 -7.876 -23.949 1.00 58.00 338 GLN A O 1
ATOM 2748 N N . GLN A 1 339 ? -6.269 -8.555 -24.586 1.00 52.97 339 GLN A N 1
ATOM 2749 C CA . GLN A 1 339 ? -6.478 -7.471 -25.563 1.00 52.97 339 GLN A CA 1
ATOM 2750 C C . GLN A 1 339 ? -6.595 -6.079 -24.919 1.00 52.97 339 GLN A C 1
ATOM 2752 O O . GLN A 1 339 ? -6.381 -5.065 -25.577 1.00 52.97 339 GLN A O 1
ATOM 2757 N N . SER A 1 340 ? -6.934 -6.022 -23.629 1.00 55.31 340 SER A N 1
ATOM 2758 C CA . SER A 1 340 ? -7.034 -4.781 -22.848 1.00 55.31 340 SER A CA 1
ATOM 2759 C C . SER A 1 340 ? -5.794 -4.498 -21.991 1.00 55.31 340 SER A C 1
ATOM 2761 O O . SER A 1 340 ? -5.774 -3.538 -21.210 1.00 55.31 340 SER A O 1
ATOM 2763 N N . ALA A 1 341 ? -4.772 -5.352 -22.090 1.00 59.72 341 ALA A N 1
ATOM 2764 C CA . ALA A 1 341 ? -3.612 -5.280 -21.230 1.00 59.72 341 ALA A CA 1
ATOM 2765 C C . ALA A 1 341 ? -2.714 -4.093 -21.605 1.00 59.72 341 ALA A C 1
ATOM 2767 O O . ALA A 1 341 ? -2.424 -3.841 -22.769 1.00 59.72 341 ALA A O 1
ATOM 2768 N N . THR A 1 342 ? -2.244 -3.350 -20.604 1.00 60.78 342 THR A N 1
ATOM 2769 C CA . THR A 1 342 ? -1.209 -2.321 -20.798 1.00 60.78 342 THR A CA 1
ATOM 2770 C C . THR A 1 342 ? 0.120 -2.850 -20.279 1.00 60.78 342 THR A C 1
ATOM 2772 O O . THR A 1 342 ? 0.201 -3.191 -19.097 1.00 60.78 342 THR A O 1
ATOM 2775 N N . LEU A 1 343 ? 1.164 -2.892 -21.111 1.00 56.06 343 LEU A N 1
ATOM 2776 C CA . LEU A 1 343 ? 2.495 -3.334 -20.700 1.00 56.06 343 LEU A CA 1
ATOM 2777 C C . LEU A 1 343 ? 3.438 -2.148 -20.458 1.00 56.06 343 LEU A C 1
ATOM 2779 O O . LEU A 1 343 ? 3.356 -1.073 -21.052 1.00 56.06 343 LEU A O 1
ATOM 2783 N N . ASN A 1 344 ? 4.322 -2.330 -19.485 1.00 54.50 344 ASN A N 1
ATOM 2784 C CA . ASN A 1 344 ? 5.324 -1.361 -19.082 1.00 54.50 344 ASN A CA 1
ATOM 2785 C C . ASN A 1 344 ? 6.585 -2.088 -18.636 1.00 54.50 344 ASN A C 1
ATOM 2787 O O . ASN A 1 344 ? 6.507 -2.957 -17.781 1.00 54.50 344 ASN A O 1
ATOM 2791 N N . GLN A 1 345 ? 7.749 -1.720 -19.152 1.00 44.03 345 GLN A N 1
ATOM 2792 C CA . GLN A 1 345 ? 8.994 -2.404 -18.833 1.00 44.03 345 GLN A CA 1
ATOM 2793 C C . GLN A 1 345 ? 9.927 -1.528 -17.993 1.00 44.03 345 GLN A C 1
ATOM 2795 O O . GLN A 1 345 ? 10.155 -0.352 -18.279 1.00 44.03 345 GLN A O 1
ATOM 2800 N N . GLN A 1 346 ? 10.535 -2.130 -16.973 1.00 47.28 346 GLN A N 1
ATOM 2801 C CA . GLN A 1 346 ? 11.642 -1.554 -16.225 1.00 47.28 346 GLN A CA 1
ATOM 2802 C C . GLN A 1 346 ? 12.785 -2.570 -16.120 1.00 47.28 346 GLN A C 1
ATOM 2804 O O . GLN A 1 346 ? 12.763 -3.485 -15.298 1.00 47.28 346 GLN A O 1
ATOM 2809 N N . GLY A 1 347 ? 13.827 -2.374 -16.933 1.00 52.59 347 GLY A N 1
ATOM 2810 C CA . GLY A 1 347 ? 14.970 -3.285 -16.982 1.00 52.59 347 GLY A CA 1
ATOM 2811 C C . GLY A 1 347 ? 14.550 -4.673 -17.466 1.00 52.59 347 GLY A C 1
ATOM 2812 O O . GLY A 1 347 ? 13.992 -4.802 -18.551 1.00 52.59 347 GLY A O 1
ATOM 2813 N N . ASN A 1 348 ? 14.808 -5.698 -16.652 1.00 54.31 348 ASN A N 1
ATOM 2814 C CA . ASN A 1 348 ? 14.470 -7.093 -16.945 1.00 54.31 348 ASN A CA 1
ATOM 2815 C C . ASN A 1 348 ? 13.080 -7.520 -16.432 1.00 54.31 348 ASN A C 1
ATOM 2817 O O . ASN A 1 348 ? 12.811 -8.718 -16.349 1.00 54.31 348 ASN A O 1
ATOM 2821 N N . ILE A 1 349 ? 12.229 -6.568 -16.043 1.00 49.81 349 ILE A N 1
ATOM 2822 C CA . ILE A 1 349 ? 10.875 -6.827 -15.547 1.00 49.81 349 ILE A CA 1
ATOM 2823 C C . ILE A 1 349 ? 9.876 -6.064 -16.416 1.00 49.81 349 ILE A C 1
ATOM 2825 O O . ILE A 1 349 ? 9.974 -4.844 -16.545 1.00 49.81 349 ILE A O 1
ATOM 2829 N N . SER A 1 350 ? 8.896 -6.777 -16.954 1.00 59.09 350 SER A N 1
ATOM 2830 C CA . SER A 1 350 ? 7.672 -6.228 -17.528 1.00 59.09 350 SER A CA 1
ATOM 2831 C C . SER A 1 350 ? 6.575 -6.189 -16.472 1.00 59.09 350 SER A C 1
ATOM 2833 O O . SER A 1 350 ? 6.484 -7.050 -15.609 1.00 59.09 350 SER A O 1
ATOM 2835 N N . MET A 1 351 ? 5.740 -5.167 -16.516 1.00 65.69 351 MET A N 1
ATOM 2836 C CA . MET A 1 351 ? 4.561 -4.966 -15.696 1.00 65.69 351 MET A CA 1
ATOM 2837 C C . MET A 1 351 ? 3.373 -4.919 -16.644 1.00 65.69 351 MET A C 1
ATOM 2839 O O . MET A 1 351 ? 3.284 -4.012 -17.468 1.00 65.69 351 MET A O 1
ATOM 2843 N N . VAL A 1 352 ? 2.470 -5.876 -16.511 1.00 72.12 352 VAL A N 1
ATOM 2844 C CA . VAL A 1 352 ? 1.275 -6.001 -17.338 1.00 72.12 352 VAL A CA 1
ATOM 2845 C C . VAL A 1 352 ? 0.063 -5.677 -16.479 1.00 72.12 352 VAL A C 1
ATOM 2847 O O . VAL A 1 352 ? -0.125 -6.257 -15.409 1.00 72.12 352 VAL A O 1
ATOM 2850 N N . VAL A 1 353 ? -0.732 -4.706 -16.914 1.00 79.00 353 VAL A N 1
ATOM 2851 C CA . VAL A 1 353 ? -1.966 -4.288 -16.248 1.00 79.00 353 VAL A CA 1
ATOM 2852 C C . VAL A 1 353 ? -3.142 -4.857 -17.020 1.00 79.00 353 VAL A C 1
ATOM 2854 O O . VAL A 1 353 ? -3.391 -4.424 -18.138 1.00 79.00 353 VAL A O 1
ATOM 2857 N N . PHE A 1 354 ? -3.875 -5.779 -16.411 1.00 78.50 354 PHE A N 1
ATOM 2858 C CA . PHE A 1 354 ? -5.075 -6.391 -16.970 1.00 78.50 354 PHE A CA 1
ATOM 2859 C C . PHE A 1 354 ? -6.323 -5.715 -16.410 1.00 78.50 354 PHE A C 1
ATOM 2861 O O . PHE A 1 354 ? -6.368 -5.389 -15.220 1.00 78.50 354 PHE A O 1
ATOM 2868 N N . THR A 1 355 ? -7.341 -5.531 -17.249 1.00 80.31 355 THR A N 1
ATOM 2869 C CA . THR A 1 355 ? -8.654 -5.025 -16.831 1.00 80.31 355 THR A CA 1
ATOM 2870 C C . THR A 1 355 ? -9.733 -5.942 -17.390 1.00 80.31 355 THR A C 1
ATOM 2872 O O . THR A 1 355 ? -9.780 -6.162 -18.591 1.00 80.31 355 THR A O 1
ATOM 2875 N N . ASN A 1 356 ? -10.608 -6.465 -16.540 1.00 78.94 356 ASN A N 1
ATOM 2876 C CA . ASN A 1 356 ? -11.789 -7.193 -16.972 1.00 78.94 356 ASN A CA 1
ATOM 2877 C C . ASN A 1 356 ? -12.979 -6.220 -16.999 1.00 78.94 356 ASN A C 1
ATOM 2879 O O . ASN A 1 356 ? -13.418 -5.763 -15.938 1.00 78.94 356 ASN A O 1
ATOM 2883 N N . PRO A 1 357 ? -13.506 -5.885 -18.191 1.00 71.88 357 PRO A N 1
ATOM 2884 C CA . PRO A 1 357 ? -14.585 -4.915 -18.329 1.00 71.88 357 PRO A CA 1
ATOM 2885 C C . PRO A 1 357 ? -15.941 -5.419 -17.811 1.00 71.88 357 PRO A C 1
ATOM 2887 O O . PRO A 1 357 ? -16.848 -4.623 -17.619 1.00 71.88 357 PRO A O 1
ATOM 2890 N N . ILE A 1 358 ? -16.101 -6.729 -17.595 1.00 75.81 358 ILE A N 1
ATOM 2891 C CA . ILE A 1 358 ? -17.383 -7.346 -17.225 1.00 75.81 358 ILE A CA 1
ATOM 2892 C C . ILE A 1 358 ? -17.613 -7.269 -15.716 1.00 75.81 358 ILE A C 1
ATOM 2894 O O . ILE A 1 358 ? -18.734 -7.055 -15.263 1.00 75.81 358 ILE A O 1
ATOM 2898 N N . ASN A 1 359 ? -16.561 -7.478 -14.925 1.00 78.94 359 ASN A N 1
ATOM 2899 C CA . ASN A 1 359 ? -16.655 -7.542 -13.466 1.00 78.94 359 ASN A CA 1
ATOM 2900 C C . ASN A 1 359 ? -15.822 -6.466 -12.755 1.00 78.94 359 ASN A C 1
ATOM 2902 O O . ASN A 1 359 ? -15.617 -6.574 -11.547 1.00 78.94 359 ASN A O 1
ATOM 2906 N N . GLY A 1 360 ? -15.301 -5.479 -13.491 1.00 82.19 360 GLY A N 1
ATOM 2907 C CA . GLY A 1 360 ? -14.501 -4.377 -12.953 1.00 82.19 360 GLY A CA 1
ATOM 2908 C C . GLY A 1 360 ? -13.153 -4.796 -12.357 1.00 82.19 360 GLY A C 1
ATOM 2909 O O . GLY A 1 360 ? -12.504 -3.990 -11.687 1.00 82.19 360 GLY A O 1
ATOM 2910 N N . ALA A 1 361 ? -12.709 -6.044 -12.549 1.00 87.00 361 ALA A N 1
ATOM 2911 C CA . ALA A 1 361 ? -11.460 -6.517 -11.969 1.00 87.00 361 ALA A CA 1
ATOM 2912 C C . ALA A 1 361 ? -10.252 -5.889 -12.656 1.00 87.00 361 ALA A C 1
ATOM 2914 O O . ALA A 1 361 ? -10.134 -5.890 -13.878 1.00 87.00 361 ALA A O 1
ATOM 2915 N N . LYS A 1 362 ? -9.302 -5.407 -11.859 1.00 87.81 362 LYS A N 1
ATOM 2916 C CA . LYS A 1 362 ? -8.055 -4.840 -12.350 1.00 87.81 362 LYS A CA 1
ATOM 2917 C C . LYS A 1 362 ? -6.869 -5.410 -11.605 1.00 87.81 362 LYS A C 1
ATOM 2919 O O . LYS A 1 362 ? -6.805 -5.377 -10.377 1.00 87.81 362 LYS A O 1
ATOM 2924 N N . GLY A 1 363 ? -5.910 -5.919 -12.359 1.00 84.38 363 GLY A N 1
ATOM 2925 C CA . GLY A 1 363 ? -4.768 -6.647 -11.833 1.00 84.38 363 GLY A CA 1
ATOM 2926 C C . GLY A 1 363 ? -3.480 -6.175 -12.468 1.00 84.38 363 GLY A C 1
ATOM 2927 O O . GLY A 1 363 ? -3.454 -5.741 -13.616 1.00 84.38 363 GLY A O 1
ATOM 2928 N N . VAL A 1 364 ? -2.401 -6.245 -11.701 1.00 85.12 364 VAL A N 1
ATOM 2929 C CA . VAL A 1 364 ? -1.057 -5.925 -12.171 1.00 85.12 364 VAL A CA 1
ATOM 2930 C C . VAL A 1 364 ? -0.175 -7.134 -11.929 1.00 85.12 364 VAL A C 1
ATOM 2932 O O . VAL A 1 364 ? -0.098 -7.622 -10.801 1.00 85.12 364 VAL A O 1
ATOM 2935 N N . VAL A 1 365 ? 0.505 -7.595 -12.971 1.00 83.50 365 VAL A N 1
ATOM 2936 C CA . VAL A 1 365 ? 1.427 -8.731 -12.938 1.00 83.50 365 VAL A CA 1
ATOM 2937 C C . VAL A 1 365 ? 2.809 -8.249 -13.338 1.00 83.50 365 VAL A C 1
ATOM 2939 O O . VAL A 1 365 ? 2.953 -7.511 -14.307 1.00 83.50 365 VAL A O 1
ATOM 2942 N N . TYR A 1 366 ? 3.830 -8.659 -12.594 1.00 79.88 366 TYR A N 1
ATOM 2943 C CA . TYR A 1 366 ? 5.214 -8.526 -13.019 1.00 79.88 366 TYR A CA 1
ATOM 2944 C C . TYR A 1 366 ? 5.675 -9.809 -13.689 1.00 79.88 366 TYR A C 1
ATOM 2946 O O . TYR A 1 366 ? 5.562 -10.878 -13.097 1.00 79.88 366 TYR A O 1
ATOM 2954 N N . GLU A 1 367 ? 6.260 -9.687 -14.868 1.00 72.25 367 GLU A N 1
ATOM 2955 C CA . GLU A 1 367 ? 6.887 -10.760 -15.619 1.00 72.25 367 GLU A CA 1
ATOM 2956 C C . GLU A 1 367 ? 8.385 -10.496 -15.740 1.00 72.25 367 GLU A C 1
ATOM 2958 O O . GLU A 1 367 ? 8.817 -9.414 -16.135 1.00 72.25 367 GLU A O 1
ATOM 2963 N N . LYS A 1 368 ? 9.206 -11.478 -15.384 1.00 66.31 368 LYS A N 1
ATOM 2964 C CA . LYS A 1 368 ? 10.645 -11.410 -15.622 1.00 66.31 368 LYS A CA 1
ATOM 2965 C C . LYS A 1 368 ? 10.939 -11.782 -17.067 1.00 66.31 368 LYS A C 1
ATOM 2967 O O . LYS A 1 368 ? 10.675 -12.899 -17.484 1.00 66.31 368 LYS A O 1
ATOM 2972 N N . LEU A 1 369 ? 11.600 -10.894 -17.797 1.00 55.00 369 LEU A N 1
ATOM 2973 C CA . LEU A 1 369 ? 11.926 -11.112 -19.210 1.00 55.00 369 LEU A CA 1
ATOM 2974 C C . LEU A 1 369 ? 12.936 -12.239 -19.446 1.00 55.00 369 LEU A C 1
ATOM 2976 O O . LEU A 1 369 ? 12.977 -12.813 -20.525 1.00 55.00 369 LEU A O 1
ATOM 2980 N N . ALA A 1 370 ? 13.776 -12.531 -18.452 1.00 63.66 370 ALA A N 1
ATOM 2981 C CA . ALA A 1 370 ? 14.825 -13.537 -18.586 1.00 63.66 370 ALA A CA 1
ATOM 2982 C C . ALA A 1 370 ? 14.277 -14.971 -18.639 1.00 63.66 370 ALA A C 1
ATOM 2984 O O . ALA A 1 370 ? 14.885 -15.825 -19.276 1.00 63.66 370 ALA A O 1
ATOM 2985 N N . ASP A 1 371 ? 13.175 -15.238 -17.937 1.00 71.06 371 ASP A N 1
ATOM 2986 C CA . ASP A 1 371 ? 12.652 -16.593 -17.732 1.00 71.06 371 ASP A CA 1
ATOM 2987 C C . ASP A 1 371 ? 11.121 -16.695 -17.873 1.00 71.06 371 ASP A C 1
ATOM 2989 O O . ASP A 1 371 ? 10.564 -17.774 -17.692 1.00 71.06 371 ASP A O 1
ATOM 2993 N N . GLY A 1 372 ? 10.431 -15.592 -18.182 1.00 67.38 372 GLY A N 1
ATOM 2994 C CA . GLY A 1 372 ? 8.972 -15.529 -18.294 1.00 67.38 372 GLY A CA 1
ATOM 2995 C C . GLY A 1 372 ? 8.237 -15.679 -16.959 1.00 67.38 372 GLY A C 1
ATOM 2996 O O . GLY A 1 372 ? 7.015 -15.806 -16.939 1.00 67.38 372 GLY A O 1
ATOM 2997 N N . THR A 1 373 ? 8.939 -15.687 -15.818 1.00 77.62 373 THR A N 1
ATOM 2998 C CA . THR A 1 373 ? 8.290 -15.925 -14.523 1.00 77.62 373 THR A CA 1
ATOM 2999 C C . THR A 1 373 ? 7.379 -14.762 -14.167 1.00 77.62 373 THR A C 1
ATOM 3001 O O . THR A 1 373 ? 7.834 -13.622 -14.028 1.00 77.62 373 THR A O 1
ATOM 3004 N N . GLN A 1 374 ? 6.110 -15.074 -13.919 1.00 82.88 374 GLN A N 1
ATOM 3005 C CA . GLN A 1 374 ? 5.101 -14.103 -13.522 1.00 82.88 374 GLN A CA 1
ATOM 3006 C C . GLN A 1 374 ? 4.867 -14.083 -12.009 1.00 82.88 374 GLN A C 1
ATOM 3008 O O . GLN A 1 374 ? 4.923 -15.100 -11.316 1.00 82.88 374 GLN A O 1
ATOM 3013 N N . SER A 1 375 ? 4.573 -12.897 -11.489 1.00 87.69 375 SER A N 1
ATOM 3014 C CA . SER A 1 375 ? 4.170 -12.680 -10.106 1.00 87.69 375 SER A CA 1
ATOM 3015 C C . SER A 1 375 ? 3.095 -11.609 -10.026 1.00 87.69 375 SER A C 1
ATOM 3017 O O . SER A 1 375 ? 3.192 -10.557 -10.655 1.00 87.69 375 SER A O 1
ATOM 3019 N N . LEU A 1 376 ? 2.064 -11.870 -9.235 1.00 88.69 376 LEU A N 1
ATOM 3020 C CA . LEU A 1 376 ? 1.002 -10.915 -8.983 1.00 88.69 376 LEU A CA 1
ATOM 3021 C C . LEU A 1 376 ? 1.546 -9.765 -8.126 1.00 88.69 376 LEU A C 1
ATOM 3023 O O . LEU A 1 376 ? 2.183 -9.984 -7.093 1.00 88.69 376 LEU A O 1
ATOM 3027 N N . ALA A 1 377 ? 1.298 -8.534 -8.564 1.00 86.25 377 ALA A N 1
ATOM 3028 C CA . ALA A 1 377 ? 1.652 -7.321 -7.841 1.00 86.25 377 ALA A CA 1
ATOM 3029 C C . ALA A 1 377 ? 0.466 -6.777 -7.040 1.00 86.25 377 ALA A C 1
ATOM 3031 O O . ALA A 1 377 ? 0.650 -6.324 -5.916 1.00 86.25 377 ALA A O 1
ATOM 3032 N N . THR A 1 378 ? -0.740 -6.802 -7.617 1.00 89.75 378 THR A N 1
ATOM 3033 C CA . THR A 1 378 ? -1.998 -6.445 -6.946 1.00 89.75 378 THR A CA 1
ATOM 3034 C C . THR A 1 378 ? -3.195 -6.898 -7.781 1.00 89.75 378 THR A C 1
ATOM 3036 O O . THR A 1 378 ? -3.093 -6.974 -9.003 1.00 89.75 378 THR A O 1
ATOM 3039 N N . LEU A 1 379 ? -4.339 -7.106 -7.132 1.00 90.94 379 LEU A N 1
ATOM 3040 C CA . LEU A 1 379 ? -5.667 -7.208 -7.745 1.00 90.94 379 LEU A CA 1
ATOM 3041 C C . LEU A 1 379 ? -6.641 -6.338 -6.932 1.00 90.94 379 LEU A C 1
ATOM 3043 O O . LEU A 1 379 ? -6.565 -6.327 -5.702 1.00 90.94 379 LEU A O 1
ATOM 3047 N N . PHE A 1 380 ? -7.514 -5.589 -7.604 1.00 90.50 380 PHE A N 1
ATOM 3048 C CA . PHE A 1 380 ? -8.534 -4.736 -6.989 1.00 90.50 380 PHE A CA 1
ATOM 3049 C C . PHE A 1 380 ? -9.728 -4.516 -7.929 1.00 90.50 380 PHE A C 1
ATOM 3051 O O . PHE A 1 380 ? -9.636 -4.781 -9.125 1.00 90.50 380 PHE A O 1
ATOM 3058 N N . PHE A 1 381 ? -10.837 -4.020 -7.383 1.00 87.31 381 PHE A N 1
ATOM 3059 C CA . PHE A 1 381 ? -12.022 -3.628 -8.148 1.00 87.31 381 PHE A CA 1
ATOM 3060 C C . PHE A 1 381 ? -11.938 -2.151 -8.565 1.00 87.31 381 PHE A C 1
ATOM 3062 O O . PHE A 1 381 ? -11.656 -1.285 -7.730 1.00 87.31 381 PHE A O 1
ATOM 3069 N N . ASP A 1 382 ? -12.166 -1.854 -9.844 1.00 83.62 382 ASP A N 1
ATOM 3070 C CA . ASP A 1 382 ? -12.203 -0.500 -10.405 1.00 83.62 382 ASP A CA 1
ATOM 3071 C C . ASP A 1 382 ? -13.661 -0.077 -10.655 1.00 83.62 382 ASP A C 1
ATOM 3073 O O . ASP A 1 382 ? -14.254 -0.445 -11.660 1.00 83.62 382 ASP A O 1
ATOM 3077 N N . TYR A 1 383 ? -14.229 0.738 -9.755 1.00 72.81 383 TYR A N 1
ATOM 3078 C CA . TYR A 1 383 ? -15.617 1.240 -9.824 1.00 72.81 383 TYR A CA 1
ATOM 3079 C C . TYR A 1 383 ? -15.932 2.111 -11.055 1.00 72.81 383 TYR A C 1
ATOM 3081 O O . TYR A 1 383 ? -17.056 2.586 -11.199 1.00 72.81 383 TYR A O 1
ATOM 3089 N N . LYS A 1 384 ? -14.930 2.430 -11.880 1.00 65.69 384 LYS A N 1
ATOM 3090 C CA . LYS A 1 384 ? -15.082 3.271 -13.076 1.00 65.69 384 LYS A CA 1
ATOM 3091 C C . LYS A 1 384 ? -15.257 2.477 -14.370 1.00 65.69 384 LYS A C 1
ATOM 3093 O O . LYS A 1 384 ? -15.400 3.098 -15.424 1.00 65.69 384 LYS A O 1
ATOM 3098 N N . VAL A 1 385 ? -15.128 1.159 -14.290 1.00 57.88 385 VAL A N 1
ATOM 3099 C CA . VAL A 1 385 ? -15.446 0.200 -15.350 1.00 57.88 385 VAL A CA 1
ATOM 3100 C C . VAL A 1 385 ? -16.901 -0.191 -15.171 1.00 57.88 385 VAL A C 1
ATOM 3102 O O . VAL A 1 385 ? -17.625 -0.140 -16.187 1.00 57.88 385 VAL A O 1
#

Organism: Parasteatoda tepidariorum (NCBI:txid114398)

Radius of gyration: 24.58 Å; chains: 1; bounding box: 69×55×69 Å

Sequence (385 aa):
YCDNLTPKQIEELFKLSDQVQGKSQLHKNASKIKAVNHIGDKQAFFESLVTARRDLEGHQVQFSFEELGLINIDNELHIAPNKLVQISDMDRRAILDASHKLKNSAMTDAAYWKSIEKVLQNNRVKMQYQRREAIAQLKKAFQTDNLETVKIGKENIFKNMKPSELDRLANVMTSSGKNYDPKVLEIANEFAKMRHCKTPGDYSN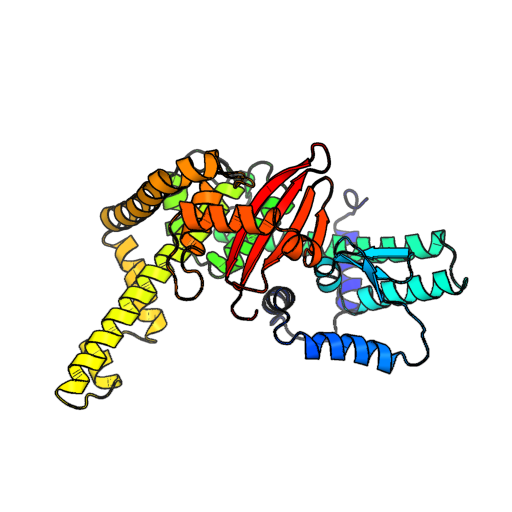YVEFASKYLNDLKVHKEANYQKAFDEATINEPVSRNVFAKEYRIQGKRSEHFRNEVFNEFKTNREKSFKALDEVYTNLKSTVLPVNAKAVPKFASESAAIYHVFKHSEFGDKLLTPEQYFDIASNLVNEPVNQQSATLNQQGNISMVVFTNPINGAKGVVYEKLADGTQSLATLFFDYKV

Foldseek 3Di:
DCPPDDPVNVVVVVVVVVVVDDDDPPDCPVVVLVVLVDPVDPVVVVVVVVVVVVVPVPADWDWDQDLQQFTDTLVLDTHAPSVLSLQDPVLNVQLNVLSRCCNVVVDPPVRSVVSVVVSVVVSVVVLVVVLVVLVVLVCVLQVHPDLQPRDLQNESQCNPPDSVLSVLLSVLCVPLVVVSVNLLVVLLSVLCSVVVPRHSVLSSLSSNLSSVVLVVQLVVVVVVLVVVQVVVCVVPNDDPVRSCVVVVQDDDNSVRSSVVSSVCCVVVVVVSSVVSVVLLVVLLVQQVVQLVVAVAHAPDSSQRSSQLVVACCAPPGRHGNNRQRVCVRCQVPPPVQSSVWHWDDDPQKIWIWTADPPRQKIWIWIAGNVPRRIHTRHIHGDPVD

Secondary structure (DSSP, 8-state):
--TT--HHHHHHHHHHHHTT--S--S-SHHHHHHHTT--S-HHHHHHHHHHHHHTTTT----EEE-TTS-EEETTTEEE-HHHHHHS-HHHHHHHHHHHHHHHTTSS-HHHHHHHHHHHHHHHHHHHHHHHHHHHHHHHHHTT-S-GGG--BTTB-TTTT--HHHHHHHHHHHHHTTTTT-HHHHHHHHHHHHHTT--SHHHHHHHHHHHHHHHHHHHHHHHHHHHHHHHHHHHHS---HHHHHHHTT--SSHHHHHHHHHHHHHHHSHHHHHHHHHHHHHHHHHHHHHHHHH-SSPBSSHHHHHHHHHHH-EETTEE--HHHHHHHHHHHHH-HHHHTT-EEEEETTEEEEEEE-TTT-EEEEEEEETTT--EEEEEEEE-TT-